Protein AF-A0A914Q8G0-F1 (afdb_monomer)

InterPro domains:
  IPR001818 Peptidase M10, metallopeptidase [PF00413] (68-230)
  IPR002477 Peptidoglycan binding-like [PF01471] (20-46)
  IPR003609 PAN/Apple domain [PF14295] (269-306)
  IPR003609 PAN/Apple domain [PF14295] (333-368)
  IPR003609 PAN/Apple domain [PS50948] (256-329)
  IPR006026 Peptidase, metallopeptidase [SM00235] (62-231)
  IPR021190 Peptidase M10A [PIRSF001191] (19-338)
  IPR021190 Peptidase M10A [PR00138] (46-59)
  IPR021190 Peptidase M10A [PR00138] (92-107)
  IPR021190 Peptidase M10A [PR00138] (117-145)
  IPR021190 Peptidase M10A [PR00138] (177-202)
  IPR021190 Peptidase M10A [PR00138] (217-230)
  IPR024079 Metallopeptidase, catalytic domain superfamily [G3DSA:3.40.390.10] (4-235)
  IPR033739 Peptidase M10A, catalytic domain [cd04278] (67-230)
  IPR036365 PGBD-like superfamily [SSF47090] (15-56)

Mean predicted aligned error: 17.05 Å

Solvent-accessible surface area (backbone atoms only — not comparable to full-atom values): 22847 Å² total; per-residue (Å²): 140,78,83,86,82,71,97,53,62,70,78,59,58,72,45,49,82,38,71,43,47,41,40,26,51,50,21,58,74,70,75,44,83,72,73,36,58,92,41,71,69,55,50,57,59,65,59,44,36,18,50,60,56,80,81,52,82,79,68,58,67,96,71,78,73,72,80,84,59,48,70,44,28,27,20,56,78,55,66,57,89,77,49,58,63,69,56,52,53,52,41,50,50,52,28,51,50,61,54,30,70,53,26,64,41,44,76,44,83,49,60,66,82,45,72,75,52,52,31,41,33,36,53,43,52,35,78,74,85,82,87,74,51,41,52,65,69,64,34,40,52,30,37,41,48,96,87,29,37,36,40,36,32,55,55,47,50,57,38,82,81,53,87,67,35,77,71,56,91,84,47,44,52,48,47,54,54,44,39,27,36,48,39,39,67,68,67,52,70,69,46,88,53,82,87,36,55,47,26,49,57,70,69,81,52,50,48,100,86,44,27,31,42,84,76,62,80,38,73,63,59,52,50,60,51,25,73,78,63,34,66,43,76,81,84,76,84,86,81,93,78,85,84,84,88,89,85,90,85,87,89,90,84,90,68,56,51,78,66,40,74,32,23,35,54,74,70,54,65,75,51,74,50,75,34,50,71,70,52,39,30,52,56,26,64,76,31,93,65,41,45,22,32,33,33,28,75,37,86,83,14,31,22,36,28,14,56,47,81,60,61,71,43,84,34,85,70,26,23,29,32,33,31,72,89,51,76,85,69,73,89,84,70,84,99,63,84,79,94,72,84,81,92,73,88,78,94,76,57,78,79,46,44,61,60,53,29,75,74,35,90,91,52,87,73,75,82,81,76,86,88,75,74,94,72,132

Nearest PDB structures (foldseek):
  8k5v-assembly1_A  TM=8.671E-01  e=1.104E-18  Homo sapiens
  8k5x-assembly1_A  TM=8.682E-01  e=4.832E-18  Homo sapiens
  2xs3-assembly2_B  TM=8.913E-01  e=3.491E-15  Tannerella forsythia
  8b2q-assembly1_A  TM=8.856E-01  e=1.123E-14  Tannerella forsythia
  4r3v-assembly2_B  TM=8.101E-01  e=8.260E-15  Tannerella forsythia 92A2

Foldseek 3Di:
DDDDDQPFDPVVVVQCVDQLSVLQVQCVLQVHDRPSDCDPVSVVSQQFAFALDDQDPRRPDPPDDADPDQEAEEEEPDDAPLDDPVVVVVLLQVLQVQVVQWFSHHYDYDYPLPLRHQAYEYEDAADDAPPRGDDAFGYHQWAADPQHYTYGHSNANEDDDDFFDADDVRHADSNLVSNQRVLVSRPDHADPDPLASVHGGDDQCADPVRTHDRRHHDPVSSVRSCVRGNTDDDDPDDDDDDDDDDDDDDDDDDWKDDWAAQKDAPDQFPDKDAEDPVVLQVVLVVDPQFFKWKWAPGPNIMIGGGSDLDDMDGHHRIIIMGGPPRDPDDDDDPPDDDPDDDPDDDDDDPVCQVVVLVPDPPRDDDDDDPPDDPDD

Sequence (376 aa):
MKPLEISSNPTVINNINNKENAIKLFQQNTGLEVTGKLNDETKMKMTKPRCGVIDIKNVRSTDYVPFKQNLIKYAFINFSEDLASFDIRKVIQKAFDIWSKVIPRNFVEVSSDDPSVNILIQFVKKAHGDGFPFDCTNEVLAHAIPGGYIHFDEDEIWVIYKPNEKVYSHKKDLLSVAIHEIGHSLGLDHTNVENSIIFPYYQDPIDENGNYVVPKLLTSDISDIQEIYGPRLKDNGGGVATAPPPTQKPPPKPGCSAMEPNKDILGNNILFTFGNPQHCCKMCESNSKCKAFVWKNIFNGMCFLKSATAPVISNLHTSLGYPSGSEKCSTKYPNMDIDGSNLGNRPGQQTDCCEICQSTFSCKAYIWIIMGELVG

Radius of gyration: 26.17 Å; Cα contacts (8 Å, |Δi|>4): 596; chains: 1; bounding box: 69×66×84 Å

Organism: NCBI:txid227884

Secondary structure (DSSP, 8-state):
---------HHHHHHHTSHHHHHHHHHHHHT----SS--HHHHHHHTS-EE-S---TTTS-TT-----SSEEEEEES---SSS-HHHHHHHHHHHHHHHHTTSS-EEEE--TT-TT--EEEEEE-S--SSS----STTSEEEEEETTTEEEEETTS-EE-PPTTPBP-TTSEEHHHHHHHHHHHHTTPPP---TT-TT-SB----B-TTSBB------HHHHHHHHHHH-PPPP--S----PPPPP-------SSBPPPEEEEEE-S-EEEEEES-HHHHHHHHHT-TT-SEEEEESSTT-EEEEES-S--EEEEEEEEEE-BTT---S----TT----S---------TTHHHHHHHHSTT--------------

pLDDT: mean 77.26, std 18.89, range [22.58, 98.56]

Structure (mmCIF, N/CA/C/O backbone):
data_AF-A0A914Q8G0-F1
#
_entry.id   AF-A0A914Q8G0-F1
#
loop_
_atom_site.group_PDB
_atom_site.id
_atom_site.type_symbol
_atom_site.label_atom_id
_atom_site.label_alt_id
_atom_site.label_comp_id
_atom_site.label_asym_id
_atom_site.label_entity_id
_atom_site.label_seq_id
_atom_site.pdbx_PDB_ins_code
_atom_site.Cartn_x
_atom_site.Cartn_y
_atom_site.Cartn_z
_atom_site.occupancy
_atom_site.B_iso_or_equiv
_atom_site.auth_seq_id
_atom_site.auth_comp_id
_atom_site.auth_asym_id
_atom_site.auth_atom_id
_atom_site.pdbx_PDB_model_num
ATOM 1 N N . MET A 1 1 ? -6.537 26.545 -19.802 1.00 30.30 1 MET A N 1
ATOM 2 C CA . MET A 1 1 ? -6.440 25.293 -19.022 1.00 30.30 1 MET A CA 1
ATOM 3 C C . MET A 1 1 ? -7.824 24.667 -18.997 1.00 30.30 1 MET A C 1
ATOM 5 O O . MET A 1 1 ? -8.760 25.362 -18.633 1.00 30.30 1 MET A O 1
ATOM 9 N N . LYS A 1 2 ? -7.974 23.431 -19.481 1.00 22.58 2 LYS A N 1
ATOM 10 C CA . LYS A 1 2 ? -9.216 22.647 -19.381 1.00 22.58 2 LYS A CA 1
ATOM 11 C C . LYS A 1 2 ? -8.943 21.472 -18.430 1.00 22.58 2 LYS A C 1
ATOM 13 O O . LYS A 1 2 ? -7.841 20.925 -18.536 1.00 22.58 2 LYS A O 1
ATOM 18 N N . PRO A 1 3 ? -9.870 21.108 -17.528 1.00 25.59 3 PRO A N 1
ATOM 19 C CA . PRO A 1 3 ? -9.728 19.924 -16.686 1.00 25.59 3 PRO A CA 1
ATOM 20 C C . PRO A 1 3 ? -9.641 18.655 -17.541 1.00 25.59 3 PRO A C 1
ATOM 22 O O . PRO A 1 3 ? -10.203 18.601 -18.635 1.00 25.59 3 PRO A O 1
ATOM 25 N N . LEU A 1 4 ? -8.911 17.659 -17.041 1.00 25.50 4 LEU A N 1
ATOM 26 C CA . LEU A 1 4 ? -8.850 16.309 -17.596 1.00 25.50 4 LEU A CA 1
ATOM 27 C C . LEU A 1 4 ? -10.252 15.684 -17.537 1.00 25.50 4 LEU A C 1
ATOM 29 O O . LEU A 1 4 ? -10.782 15.466 -16.451 1.00 25.50 4 LEU A O 1
ATOM 33 N N . GLU A 1 5 ? -10.855 15.403 -18.692 1.00 26.02 5 GLU A N 1
ATOM 34 C CA . GLU A 1 5 ? -12.058 14.571 -18.761 1.00 26.02 5 GLU A CA 1
ATOM 35 C C . GLU A 1 5 ? -11.639 13.107 -18.599 1.00 26.02 5 GLU A C 1
ATOM 37 O O . GLU A 1 5 ? -11.112 12.474 -19.514 1.00 26.02 5 GLU A O 1
ATOM 42 N N . ILE A 1 6 ? -11.823 12.592 -17.384 1.00 33.25 6 ILE A N 1
ATOM 43 C CA . ILE A 1 6 ? -11.757 11.166 -17.068 1.00 33.25 6 ILE A CA 1
ATOM 44 C C . ILE A 1 6 ? -12.902 10.497 -17.830 1.00 33.25 6 ILE A C 1
ATOM 46 O O . ILE A 1 6 ? -14.051 10.909 -17.680 1.00 33.25 6 ILE A O 1
ATOM 50 N N . SER A 1 7 ? -12.609 9.459 -18.616 1.00 31.48 7 SER A N 1
ATOM 51 C CA . SER A 1 7 ? -13.622 8.582 -19.215 1.00 31.48 7 SER A CA 1
ATOM 52 C C . SER A 1 7 ? -14.422 7.897 -18.104 1.00 31.48 7 SER A C 1
ATOM 54 O O . SER A 1 7 ? -14.099 6.792 -17.680 1.00 31.48 7 SER A O 1
ATOM 56 N N . SER A 1 8 ? -15.449 8.567 -17.595 1.00 41.31 8 SER A N 1
ATOM 57 C CA . SER A 1 8 ? -16.386 8.008 -16.631 1.00 41.31 8 SER A CA 1
ATOM 58 C C . SER A 1 8 ? -17.817 8.239 -17.094 1.00 41.31 8 SER A C 1
ATOM 60 O O . SER A 1 8 ? -18.131 9.177 -17.826 1.00 41.31 8 SER A O 1
ATOM 62 N N . ASN A 1 9 ? -18.669 7.295 -16.708 1.00 40.00 9 ASN A N 1
ATOM 63 C CA . ASN A 1 9 ? -20.081 7.226 -17.044 1.00 40.00 9 ASN A CA 1
ATOM 64 C C . ASN A 1 9 ? -20.747 8.621 -16.897 1.00 40.00 9 ASN A C 1
ATOM 66 O O . ASN A 1 9 ? -20.669 9.198 -15.804 1.00 40.00 9 ASN A O 1
ATOM 70 N N . PRO A 1 10 ? -21.388 9.184 -17.947 1.00 39.91 10 PRO A N 1
ATOM 71 C CA . PRO A 1 10 ? -21.86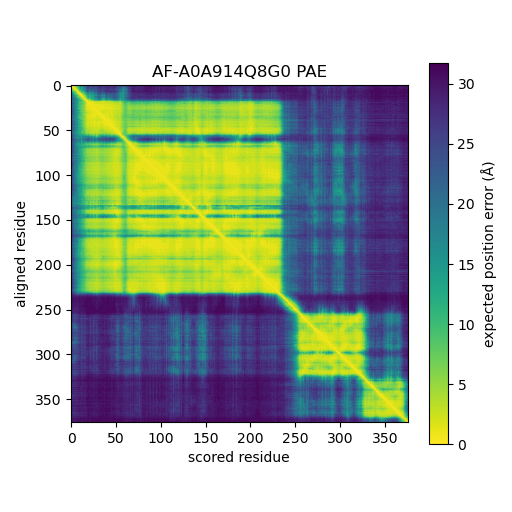6 10.576 -17.969 1.00 39.91 10 PRO A CA 1
ATOM 72 C C . PRO A 1 10 ? -22.761 10.958 -16.782 1.00 39.91 10 PRO A C 1
ATOM 74 O O . PRO A 1 10 ? -22.810 12.115 -16.369 1.00 39.91 10 PRO A O 1
ATOM 77 N N . THR A 1 11 ? -23.449 9.983 -16.191 1.00 46.34 11 THR A N 1
ATOM 78 C CA . THR A 1 11 ? -24.351 10.158 -15.047 1.00 46.34 11 THR A CA 1
ATOM 79 C C . THR A 1 11 ? -23.625 10.451 -13.726 1.00 46.34 11 THR A C 1
ATOM 81 O O . THR A 1 11 ? -24.199 11.090 -12.847 1.00 46.34 11 THR A O 1
ATOM 84 N N . VAL A 1 12 ? -22.369 10.012 -13.568 1.00 47.72 12 VAL A N 1
ATOM 85 C CA . VAL A 1 12 ? -21.571 10.229 -12.345 1.00 47.72 12 VAL A CA 1
ATOM 86 C C . VAL A 1 12 ? -20.855 11.582 -12.402 1.00 47.72 12 VAL A C 1
ATOM 88 O O . VAL A 1 12 ? -20.950 12.353 -11.451 1.00 47.72 12 VAL A O 1
ATOM 91 N N . ILE A 1 13 ? -20.232 11.934 -13.535 1.00 44.28 13 ILE A N 1
ATOM 92 C CA . ILE A 1 13 ? -19.548 13.232 -13.713 1.00 44.28 13 ILE A CA 1
ATOM 93 C C . ILE A 1 13 ? -20.533 14.403 -13.629 1.00 44.28 13 ILE A C 1
ATOM 95 O O . ILE A 1 13 ? -20.251 15.402 -12.964 1.00 44.28 13 ILE A O 1
ATOM 99 N N . ASN A 1 14 ? -21.721 14.273 -14.232 1.00 46.16 14 ASN A N 1
ATOM 100 C CA . ASN A 1 14 ? -22.737 15.329 -14.183 1.00 46.16 14 ASN A CA 1
ATOM 101 C C . ASN A 1 14 ? -23.218 15.632 -12.755 1.00 46.16 14 ASN A C 1
ATOM 103 O O . ASN A 1 14 ? -23.727 16.723 -12.505 1.00 46.16 14 ASN A O 1
ATOM 107 N N . ASN A 1 15 ? -23.002 14.713 -11.807 1.00 49.25 15 ASN A N 1
ATOM 108 C CA . ASN A 1 15 ? -23.321 14.926 -10.404 1.00 49.25 15 ASN A CA 1
ATOM 109 C C . ASN A 1 15 ? -22.180 15.558 -9.591 1.00 49.25 15 ASN A C 1
ATOM 111 O O . ASN A 1 15 ? -22.495 16.184 -8.595 1.00 49.25 15 ASN A O 1
ATOM 115 N N . ILE A 1 16 ? -20.898 15.498 -9.974 1.00 53.56 16 ILE A N 1
ATOM 116 C CA . ILE A 1 16 ? -19.781 15.975 -9.113 1.00 53.56 16 ILE A CA 1
ATOM 117 C C . ILE A 1 16 ? -19.401 17.447 -9.381 1.00 53.56 16 ILE A C 1
ATOM 119 O O . ILE A 1 16 ? -18.765 18.093 -8.552 1.00 53.56 16 ILE A O 1
ATOM 123 N N . ASN A 1 17 ? -19.871 18.040 -10.484 1.00 59.84 17 ASN A N 1
ATOM 124 C CA . ASN A 1 17 ? -19.635 19.460 -10.800 1.00 59.84 17 ASN A CA 1
ATOM 125 C C . ASN A 1 17 ? -20.306 20.441 -9.815 1.00 59.84 17 ASN A C 1
ATOM 127 O O . ASN A 1 17 ? -20.057 21.646 -9.866 1.00 59.84 17 ASN A O 1
ATOM 131 N N . ASN A 1 18 ? -21.148 19.936 -8.910 1.00 78.38 18 ASN A N 1
ATOM 132 C CA . ASN A 1 18 ? -21.726 20.685 -7.806 1.00 78.38 18 ASN A CA 1
ATOM 133 C C . ASN A 1 18 ? -21.087 20.232 -6.483 1.00 78.38 18 ASN A C 1
ATOM 135 O O . ASN A 1 18 ? -21.194 19.066 -6.101 1.00 78.38 18 ASN A O 1
ATOM 139 N N . LYS A 1 19 ? -20.487 21.179 -5.748 1.00 84.50 19 LYS A N 1
ATOM 140 C CA . LYS A 1 19 ? -19.897 20.961 -4.416 1.00 84.50 19 LYS A CA 1
ATOM 141 C C . LYS A 1 19 ? -20.852 20.235 -3.464 1.00 84.50 19 LYS A C 1
ATOM 143 O O . LYS A 1 19 ? -20.419 19.359 -2.725 1.00 84.50 19 LYS A O 1
ATOM 148 N N . GLU A 1 20 ? -22.136 20.582 -3.487 1.00 87.88 20 GLU A N 1
ATOM 149 C CA . GLU A 1 20 ? -23.148 19.950 -2.636 1.00 87.88 20 GLU A CA 1
ATOM 150 C C . GLU A 1 20 ? -23.275 18.451 -2.930 1.00 87.88 20 GLU A C 1
ATOM 152 O O . GLU A 1 20 ? -23.300 17.634 -2.016 1.00 87.88 20 GLU A O 1
ATOM 157 N N . ASN A 1 21 ? -23.297 18.072 -4.205 1.00 83.81 21 ASN A N 1
ATOM 158 C CA . ASN A 1 21 ? -23.407 16.676 -4.612 1.00 83.81 21 ASN A CA 1
ATOM 159 C C . ASN A 1 21 ? -22.120 15.889 -4.341 1.00 83.81 21 ASN A C 1
ATOM 161 O O . AS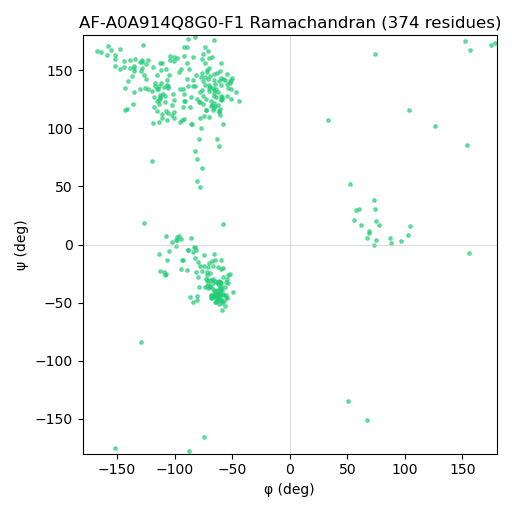N A 1 21 ? -22.201 14.728 -3.952 1.00 83.81 21 ASN A O 1
ATOM 165 N N . ALA A 1 22 ? -20.947 16.513 -4.490 1.00 82.88 22 ALA A N 1
ATOM 166 C CA . ALA A 1 22 ? -19.680 15.905 -4.086 1.00 82.88 22 ALA A CA 1
ATOM 167 C C . ALA A 1 22 ? -19.670 15.600 -2.577 1.00 82.88 22 ALA A C 1
ATOM 169 O O . ALA A 1 22 ? -19.268 14.515 -2.162 1.00 82.88 22 ALA A O 1
ATOM 170 N N . ILE A 1 23 ? -20.192 16.523 -1.761 1.00 87.56 23 ILE A N 1
ATOM 171 C CA . ILE A 1 23 ? -20.355 16.313 -0.319 1.00 87.56 23 ILE A CA 1
ATOM 172 C C . ILE A 1 23 ? -21.381 15.211 -0.036 1.00 87.56 23 ILE A C 1
ATOM 174 O O . ILE A 1 23 ? -21.106 14.351 0.795 1.00 87.56 23 ILE A O 1
ATOM 178 N N . LYS A 1 24 ? -22.528 15.186 -0.732 1.00 85.88 24 LYS A N 1
ATOM 179 C CA . LYS A 1 24 ? -23.516 14.100 -0.586 1.00 85.88 24 LYS A CA 1
ATOM 180 C C . LYS A 1 24 ? -22.901 12.744 -0.910 1.00 85.88 24 LYS A C 1
ATOM 182 O O . LYS A 1 24 ? -23.114 11.802 -0.159 1.00 85.88 24 LYS A O 1
ATOM 187 N N . LEU A 1 25 ? -22.118 12.656 -1.985 1.00 84.62 25 LEU A N 1
ATOM 188 C CA . LEU A 1 25 ? -21.446 11.425 -2.388 1.00 84.62 25 LEU A CA 1
ATOM 189 C C . LEU A 1 25 ? -20.416 10.978 -1.344 1.00 84.62 25 LEU A C 1
ATOM 191 O O . LEU A 1 25 ? -20.388 9.809 -0.975 1.00 84.62 25 LEU A O 1
ATOM 195 N N . PHE A 1 26 ? -19.616 11.909 -0.817 1.00 86.38 26 PHE A N 1
ATOM 196 C CA . PHE A 1 26 ? -18.706 11.620 0.291 1.00 86.38 26 PHE A CA 1
ATOM 197 C C . PHE A 1 26 ? -19.468 11.118 1.524 1.00 86.38 26 PHE A C 1
ATOM 199 O O . PHE A 1 26 ? -19.114 10.087 2.084 1.00 86.38 26 PHE A O 1
ATOM 206 N N . GLN A 1 27 ? -20.537 11.805 1.934 1.00 89.19 27 GLN A N 1
ATOM 207 C CA . GLN A 1 27 ? -21.344 11.419 3.095 1.00 89.19 27 GLN A CA 1
ATOM 208 C C . GLN A 1 27 ? -21.949 10.021 2.917 1.00 89.19 27 GLN A C 1
ATOM 210 O O . GLN A 1 27 ? -21.797 9.176 3.794 1.00 89.19 27 GLN A O 1
ATOM 215 N N . GLN A 1 28 ? -22.532 9.749 1.746 1.00 86.62 28 GLN A N 1
ATOM 216 C CA . GLN A 1 28 ? -23.059 8.433 1.375 1.00 86.62 28 GLN A CA 1
ATOM 217 C C . GLN A 1 28 ? -21.990 7.337 1.461 1.00 86.62 28 GLN A C 1
ATOM 219 O O . GLN A 1 28 ? -22.225 6.303 2.081 1.00 86.62 28 GLN A O 1
ATOM 224 N N . ASN A 1 29 ? -20.812 7.566 0.877 1.00 82.00 29 ASN A N 1
ATOM 225 C CA . ASN A 1 29 ? -19.739 6.569 0.832 1.00 82.00 29 ASN A CA 1
ATOM 226 C C . ASN A 1 29 ? -19.062 6.348 2.190 1.00 82.00 29 ASN A C 1
ATOM 228 O O . ASN A 1 29 ? -18.485 5.294 2.418 1.00 82.00 29 ASN A O 1
ATOM 232 N N . THR A 1 30 ? -19.129 7.325 3.094 1.00 84.62 30 THR A N 1
ATOM 233 C CA . THR A 1 30 ? -18.454 7.270 4.400 1.00 84.62 30 THR A CA 1
ATOM 234 C C . THR A 1 30 ? -19.387 6.936 5.565 1.00 84.62 30 THR A C 1
ATOM 236 O O . THR A 1 30 ? -18.925 6.883 6.710 1.00 84.62 30 THR A O 1
ATOM 239 N N . GLY A 1 31 ? -20.672 6.692 5.275 1.00 86.31 31 GLY A N 1
ATOM 240 C CA . GLY A 1 31 ? -21.703 6.334 6.254 1.00 86.31 31 GLY A CA 1
ATOM 241 C C . GLY A 1 31 ? -22.232 7.506 7.086 1.00 86.31 31 GLY A C 1
ATOM 242 O O . GLY A 1 31 ? -22.833 7.279 8.130 1.00 86.31 31 GLY A O 1
ATOM 243 N N . LEU A 1 32 ? -21.999 8.749 6.656 1.00 89.38 32 LEU A N 1
ATOM 244 C CA . LEU A 1 32 ? -22.509 9.948 7.324 1.00 89.38 32 LEU A CA 1
ATOM 245 C C . LEU A 1 32 ? -23.941 10.276 6.888 1.00 89.38 32 LEU A C 1
ATOM 247 O O . LEU A 1 32 ? -24.395 9.884 5.810 1.00 89.38 32 LEU A O 1
ATOM 251 N N . GLU A 1 33 ? -24.631 11.092 7.687 1.00 93.12 33 GLU A N 1
ATOM 252 C CA . GLU A 1 33 ? -25.910 11.669 7.277 1.00 93.12 33 GLU A CA 1
ATOM 253 C C . GLU A 1 33 ? -25.742 12.524 6.006 1.00 93.12 33 GLU A C 1
ATOM 255 O O . GLU A 1 33 ? -24.904 13.430 5.922 1.00 93.12 33 GLU A O 1
ATOM 260 N N . VAL A 1 34 ? -26.568 12.243 4.996 1.00 94.25 34 VAL A N 1
ATOM 261 C CA . VAL A 1 34 ? -26.478 12.857 3.665 1.00 94.25 34 VAL A CA 1
ATOM 262 C C . VAL A 1 34 ? -27.159 14.225 3.663 1.00 94.25 34 VAL A C 1
ATOM 264 O O . VAL A 1 34 ? -28.296 14.389 3.226 1.00 94.25 34 VAL A O 1
ATOM 267 N N . THR A 1 35 ? -26.445 15.234 4.148 1.00 94.06 35 THR A N 1
ATOM 268 C CA . THR A 1 35 ? -26.938 16.616 4.247 1.00 94.06 35 THR A CA 1
ATOM 269 C C . THR A 1 35 ? -26.562 17.486 3.044 1.00 94.06 35 THR A C 1
ATOM 271 O O . THR A 1 35 ? -27.163 18.538 2.832 1.00 94.06 35 THR A O 1
ATOM 274 N N . GLY A 1 36 ? -25.530 17.099 2.283 1.00 90.94 36 GLY A N 1
ATOM 275 C CA . GLY A 1 36 ? -24.900 17.925 1.243 1.00 90.94 36 GLY A CA 1
ATOM 276 C C . GLY A 1 36 ? -24.149 19.149 1.768 1.00 90.94 36 GLY A C 1
ATOM 277 O O . GLY A 1 36 ? -23.655 19.963 0.988 1.00 90.94 36 GLY A O 1
ATOM 278 N N . LYS A 1 37 ? -24.037 19.290 3.092 1.00 94.25 37 LYS A N 1
ATOM 279 C CA . LYS A 1 37 ? -23.355 20.402 3.754 1.00 94.25 37 LYS A CA 1
ATOM 280 C C . LYS A 1 37 ? -22.031 19.935 4.333 1.00 94.25 37 LYS A C 1
ATOM 282 O O . LYS A 1 37 ? -21.949 18.859 4.914 1.00 94.25 37 LYS A O 1
ATOM 287 N N . LEU A 1 38 ? -21.013 20.790 4.246 1.00 92.12 38 LEU A N 1
ATOM 288 C CA . LEU A 1 38 ? -19.730 20.589 4.921 1.00 92.12 38 LEU A CA 1
ATOM 289 C C . LEU A 1 38 ? -19.882 20.911 6.420 1.00 92.12 38 LEU A C 1
ATOM 291 O O . LEU A 1 38 ? -19.375 21.925 6.903 1.00 92.12 38 LEU A O 1
ATOM 295 N N . ASN A 1 39 ? -20.674 20.098 7.121 1.00 93.44 39 ASN A N 1
ATOM 296 C CA . ASN A 1 39 ? -20.882 20.183 8.565 1.00 93.44 39 ASN A CA 1
ATOM 297 C C . ASN A 1 39 ? -19.643 19.670 9.322 1.00 93.44 39 ASN A C 1
ATOM 299 O O . ASN A 1 39 ? -18.712 19.128 8.720 1.00 93.44 39 ASN A O 1
ATOM 303 N N . ASP A 1 40 ? -19.607 19.872 10.638 1.00 95.81 40 ASP A N 1
ATOM 304 C CA . ASP A 1 40 ? -18.409 19.563 11.426 1.00 95.81 40 ASP A CA 1
ATOM 305 C C . ASP A 1 40 ? -18.108 18.062 11.465 1.00 95.81 40 ASP A C 1
ATOM 307 O O . ASP A 1 40 ? -16.947 17.679 11.377 1.00 95.81 40 ASP A O 1
ATOM 311 N N . GLU A 1 41 ? -19.131 17.208 11.453 1.00 94.88 41 GLU A N 1
ATOM 312 C CA . GLU A 1 41 ? -18.957 15.758 11.338 1.00 94.88 41 GLU A CA 1
ATOM 313 C C . GLU A 1 41 ? -18.296 15.351 10.010 1.00 94.88 41 GLU A C 1
ATOM 315 O O . GLU A 1 41 ? -17.352 14.561 10.000 1.00 94.88 41 GLU A O 1
ATOM 320 N N . THR A 1 42 ? -18.718 15.955 8.894 1.00 92.56 42 THR A N 1
ATOM 321 C CA . THR A 1 42 ? -18.115 15.729 7.572 1.00 92.56 42 THR A CA 1
ATOM 322 C C . THR A 1 42 ? -16.656 16.167 7.559 1.00 92.56 42 THR A C 1
ATOM 324 O O . THR A 1 42 ? -15.803 15.419 7.088 1.00 92.56 42 THR A O 1
ATOM 327 N N . LYS A 1 43 ? -16.343 17.346 8.115 1.00 91.75 43 LYS A N 1
ATOM 328 C CA . LYS A 1 43 ? -14.956 17.828 8.216 1.00 91.75 43 LYS A CA 1
ATOM 329 C C . LYS A 1 43 ? -14.107 16.893 9.072 1.00 91.75 43 LYS A C 1
ATOM 331 O O . LYS A 1 43 ? -13.043 16.489 8.628 1.00 91.75 43 LYS A O 1
ATOM 336 N N . MET A 1 44 ? -14.596 16.497 10.249 1.00 91.50 44 MET A N 1
ATOM 337 C CA . MET A 1 44 ? -13.882 15.555 11.115 1.00 91.50 44 MET A CA 1
ATOM 338 C C . MET A 1 44 ? -13.647 14.211 10.429 1.00 91.50 44 MET A C 1
ATOM 340 O O . MET A 1 44 ? -12.623 13.581 10.656 1.00 91.50 44 MET A O 1
ATOM 344 N N . LYS A 1 45 ? -14.588 13.740 9.603 1.00 90.94 45 LYS A N 1
ATOM 345 C CA . LYS A 1 45 ? -14.420 12.507 8.828 1.00 90.94 45 LYS A CA 1
ATOM 346 C C . LYS A 1 45 ? -13.397 12.676 7.700 1.00 90.94 45 LYS A C 1
ATOM 348 O O . LYS A 1 45 ? -12.698 11.716 7.399 1.00 90.94 45 LYS A O 1
ATOM 353 N N . MET A 1 46 ? -13.293 13.860 7.092 1.00 88.62 46 MET A N 1
ATOM 354 C CA . MET A 1 46 ? -12.291 14.168 6.060 1.00 88.62 46 MET A CA 1
ATOM 355 C C . MET A 1 46 ? -10.863 14.226 6.614 1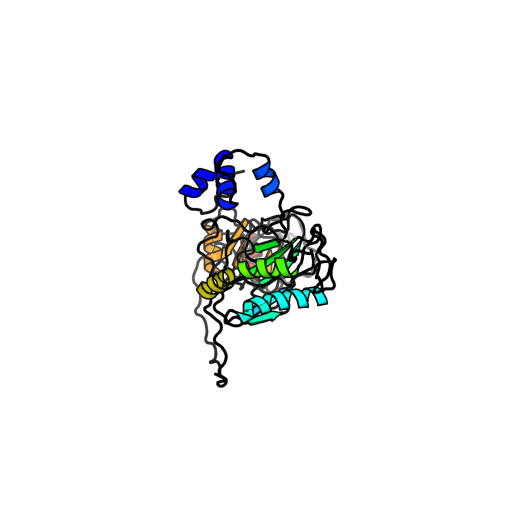.00 88.62 46 MET A C 1
ATOM 357 O O . MET A 1 46 ? -9.946 13.857 5.899 1.00 88.62 46 MET A O 1
ATOM 361 N N . THR A 1 47 ? -10.679 14.617 7.877 1.00 88.25 47 THR A N 1
ATOM 362 C CA . THR A 1 47 ? -9.355 14.693 8.528 1.00 88.25 47 THR A CA 1
ATOM 363 C C . THR A 1 47 ? -8.898 13.370 9.147 1.00 88.25 47 THR A C 1
ATOM 365 O O . THR A 1 47 ? -7.936 13.350 9.910 1.00 88.25 47 THR A O 1
ATOM 368 N N . LYS A 1 48 ? -9.641 12.272 8.958 1.00 90.94 48 LYS A N 1
ATOM 369 C CA . LYS A 1 48 ? -9.234 10.972 9.503 1.00 90.94 48 LYS A CA 1
ATOM 370 C C . LYS A 1 48 ? -8.224 10.314 8.564 1.00 90.94 48 LYS A C 1
ATOM 372 O O . LYS A 1 48 ? -8.503 10.270 7.365 1.00 90.94 48 LYS A O 1
ATOM 377 N N . PRO A 1 49 ? -7.144 9.723 9.108 1.00 93.25 49 PRO A N 1
ATOM 378 C CA . PRO A 1 49 ? -6.150 9.034 8.304 1.00 93.25 49 PRO A CA 1
ATOM 379 C C . PRO A 1 49 ? -6.793 7.887 7.522 1.00 93.25 49 PRO A C 1
ATOM 381 O O . PRO A 1 49 ? -7.634 7.156 8.062 1.00 93.25 49 PRO A O 1
ATOM 384 N N . ARG A 1 50 ? -6.431 7.735 6.251 1.00 93.75 50 ARG A N 1
ATOM 385 C CA . ARG A 1 50 ? -7.073 6.800 5.326 1.00 93.75 50 ARG A CA 1
ATOM 386 C C . ARG A 1 50 ? -6.178 6.419 4.148 1.00 93.75 50 ARG A C 1
ATOM 388 O O . ARG A 1 50 ? -5.129 7.014 3.927 1.00 93.75 50 ARG A O 1
ATOM 395 N N . CYS A 1 51 ? -6.624 5.439 3.374 1.00 94.00 51 CYS A N 1
ATOM 396 C CA . CYS A 1 51 ? -6.076 5.140 2.060 1.00 94.00 51 CYS A CA 1
ATOM 397 C C . CYS A 1 51 ? -6.464 6.229 1.040 1.00 94.00 51 CYS A C 1
ATOM 399 O O . CYS A 1 51 ? -7.593 6.748 1.053 1.00 94.00 51 CYS A O 1
ATOM 401 N N . GLY A 1 52 ? -5.525 6.544 0.143 1.00 90.38 52 GLY A N 1
ATOM 402 C CA . GLY A 1 52 ? -5.670 7.500 -0.961 1.00 90.38 52 GLY A CA 1
ATOM 403 C C . GLY A 1 52 ? -6.377 6.936 -2.194 1.00 90.38 52 GLY A C 1
ATOM 404 O O . GLY A 1 52 ? -6.657 7.668 -3.144 1.00 90.38 52 GLY A O 1
ATOM 405 N N . VAL A 1 53 ? -6.700 5.641 -2.196 1.00 87.25 53 VAL A N 1
ATOM 406 C CA . VAL A 1 53 ? -7.502 5.020 -3.250 1.00 87.25 53 VAL A CA 1
ATOM 407 C C . VAL A 1 53 ? -8.926 5.588 -3.252 1.00 87.25 53 VAL A C 1
ATOM 409 O O . VAL A 1 53 ? -9.563 5.779 -2.217 1.00 87.25 53 VAL A O 1
ATOM 412 N N . ILE A 1 54 ? -9.444 5.853 -4.453 1.00 82.19 54 ILE A N 1
ATOM 413 C CA . ILE A 1 54 ? -10.779 6.423 -4.674 1.00 82.19 54 ILE A CA 1
ATOM 414 C C . ILE A 1 54 ? -11.877 5.442 -4.215 1.00 82.19 54 ILE A C 1
ATOM 416 O O . ILE A 1 54 ? -11.944 4.318 -4.701 1.00 82.19 54 ILE A O 1
ATOM 420 N N . ASP A 1 55 ? -12.806 5.908 -3.370 1.00 79.19 55 ASP A N 1
ATOM 421 C CA . ASP A 1 55 ? -13.921 5.107 -2.811 1.00 79.19 55 ASP A CA 1
ATOM 422 C C . ASP A 1 55 ? -15.012 4.709 -3.823 1.00 79.19 55 ASP A C 1
ATOM 424 O O . ASP A 1 55 ? -15.874 3.871 -3.551 1.00 79.19 55 ASP A O 1
ATOM 428 N N . ILE A 1 56 ? -15.052 5.357 -4.986 1.00 67.00 56 ILE A N 1
ATOM 429 C CA . ILE A 1 56 ? -16.157 5.220 -5.936 1.00 67.00 56 ILE A CA 1
ATOM 430 C C . ILE A 1 56 ? -15.919 4.003 -6.840 1.00 67.00 56 ILE A C 1
ATOM 432 O O . ILE A 1 56 ? -15.183 4.084 -7.825 1.00 67.00 56 ILE A O 1
ATOM 436 N N . LYS A 1 57 ? -16.639 2.909 -6.559 1.00 57.78 57 LYS A N 1
ATOM 437 C CA . LYS A 1 57 ? -16.575 1.614 -7.274 1.00 57.78 57 LYS A CA 1
ATOM 438 C C . LYS A 1 57 ? -16.723 1.691 -8.804 1.00 57.78 57 LYS A C 1
ATOM 440 O O . LYS A 1 57 ? -16.229 0.831 -9.512 1.00 57.78 57 LYS A O 1
ATOM 445 N N . ASN A 1 58 ? -17.378 2.732 -9.327 1.00 47.62 58 ASN A N 1
ATOM 446 C CA . ASN A 1 58 ? -17.616 2.923 -10.769 1.00 47.62 58 ASN A CA 1
ATOM 447 C C . ASN A 1 58 ? -16.632 3.896 -11.454 1.00 47.62 58 ASN A C 1
ATOM 449 O O . ASN A 1 58 ? -16.840 4.249 -12.615 1.00 47.62 58 ASN A O 1
ATOM 453 N N . VAL A 1 59 ? -15.625 4.402 -10.731 1.00 43.72 59 VAL A N 1
ATOM 454 C CA . VAL A 1 59 ? -14.602 5.331 -11.259 1.00 43.72 59 VAL A CA 1
ATOM 455 C C . VAL A 1 59 ? -13.246 4.643 -11.419 1.00 43.72 59 VAL A C 1
ATOM 457 O O . VAL A 1 59 ? -12.474 5.033 -12.296 1.00 43.72 59 VAL A O 1
ATOM 460 N N . ARG A 1 60 ? -12.966 3.578 -10.654 1.00 45.09 60 ARG A N 1
ATOM 461 C CA . ARG A 1 60 ? -11.911 2.638 -11.042 1.00 45.09 60 ARG A CA 1
ATOM 462 C C . ARG A 1 60 ? -12.354 1.954 -12.327 1.00 45.09 60 ARG A C 1
ATOM 464 O O . ARG A 1 60 ? -13.447 1.397 -12.397 1.00 45.09 60 ARG A O 1
ATOM 471 N N . SER A 1 61 ? -11.526 2.088 -13.362 1.00 39.47 61 SER A N 1
ATOM 472 C CA . SER A 1 61 ? -11.809 1.497 -14.662 1.00 39.47 61 SER A CA 1
ATOM 473 C C . SER A 1 61 ? -12.128 0.019 -14.476 1.00 39.47 61 SER A C 1
ATOM 475 O O . SER A 1 61 ? -11.426 -0.683 -13.748 1.00 39.47 61 SER A O 1
ATOM 477 N N . THR A 1 62 ? -13.129 -0.462 -15.196 1.00 41.06 62 THR A N 1
ATOM 478 C CA . THR A 1 62 ? -13.477 -1.876 -15.406 1.00 41.06 62 THR A CA 1
ATOM 479 C C . THR A 1 62 ? -12.336 -2.715 -16.021 1.00 41.06 62 THR A C 1
ATOM 481 O O . THR A 1 62 ? -12.573 -3.800 -16.541 1.00 41.06 62 THR A O 1
ATOM 484 N N . ASP A 1 63 ? -11.099 -2.220 -15.966 1.00 45.66 63 ASP A N 1
ATOM 485 C CA . ASP A 1 63 ? -9.891 -2.735 -16.599 1.00 45.66 63 ASP A CA 1
ATOM 486 C C . ASP A 1 63 ? -8.923 -3.378 -15.591 1.00 45.66 63 ASP A C 1
ATOM 488 O O . ASP A 1 63 ? -7.798 -3.719 -15.966 1.00 45.66 63 ASP A O 1
ATOM 492 N N . TYR A 1 64 ? -9.309 -3.553 -14.316 1.00 60.69 64 TYR A N 1
ATOM 493 C CA . TYR A 1 64 ? -8.514 -4.392 -13.418 1.00 60.69 64 TYR A CA 1
ATOM 494 C C . TYR A 1 64 ? -8.485 -5.820 -13.970 1.00 60.69 64 TYR A C 1
ATOM 496 O O . TYR A 1 64 ? -9.506 -6.504 -14.040 1.00 60.69 64 TYR A O 1
ATOM 504 N N . VAL A 1 65 ? -7.297 -6.271 -14.372 1.00 67.25 65 VAL A N 1
ATOM 505 C CA . VAL A 1 65 ? -7.062 -7.645 -14.811 1.00 67.25 65 VAL A CA 1
ATOM 506 C C . VAL A 1 65 ? -6.377 -8.387 -13.666 1.00 67.25 65 VAL A C 1
ATOM 508 O O . VAL A 1 65 ? -5.208 -8.101 -13.392 1.00 67.25 65 VAL A O 1
ATOM 511 N N . PRO A 1 66 ? -7.055 -9.358 -13.026 1.00 79.12 66 PRO A N 1
ATOM 512 C CA . PRO A 1 66 ? -6.456 -10.166 -11.974 1.00 79.12 66 PRO A CA 1
ATOM 513 C C . PRO A 1 66 ? -5.163 -10.838 -12.430 1.00 79.12 66 PRO A C 1
ATOM 515 O O . PRO A 1 66 ? -5.032 -11.263 -13.587 1.00 79.12 66 PRO A O 1
ATOM 518 N N . PHE A 1 67 ? -4.218 -11.004 -11.504 1.00 84.62 67 PHE A N 1
ATOM 519 C CA . PHE A 1 67 ? -2.982 -11.726 -11.791 1.00 84.62 67 PHE A CA 1
ATOM 520 C C . PHE A 1 67 ? -3.287 -13.173 -12.194 1.00 84.62 67 PHE A C 1
ATOM 522 O O . PHE A 1 67 ? -3.803 -13.979 -11.409 1.00 84.62 67 PHE A O 1
ATOM 529 N N . LYS A 1 68 ? -2.947 -13.520 -13.438 1.00 82.38 68 LYS A N 1
ATOM 530 C CA . LYS A 1 68 ? -3.164 -14.867 -13.986 1.00 82.38 68 LYS A CA 1
ATOM 531 C C . LYS A 1 68 ? -2.098 -15.854 -13.521 1.00 82.38 68 LYS A C 1
ATOM 533 O O . LYS A 1 68 ? -2.361 -17.049 -13.445 1.00 82.38 68 LYS A O 1
ATOM 538 N N . GLN A 1 69 ? -0.899 -15.361 -13.229 1.00 83.75 69 GLN A N 1
ATOM 539 C CA . GLN A 1 69 ? 0.215 -16.167 -12.759 1.00 83.75 69 GLN A CA 1
ATOM 540 C C . GLN A 1 69 ? 0.069 -16.539 -11.281 1.00 83.75 69 GLN A C 1
ATOM 542 O O . GLN A 1 69 ? -0.372 -15.733 -10.467 1.00 83.75 69 GLN A O 1
ATOM 547 N N . ASN A 1 70 ? 0.503 -17.751 -10.929 1.00 89.38 70 ASN A N 1
ATOM 548 C CA . ASN A 1 70 ? 0.511 -18.209 -9.538 1.00 89.38 70 ASN A CA 1
ATOM 549 C C . ASN A 1 70 ? 1.608 -17.540 -8.703 1.00 89.38 70 ASN A C 1
ATOM 551 O O . ASN A 1 70 ? 1.435 -17.397 -7.499 1.00 89.38 70 ASN A O 1
ATOM 555 N N . LEU A 1 71 ? 2.731 -17.158 -9.318 1.00 92.44 71 LEU A N 1
ATOM 556 C CA . LEU A 1 71 ? 3.837 -16.474 -8.650 1.00 92.44 71 LEU A CA 1
ATOM 557 C C . LEU A 1 71 ? 3.836 -14.998 -9.044 1.00 92.44 71 LEU A C 1
ATOM 559 O O . LEU A 1 71 ? 4.092 -14.673 -10.201 1.00 92.44 71 LEU A O 1
ATOM 563 N N . ILE A 1 72 ? 3.560 -14.129 -8.081 1.00 93.06 72 ILE A N 1
ATOM 564 C CA . ILE A 1 72 ? 3.562 -12.678 -8.231 1.00 93.06 72 ILE A CA 1
ATOM 565 C C . ILE A 1 72 ? 4.876 -12.155 -7.651 1.00 93.06 72 ILE A C 1
ATOM 567 O O . ILE A 1 72 ? 5.222 -12.429 -6.504 1.00 93.06 72 ILE A O 1
ATOM 571 N N . LYS A 1 73 ? 5.642 -11.421 -8.451 1.00 90.62 73 LYS A N 1
ATOM 572 C CA . LYS A 1 73 ? 6.934 -10.868 -8.038 1.00 90.62 73 LYS A CA 1
ATOM 573 C C . LYS A 1 73 ? 6.766 -9.439 -7.550 1.00 90.62 73 LYS A C 1
ATOM 575 O O . LYS A 1 73 ? 6.126 -8.647 -8.238 1.00 90.62 73 LYS A O 1
ATOM 580 N N . TYR A 1 74 ? 7.368 -9.088 -6.424 1.00 95.12 74 TYR A N 1
ATOM 581 C CA . TYR A 1 74 ? 7.402 -7.707 -5.950 1.00 95.12 74 TYR A CA 1
ATOM 582 C C . TYR A 1 74 ? 8.837 -7.226 -5.746 1.00 95.12 74 TYR A C 1
ATOM 584 O O . TYR A 1 74 ? 9.745 -8.040 -5.602 1.00 95.12 74 TYR A O 1
ATOM 592 N N . ALA A 1 75 ? 9.057 -5.916 -5.748 1.00 88.62 75 ALA A N 1
ATOM 593 C CA . ALA A 1 75 ? 10.370 -5.332 -5.509 1.00 88.62 75 ALA A CA 1
ATOM 594 C C . ALA A 1 75 ? 10.272 -3.981 -4.798 1.00 88.62 75 ALA A C 1
ATOM 596 O O . ALA A 1 75 ? 9.309 -3.238 -4.979 1.00 88.62 75 ALA A O 1
ATOM 597 N N . PHE A 1 76 ? 11.304 -3.650 -4.024 1.00 90.44 76 PHE A N 1
ATOM 598 C CA . PHE A 1 76 ? 11.449 -2.344 -3.386 1.00 90.44 76 PHE A CA 1
ATOM 599 C C . PHE A 1 76 ? 12.244 -1.394 -4.277 1.00 90.44 76 PHE A C 1
ATOM 601 O O . PHE A 1 76 ? 13.349 -1.720 -4.714 1.00 90.44 76 PHE A O 1
ATOM 608 N N . ILE A 1 77 ? 11.704 -0.200 -4.509 1.00 89.94 77 ILE A N 1
ATOM 609 C CA . ILE A 1 77 ? 12.436 0.904 -5.139 1.00 89.94 77 ILE A CA 1
ATOM 610 C C . ILE A 1 77 ? 13.321 1.596 -4.096 1.00 89.94 77 ILE A C 1
ATOM 612 O O . ILE A 1 77 ? 14.489 1.878 -4.354 1.00 89.94 77 ILE A O 1
ATOM 616 N N . ASN A 1 78 ? 12.771 1.849 -2.912 1.00 85.25 78 ASN A N 1
ATOM 617 C CA . ASN A 1 78 ? 13.451 2.435 -1.762 1.00 85.25 78 ASN A CA 1
ATOM 618 C C . ASN A 1 78 ? 12.785 1.958 -0.455 1.00 85.25 78 ASN A C 1
ATOM 620 O O . ASN A 1 78 ? 11.904 1.097 -0.470 1.00 85.25 78 ASN A O 1
ATOM 624 N N . PHE A 1 79 ? 13.245 2.495 0.673 1.00 93.81 79 PHE A N 1
ATOM 625 C CA . PHE A 1 79 ? 12.789 2.158 2.020 1.00 93.81 79 PHE A CA 1
ATOM 626 C C . PHE A 1 79 ? 12.578 3.440 2.822 1.00 93.81 79 PHE A C 1
ATOM 628 O O . PHE A 1 79 ? 13.279 4.420 2.564 1.00 93.81 79 PHE A O 1
ATOM 635 N N . SER A 1 80 ? 11.666 3.395 3.793 1.00 95.88 80 SER A N 1
ATOM 636 C CA . SER A 1 80 ? 11.531 4.451 4.795 1.00 95.88 80 SER A CA 1
ATOM 637 C C . SER A 1 80 ? 12.790 4.578 5.653 1.00 95.88 80 SER A C 1
ATOM 639 O O . SER A 1 80 ? 13.455 3.575 5.933 1.00 95.88 80 SER A O 1
ATOM 641 N N . GLU A 1 81 ? 13.099 5.798 6.088 1.00 93.31 81 GLU A N 1
ATOM 642 C CA . GLU A 1 81 ? 14.198 6.070 7.023 1.00 93.31 81 GLU A CA 1
ATOM 643 C C . GLU A 1 81 ? 13.829 5.767 8.489 1.00 93.31 81 GLU A C 1
ATOM 645 O O . GLU A 1 81 ? 14.723 5.616 9.324 1.00 93.31 81 GLU A O 1
ATOM 650 N N . ASP A 1 82 ? 12.540 5.601 8.804 1.00 93.38 82 ASP A N 1
ATOM 651 C CA . ASP A 1 82 ? 12.053 5.326 10.165 1.00 93.38 82 ASP A CA 1
ATOM 652 C C . ASP A 1 82 ? 12.426 3.927 10.677 1.00 93.38 82 ASP A C 1
ATOM 654 O O . ASP A 1 82 ? 12.479 3.674 11.886 1.00 93.38 82 ASP A O 1
ATOM 658 N N . LEU A 1 83 ? 12.652 2.984 9.757 1.00 95.12 83 LEU A N 1
ATOM 659 C CA . LEU A 1 83 ? 12.797 1.560 10.041 1.00 95.12 83 LEU A CA 1
ATOM 660 C C . LEU A 1 83 ? 13.974 0.964 9.267 1.00 95.12 83 LEU A C 1
ATOM 662 O O . LEU A 1 83 ? 14.281 1.347 8.140 1.00 95.12 83 LEU A O 1
ATOM 666 N N . ALA A 1 84 ? 14.615 -0.058 9.833 1.00 95.50 84 ALA A N 1
ATOM 667 C CA . ALA A 1 84 ? 15.646 -0.783 9.105 1.00 95.50 84 ALA A CA 1
ATOM 668 C C . ALA A 1 84 ? 15.040 -1.489 7.878 1.00 95.50 84 ALA A C 1
ATOM 670 O O . ALA A 1 84 ? 14.042 -2.203 7.986 1.00 95.50 84 ALA A O 1
ATOM 671 N N . SER A 1 85 ? 15.693 -1.379 6.715 1.00 94.62 85 SER A N 1
ATOM 672 C CA . SER A 1 85 ? 15.223 -2.012 5.467 1.00 94.62 85 SER A CA 1
ATOM 673 C C . SER A 1 85 ? 14.990 -3.524 5.590 1.00 94.62 85 SER A C 1
ATOM 675 O O . SER A 1 85 ? 14.126 -4.086 4.922 1.00 94.62 85 SER A O 1
ATOM 677 N N . PHE A 1 86 ? 15.735 -4.199 6.466 1.00 95.81 86 PHE A N 1
ATOM 678 C CA . PHE A 1 86 ? 15.527 -5.607 6.797 1.00 95.81 86 PHE A CA 1
ATOM 679 C C . PHE A 1 86 ? 14.177 -5.871 7.479 1.00 95.81 86 PHE A C 1
ATOM 681 O O . PHE A 1 86 ? 13.501 -6.846 7.145 1.00 95.81 86 PHE A O 1
ATOM 688 N N . ASP A 1 87 ? 13.768 -5.004 8.403 1.00 97.38 87 ASP A N 1
ATOM 689 C CA . ASP A 1 87 ? 12.491 -5.126 9.105 1.00 97.38 87 ASP A CA 1
ATOM 690 C C . ASP A 1 87 ? 11.322 -4.754 8.186 1.00 97.38 87 ASP A C 1
ATOM 692 O O . ASP A 1 87 ? 10.304 -5.448 8.192 1.00 97.38 87 ASP A O 1
ATOM 696 N N . ILE A 1 88 ? 11.508 -3.760 7.306 1.00 98.25 88 ILE A N 1
ATOM 697 C CA . ILE A 1 88 ? 10.543 -3.428 6.246 1.00 98.25 88 ILE A CA 1
ATOM 698 C C . ILE A 1 88 ? 10.320 -4.638 5.324 1.00 98.25 88 ILE A C 1
ATOM 700 O O . ILE A 1 88 ? 9.185 -5.065 5.121 1.00 98.25 88 ILE A O 1
ATOM 704 N N . ARG A 1 89 ? 11.390 -5.262 4.812 1.00 98.06 89 ARG A N 1
ATOM 705 C CA . ARG A 1 89 ? 11.268 -6.475 3.980 1.00 98.06 89 ARG A CA 1
ATOM 706 C C . ARG A 1 89 ? 10.480 -7.576 4.682 1.00 98.06 89 ARG A C 1
ATOM 708 O O . ARG A 1 89 ? 9.579 -8.165 4.091 1.00 98.06 89 ARG A O 1
ATOM 715 N N . LYS A 1 90 ? 10.781 -7.828 5.960 1.00 98.00 90 LYS A N 1
ATOM 716 C CA . LYS A 1 90 ? 10.085 -8.842 6.763 1.00 98.00 90 LYS A CA 1
ATOM 717 C C . LYS A 1 90 ? 8.602 -8.543 6.945 1.00 98.00 90 LYS A C 1
ATOM 719 O O . LYS A 1 90 ? 7.790 -9.459 6.820 1.00 98.00 90 LYS A O 1
ATOM 724 N N . VAL A 1 91 ? 8.241 -7.304 7.278 1.00 98.38 91 VAL A N 1
ATOM 725 C CA . VAL A 1 91 ? 6.840 -6.957 7.545 1.00 98.38 91 VAL A CA 1
ATOM 726 C C . VAL A 1 91 ? 6.006 -6.962 6.265 1.00 98.38 91 VAL A C 1
ATOM 728 O O . VAL A 1 91 ? 4.888 -7.469 6.273 1.00 98.38 91 VAL A O 1
ATOM 731 N N . ILE A 1 92 ? 6.577 -6.516 5.145 1.00 98.56 92 ILE A N 1
ATOM 732 C CA . ILE A 1 92 ? 5.928 -6.575 3.833 1.00 98.56 92 ILE A CA 1
ATOM 733 C C . ILE A 1 92 ? 5.779 -8.023 3.350 1.00 98.56 92 ILE A C 1
ATOM 735 O O . ILE A 1 92 ? 4.698 -8.402 2.903 1.00 98.56 92 ILE A O 1
ATOM 739 N N . GLN A 1 93 ? 6.804 -8.873 3.501 1.00 98.31 93 GLN A N 1
ATOM 740 C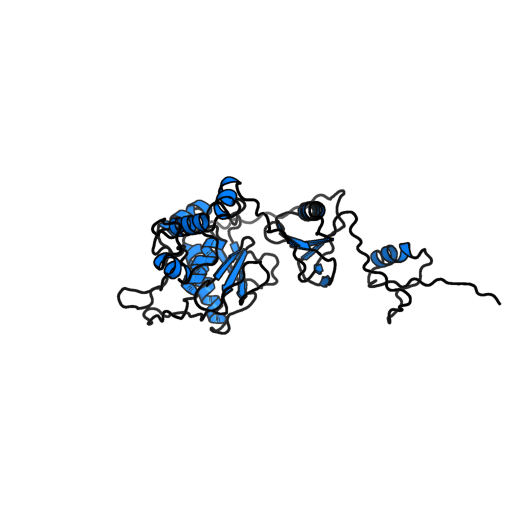 CA . GLN A 1 93 ? 6.671 -10.307 3.206 1.00 98.31 93 GLN A CA 1
ATOM 741 C C . GLN A 1 93 ? 5.561 -10.936 4.059 1.00 98.31 93 GLN A C 1
ATOM 743 O O . GLN A 1 93 ? 4.731 -11.678 3.543 1.00 98.31 93 GLN A O 1
ATOM 748 N N . LYS A 1 94 ? 5.484 -10.589 5.351 1.00 98.25 94 LYS A N 1
ATOM 749 C CA . LYS A 1 94 ? 4.403 -11.045 6.235 1.00 98.25 94 LYS A CA 1
ATOM 750 C C . LYS A 1 94 ? 3.024 -10.589 5.739 1.00 98.25 94 LYS A C 1
ATOM 752 O O . LYS A 1 94 ? 2.076 -11.368 5.830 1.00 98.25 94 LYS A O 1
ATOM 757 N N . ALA A 1 95 ? 2.901 -9.369 5.216 1.00 98.50 95 ALA A N 1
ATOM 758 C CA . ALA A 1 95 ? 1.661 -8.872 4.623 1.00 98.50 95 ALA A CA 1
ATOM 759 C C . ALA A 1 95 ? 1.261 -9.684 3.375 1.00 98.50 95 ALA A C 1
ATOM 761 O O . ALA A 1 95 ? 0.118 -10.134 3.272 1.00 98.50 95 ALA A O 1
ATOM 762 N N . PHE A 1 96 ? 2.208 -9.976 2.478 1.00 98.25 96 PHE A N 1
ATOM 763 C CA . PHE A 1 96 ? 1.975 -10.879 1.345 1.00 98.25 96 PHE A CA 1
ATOM 764 C C . PHE A 1 96 ? 1.610 -12.302 1.784 1.00 98.25 96 PHE A C 1
ATOM 766 O O . PHE A 1 96 ? 0.731 -12.923 1.188 1.00 98.25 96 PHE A O 1
ATOM 773 N N . ASP A 1 97 ? 2.234 -12.820 2.844 1.00 97.50 97 ASP A N 1
ATOM 774 C CA . ASP A 1 97 ? 1.950 -14.155 3.376 1.00 97.50 97 ASP A CA 1
ATOM 775 C C . ASP A 1 97 ? 0.532 -14.281 3.943 1.00 97.50 97 ASP A C 1
ATOM 777 O O . ASP A 1 97 ? -0.060 -15.360 3.913 1.00 97.50 97 ASP A O 1
ATOM 781 N N . ILE A 1 98 ? -0.027 -13.195 4.481 1.00 97.94 98 ILE A N 1
ATOM 782 C CA . ILE A 1 98 ? -1.412 -13.169 4.965 1.00 97.94 98 ILE A CA 1
ATOM 783 C C . ILE A 1 98 ? -2.381 -13.412 3.803 1.00 97.94 98 ILE A C 1
ATOM 785 O O . ILE A 1 98 ? -3.252 -14.276 3.918 1.00 97.94 98 ILE A O 1
ATOM 789 N N . TRP A 1 99 ? -2.181 -12.736 2.670 1.00 97.50 99 TRP A N 1
ATOM 790 C CA . TRP A 1 99 ? -2.965 -12.976 1.459 1.00 97.50 99 TRP A CA 1
ATOM 791 C C . TRP A 1 99 ? -2.678 -14.350 0.859 1.00 97.50 99 TRP A C 1
ATOM 793 O O . TRP A 1 99 ? -3.605 -15.100 0.556 1.00 97.50 99 TRP A O 1
ATOM 803 N N . SER A 1 100 ? -1.402 -14.729 0.740 1.00 96.94 100 SER A N 1
ATOM 804 C CA . SER A 1 100 ? -1.010 -15.998 0.124 1.00 96.94 100 SER A CA 1
ATOM 805 C C . SER A 1 100 ? -1.681 -17.183 0.813 1.00 96.94 100 SER A C 1
ATOM 807 O O . SER A 1 100 ? -2.142 -18.087 0.133 1.00 96.94 100 SER A O 1
ATOM 809 N N . LYS A 1 101 ? -1.865 -17.163 2.136 1.00 96.88 101 LYS A N 1
ATOM 810 C CA . LYS A 1 101 ? -2.548 -18.240 2.874 1.00 96.88 101 LYS A CA 1
ATOM 811 C C . LYS A 1 101 ? -3.980 -18.521 2.417 1.00 96.88 101 LYS A C 1
ATOM 813 O O . LYS A 1 101 ? -4.427 -19.656 2.576 1.00 96.88 101 LYS A O 1
ATOM 818 N N . VAL A 1 102 ? -4.697 -17.534 1.879 1.00 96.88 102 VAL A N 1
ATOM 819 C CA . VAL A 1 102 ? -6.133 -17.660 1.570 1.00 96.88 102 VAL A CA 1
ATOM 820 C C . VAL A 1 102 ? -6.445 -17.776 0.077 1.00 96.88 102 VAL A C 1
ATOM 822 O O . VAL A 1 102 ? -7.540 -18.221 -0.266 1.00 96.88 102 VAL A O 1
ATOM 825 N N . ILE A 1 103 ? -5.481 -17.481 -0.803 1.00 95.69 103 ILE A N 1
ATOM 826 C CA . ILE A 1 103 ? -5.618 -17.591 -2.266 1.00 95.69 103 ILE A CA 1
ATOM 827 C C . ILE A 1 103 ? -4.481 -18.402 -2.905 1.00 95.69 103 ILE A C 1
ATOM 829 O O . ILE A 1 103 ? -3.384 -18.495 -2.347 1.00 95.69 103 ILE A O 1
ATOM 833 N N . PRO A 1 104 ? -4.674 -18.991 -4.100 1.00 96.00 104 PRO A N 1
ATOM 834 C CA . PRO A 1 104 ? -3.638 -19.739 -4.814 1.00 96.00 104 PRO A CA 1
ATOM 835 C C . PRO A 1 104 ? -2.629 -18.805 -5.513 1.00 96.00 104 PRO A C 1
ATOM 837 O O . PRO A 1 104 ? -2.340 -18.946 -6.703 1.00 96.00 104 PRO A O 1
ATOM 840 N N . ARG A 1 105 ? -2.104 -17.815 -4.785 1.00 94.50 105 ARG A N 1
ATOM 841 C CA . ARG A 1 105 ? -1.047 -16.901 -5.230 1.00 94.50 105 ARG A CA 1
ATOM 842 C C . ARG A 1 105 ? 0.100 -16.914 -4.233 1.00 94.50 105 ARG A C 1
ATOM 844 O O . ARG A 1 105 ? -0.121 -16.874 -3.027 1.00 94.50 105 ARG A O 1
ATOM 851 N N . ASN A 1 106 ? 1.315 -17.001 -4.751 1.00 95.56 106 ASN A N 1
ATOM 852 C CA . ASN A 1 106 ? 2.561 -16.932 -4.005 1.00 95.56 106 ASN A CA 1
ATOM 853 C C . ASN A 1 106 ? 3.280 -15.640 -4.375 1.00 95.56 106 ASN A C 1
ATOM 855 O O . ASN A 1 106 ? 3.155 -15.170 -5.505 1.00 95.56 106 ASN A O 1
ATOM 859 N N . PHE A 1 107 ? 4.055 -15.107 -3.439 1.00 96.75 107 PHE A N 1
ATOM 860 C CA . PHE A 1 107 ? 4.754 -13.841 -3.607 1.00 96.75 107 PHE A CA 1
ATOM 861 C C . PHE A 1 107 ? 6.239 -14.026 -3.355 1.00 96.75 107 PHE A C 1
ATOM 863 O O . PHE A 1 107 ? 6.622 -14.803 -2.481 1.00 96.75 107 PHE A O 1
ATOM 870 N N . VAL A 1 108 ? 7.066 -13.330 -4.128 1.00 96.81 108 VAL A N 1
ATOM 871 C CA . VAL A 1 108 ? 8.518 -13.361 -3.954 1.00 96.81 108 VAL A CA 1
ATOM 872 C C . VAL A 1 108 ? 9.118 -11.987 -4.215 1.00 96.81 108 VAL A C 1
ATOM 874 O O . VAL A 1 108 ? 8.774 -11.337 -5.206 1.00 96.81 108 VAL A O 1
ATOM 877 N N . GLU A 1 109 ? 10.017 -11.565 -3.329 1.00 96.12 109 GLU A N 1
ATOM 878 C CA . GLU A 1 109 ? 10.848 -10.387 -3.556 1.00 96.12 109 GLU A CA 1
ATOM 879 C C . GLU A 1 109 ? 11.862 -10.685 -4.664 1.00 96.12 109 GLU A C 1
ATOM 881 O O . GLU A 1 109 ? 12.551 -11.708 -4.648 1.00 96.12 109 GLU A O 1
ATOM 886 N N . VAL A 1 110 ? 11.973 -9.777 -5.623 1.00 88.31 110 VAL A N 1
ATOM 887 C CA . VAL A 1 110 ? 13.026 -9.763 -6.638 1.00 88.31 110 VAL A CA 1
ATOM 888 C C . VAL A 1 110 ? 13.694 -8.389 -6.654 1.00 88.31 110 VAL A C 1
ATOM 890 O O . VAL A 1 110 ? 13.247 -7.450 -5.995 1.00 88.31 110 VAL A O 1
ATOM 893 N N . SER A 1 111 ? 14.789 -8.266 -7.400 1.00 79.62 111 SER A N 1
ATOM 894 C CA . SER A 1 111 ? 15.434 -6.969 -7.604 1.00 79.62 111 SER A CA 1
ATOM 895 C C . SER A 1 111 ? 14.520 -6.027 -8.395 1.00 79.62 111 SER A C 1
ATOM 897 O O . SER A 1 111 ? 13.771 -6.468 -9.267 1.00 79.62 111 SER A O 1
ATOM 899 N N . SER A 1 112 ? 14.578 -4.726 -8.112 1.00 75.25 112 SER A N 1
ATOM 900 C CA . SER A 1 112 ? 13.728 -3.722 -8.770 1.00 75.25 112 SER A CA 1
ATOM 901 C C . SER A 1 112 ? 14.040 -3.520 -10.254 1.00 75.25 112 SER A C 1
ATOM 903 O O . SER A 1 112 ? 13.217 -2.963 -10.978 1.00 75.25 112 SER A O 1
ATOM 905 N N . ASP A 1 113 ? 15.187 -4.010 -10.724 1.00 67.94 113 ASP A N 1
ATOM 906 C CA . ASP A 1 113 ? 15.551 -4.072 -12.137 1.00 67.94 113 ASP A CA 1
ATOM 907 C C . ASP A 1 113 ? 15.083 -5.363 -12.842 1.00 67.94 113 ASP A C 1
ATOM 909 O O . ASP A 1 113 ? 15.214 -5.451 -14.065 1.00 67.94 113 ASP A O 1
ATOM 913 N N . ASP A 1 114 ? 14.491 -6.340 -12.132 1.00 70.12 114 ASP A N 1
ATOM 914 C CA . ASP A 1 114 ? 13.906 -7.538 -12.752 1.00 70.12 114 ASP A CA 1
ATOM 915 C C . ASP A 1 114 ? 12.703 -7.122 -13.634 1.00 70.12 114 ASP A C 1
ATOM 917 O O . ASP A 1 114 ? 11.703 -6.595 -13.135 1.00 70.12 114 ASP A O 1
ATOM 921 N N . PRO A 1 115 ? 12.741 -7.384 -14.957 1.00 68.44 115 PRO A N 1
ATOM 922 C CA . PRO A 1 115 ? 11.679 -6.982 -15.884 1.00 68.44 115 PRO A CA 1
ATOM 923 C C . PRO A 1 115 ? 10.335 -7.675 -15.629 1.00 68.44 115 PRO A C 1
ATOM 925 O O . PRO A 1 115 ? 9.321 -7.285 -16.203 1.00 68.44 115 PRO A O 1
ATOM 928 N N . SER A 1 116 ? 10.323 -8.736 -14.823 1.00 75.44 116 SER A N 1
ATOM 929 C CA . SER A 1 116 ? 9.133 -9.517 -14.496 1.00 75.44 116 SER A CA 1
ATOM 930 C C . SER A 1 116 ? 8.482 -9.133 -13.165 1.00 75.44 116 SER A C 1
ATOM 932 O O . SER A 1 116 ? 7.527 -9.800 -12.756 1.00 75.44 116 SER A O 1
ATOM 934 N N . VAL A 1 117 ? 8.953 -8.063 -12.508 1.00 80.56 117 VAL A N 1
ATOM 935 C CA . VAL A 1 117 ? 8.280 -7.473 -11.341 1.00 80.56 117 VAL A CA 1
ATOM 936 C C . VAL A 1 117 ? 6.821 -7.158 -11.671 1.00 80.56 117 VAL A C 1
ATOM 938 O O . VAL A 1 117 ? 6.488 -6.611 -12.721 1.00 80.56 117 VAL A O 1
ATOM 941 N N . ASN A 1 118 ? 5.935 -7.524 -10.749 1.00 82.75 118 ASN A N 1
ATOM 942 C CA . ASN A 1 118 ? 4.503 -7.261 -10.808 1.00 82.75 118 ASN A CA 1
ATOM 943 C C . ASN A 1 118 ? 4.052 -6.216 -9.789 1.00 82.75 118 ASN A C 1
ATOM 945 O O . ASN A 1 118 ? 2.997 -5.631 -9.975 1.00 82.75 118 ASN A O 1
ATOM 949 N N . ILE A 1 119 ? 4.779 -6.012 -8.693 1.00 90.44 119 ILE A N 1
ATOM 950 C CA . ILE A 1 119 ? 4.425 -5.001 -7.694 1.00 90.44 119 ILE A CA 1
ATOM 951 C C . ILE A 1 119 ? 5.690 -4.247 -7.285 1.00 90.44 119 ILE A C 1
ATOM 953 O O . ILE A 1 119 ? 6.643 -4.847 -6.802 1.00 90.44 119 ILE A O 1
ATOM 957 N N . LEU A 1 120 ? 5.716 -2.937 -7.482 1.00 88.75 120 LEU A N 1
ATOM 958 C CA . LEU A 1 120 ? 6.778 -2.048 -7.037 1.00 88.75 120 LEU A CA 1
ATOM 959 C C . LEU A 1 120 ? 6.330 -1.329 -5.771 1.00 88.75 120 LEU A C 1
ATOM 961 O O . LEU A 1 120 ? 5.248 -0.753 -5.728 1.00 88.75 120 LEU A O 1
ATOM 965 N N . ILE A 1 121 ? 7.175 -1.373 -4.750 1.00 95.31 121 ILE A N 1
ATOM 966 C CA . ILE A 1 121 ? 6.930 -0.743 -3.457 1.00 95.31 121 ILE A CA 1
ATOM 967 C C . ILE A 1 121 ? 7.853 0.459 -3.320 1.00 95.31 121 ILE A C 1
ATOM 969 O O . ILE A 1 121 ? 9.069 0.331 -3.505 1.00 95.31 121 ILE A O 1
ATOM 973 N N . GLN A 1 122 ? 7.280 1.615 -2.997 1.00 94.75 122 GLN A N 1
ATOM 974 C CA . GLN A 1 122 ? 8.024 2.860 -2.858 1.00 94.75 122 GLN A CA 1
ATOM 975 C C . GLN A 1 122 ? 7.523 3.689 -1.676 1.00 94.75 122 GLN A C 1
ATOM 977 O O . GLN A 1 122 ? 6.327 3.804 -1.448 1.00 94.75 122 GLN A O 1
ATOM 982 N N . PHE A 1 123 ? 8.451 4.305 -0.960 1.00 95.44 123 PHE A N 1
ATOM 983 C CA . PHE A 1 123 ? 8.195 5.307 0.065 1.00 95.44 123 PHE A CA 1
ATOM 984 C C . PHE A 1 123 ? 8.485 6.683 -0.532 1.00 95.44 123 PHE A C 1
ATOM 986 O O . PHE A 1 123 ? 9.587 6.930 -1.034 1.00 95.44 123 PHE A O 1
ATOM 993 N N . VAL A 1 124 ? 7.494 7.565 -0.574 1.00 91.00 124 VAL A N 1
ATOM 994 C CA . VAL A 1 124 ? 7.572 8.850 -1.288 1.00 91.00 124 VAL A CA 1
ATOM 995 C C . VAL A 1 124 ? 6.827 9.927 -0.521 1.00 91.00 124 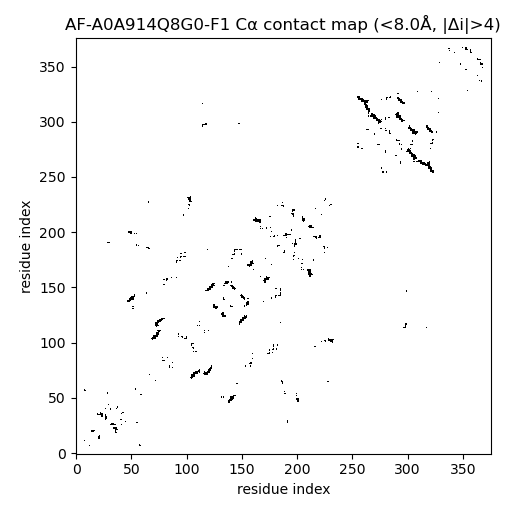VAL A C 1
ATOM 997 O O . VAL A 1 124 ? 5.952 9.619 0.267 1.00 91.00 124 VAL A O 1
ATOM 1000 N N . LYS A 1 125 ? 7.160 11.196 -0.762 1.00 88.06 125 LYS A N 1
ATOM 1001 C CA . LYS A 1 125 ? 6.513 12.344 -0.111 1.00 88.06 125 LYS A CA 1
ATOM 1002 C C . LYS A 1 125 ? 5.772 13.177 -1.139 1.00 88.06 125 LYS A C 1
ATOM 1004 O O . LYS A 1 125 ? 6.286 13.382 -2.245 1.00 88.06 125 LYS A O 1
ATOM 1009 N N . LYS A 1 126 ? 4.645 13.768 -0.740 1.00 86.00 126 LYS A N 1
ATOM 1010 C CA . LYS A 1 126 ? 3.969 14.850 -1.478 1.00 86.00 126 LYS A CA 1
ATOM 1011 C C . LYS A 1 126 ? 3.753 14.497 -2.951 1.00 86.00 126 LYS A C 1
ATOM 1013 O O . LYS A 1 126 ? 3.326 13.395 -3.271 1.00 86.00 126 LYS A O 1
ATOM 1018 N N . ALA A 1 127 ? 4.044 15.408 -3.880 1.00 78.38 127 ALA A N 1
ATOM 1019 C CA . ALA A 1 127 ? 3.977 15.128 -5.309 1.00 78.38 127 ALA A CA 1
ATOM 1020 C C . ALA A 1 127 ? 5.128 14.214 -5.761 1.00 78.38 127 ALA A C 1
ATOM 1022 O O . ALA A 1 127 ? 6.286 14.626 -5.768 1.00 78.38 127 ALA A O 1
ATOM 1023 N N . HIS A 1 128 ? 4.782 13.008 -6.217 1.00 80.06 128 HIS A N 1
ATOM 1024 C CA . HIS A 1 128 ? 5.742 11.954 -6.565 1.00 80.06 128 HIS A CA 1
ATOM 1025 C C . HIS A 1 128 ? 5.571 11.376 -7.984 1.00 80.06 128 HIS A C 1
ATOM 1027 O O . HIS A 1 128 ? 6.142 10.343 -8.320 1.00 80.06 128 HIS A O 1
ATOM 1033 N N . GLY A 1 129 ? 4.872 12.099 -8.869 1.00 70.44 129 GLY A N 1
ATOM 1034 C CA . GLY A 1 129 ? 4.948 11.891 -10.324 1.00 70.44 129 GLY A CA 1
ATOM 1035 C C . GLY A 1 129 ? 3.861 11.018 -10.960 1.00 70.44 129 GLY A C 1
ATOM 1036 O O . GLY A 1 129 ? 3.902 10.820 -12.175 1.00 70.44 129 GLY A O 1
ATOM 1037 N N . ASP A 1 130 ? 2.879 10.554 -10.188 1.00 70.19 130 ASP A N 1
ATOM 1038 C CA . ASP A 1 130 ? 1.741 9.736 -10.644 1.00 70.19 130 ASP A CA 1
ATOM 1039 C C . ASP A 1 130 ? 0.401 10.497 -10.728 1.00 70.19 130 ASP A C 1
ATOM 1041 O O . ASP A 1 130 ? -0.582 9.967 -11.243 1.00 70.19 130 ASP A O 1
ATOM 1045 N N . GLY A 1 131 ? 0.368 11.759 -10.286 1.00 70.06 131 GLY A N 1
ATOM 1046 C CA . GLY A 1 131 ? -0.835 12.597 -10.284 1.00 70.06 131 GLY A CA 1
ATOM 1047 C C . GLY A 1 131 ? -1.703 12.464 -9.029 1.00 70.06 131 GLY A C 1
ATOM 1048 O O . GLY A 1 131 ? -2.707 13.169 -8.935 1.00 70.06 131 GLY A O 1
ATOM 1049 N N . PHE A 1 132 ? -1.290 11.641 -8.065 1.00 72.62 132 PHE A N 1
ATOM 1050 C CA . PHE A 1 132 ? -1.946 11.434 -6.776 1.00 72.62 132 PHE A CA 1
ATOM 1051 C C . PHE A 1 132 ? -0.969 11.823 -5.655 1.00 72.62 132 PHE A C 1
ATOM 1053 O O . PHE A 1 132 ? -0.388 10.966 -4.999 1.00 72.62 132 PHE A O 1
ATOM 1060 N N . PRO A 1 133 ? -0.694 13.128 -5.472 1.00 74.12 133 PRO A N 1
ATOM 1061 C CA . PRO A 1 133 ? 0.247 13.563 -4.451 1.00 74.12 133 PRO A CA 1
ATOM 1062 C C . PRO A 1 133 ? -0.240 13.143 -3.061 1.00 74.12 133 PRO A C 1
ATOM 1064 O O . PRO A 1 133 ? -1.428 13.274 -2.770 1.00 74.12 133 PRO A O 1
ATOM 1067 N N . PHE A 1 134 ? 0.688 12.715 -2.208 1.00 85.06 134 PHE A N 1
ATOM 1068 C CA . PHE A 1 134 ? 0.408 12.598 -0.783 1.00 85.06 134 PHE A CA 1
ATOM 1069 C C . PHE A 1 134 ? 0.257 13.976 -0.145 1.00 85.06 134 PHE A C 1
ATOM 1071 O O . PHE A 1 134 ? 0.672 15.006 -0.697 1.00 85.06 134 PHE A O 1
ATOM 1078 N N . ASP A 1 135 ? -0.386 13.978 1.006 1.00 71.38 135 ASP A N 1
ATOM 1079 C CA . ASP A 1 135 ? -0.469 15.107 1.908 1.00 71.38 135 ASP A CA 1
ATOM 1080 C C . ASP A 1 135 ? 0.736 15.090 2.861 1.00 71.38 135 ASP A C 1
ATOM 1082 O O . ASP A 1 135 ? 1.703 14.362 2.670 1.00 71.38 135 ASP A O 1
ATOM 1086 N N . CYS A 1 136 ? 0.781 16.043 3.785 1.00 76.94 136 CYS A N 1
ATOM 1087 C CA . CYS A 1 136 ? 1.723 15.951 4.896 1.00 76.94 136 CYS A CA 1
ATOM 1088 C C . CYS A 1 136 ? 1.202 14.889 5.894 1.00 76.94 136 CYS A C 1
ATOM 1090 O O . CYS A 1 136 ? 0.254 14.171 5.618 1.00 76.94 136 CYS A O 1
ATOM 1092 N N . THR A 1 137 ? 1.740 14.857 7.111 1.00 80.62 137 THR A N 1
ATOM 1093 C CA . THR A 1 137 ? 1.315 13.906 8.152 1.00 80.62 137 THR A CA 1
ATOM 1094 C C . THR A 1 137 ? -0.199 13.853 8.434 1.00 80.62 137 THR A C 1
ATOM 1096 O O . THR A 1 137 ? -0.847 14.880 8.645 1.00 80.62 137 THR A O 1
ATOM 1099 N N . ASN A 1 138 ? -0.689 12.632 8.667 1.00 73.69 138 ASN A N 1
ATOM 1100 C CA . ASN A 1 138 ? -1.978 12.228 9.238 1.00 73.69 138 ASN A CA 1
ATOM 1101 C C . ASN A 1 138 ? -3.239 12.362 8.367 1.00 73.69 138 ASN A C 1
ATOM 1103 O O . ASN A 1 138 ? -4.337 12.485 8.920 1.00 73.69 138 ASN A O 1
ATOM 1107 N N . GLU A 1 139 ? -3.134 12.230 7.048 1.00 82.94 139 GLU A N 1
ATOM 1108 C CA . GLU A 1 139 ? -4.303 12.183 6.159 1.00 82.94 139 GLU A CA 1
ATOM 1109 C C . GLU A 1 139 ? -4.248 10.964 5.212 1.00 82.94 139 GLU A C 1
ATOM 1111 O O . GLU A 1 139 ? -4.822 9.920 5.536 1.00 82.94 139 GLU A O 1
ATOM 1116 N N . VAL A 1 140 ? -3.563 11.024 4.076 1.00 90.00 140 VAL A N 1
ATOM 1117 C CA . VAL A 1 140 ? -3.409 9.910 3.135 1.00 90.00 140 VAL A CA 1
ATOM 1118 C C . VAL A 1 140 ? -2.142 9.120 3.451 1.00 90.00 140 VAL A C 1
ATOM 1120 O O . VAL A 1 140 ? -1.030 9.522 3.145 1.00 90.00 140 VAL A O 1
ATOM 1123 N N . LEU A 1 141 ? -2.323 7.914 3.990 1.00 94.12 141 LEU A N 1
ATOM 1124 C CA . LEU A 1 141 ? -1.200 7.101 4.470 1.00 94.12 141 LEU A CA 1
ATOM 1125 C C . LEU A 1 141 ? -0.438 6.384 3.350 1.00 94.12 141 LEU A C 1
ATOM 1127 O O . LEU A 1 141 ? 0.762 6.133 3.443 1.00 94.12 141 LEU A O 1
ATOM 1131 N N . ALA A 1 142 ? -1.177 5.934 2.343 1.00 95.50 142 ALA A N 1
ATOM 1132 C CA . ALA A 1 142 ? -0.677 5.118 1.251 1.00 95.50 142 ALA A CA 1
ATOM 1133 C C . ALA A 1 142 ? -1.722 5.047 0.133 1.00 95.50 142 ALA A C 1
ATOM 1135 O O . ALA A 1 142 ? -2.890 5.410 0.314 1.00 95.50 142 ALA A O 1
ATOM 1136 N N . HIS A 1 143 ? -1.294 4.567 -1.031 1.00 90.88 143 HIS A N 1
ATOM 1137 C CA . HIS A 1 143 ? -2.196 4.168 -2.108 1.00 90.88 143 HIS A CA 1
ATOM 1138 C C . HIS A 1 143 ? -1.588 3.076 -2.991 1.00 90.88 143 HIS A C 1
ATOM 1140 O O . HIS A 1 143 ? -0.371 2.970 -3.172 1.00 90.88 143 HIS A O 1
ATOM 1146 N N . ALA A 1 144 ? -2.464 2.288 -3.603 1.00 88.69 144 ALA A N 1
ATOM 1147 C CA . ALA A 1 144 ? -2.115 1.343 -4.647 1.00 88.69 144 ALA A CA 1
ATOM 1148 C C . ALA A 1 144 ? -2.669 1.808 -5.995 1.00 88.69 144 ALA A C 1
ATOM 1150 O O . ALA A 1 144 ? -3.864 2.100 -6.149 1.00 88.69 144 ALA A O 1
ATOM 1151 N N . ILE A 1 145 ? -1.793 1.832 -6.995 1.00 71.12 145 ILE A N 1
ATOM 1152 C CA . ILE A 1 145 ? -2.088 2.365 -8.323 1.00 71.12 145 ILE A CA 1
ATOM 1153 C C . ILE A 1 145 ? -2.245 1.213 -9.320 1.00 71.12 145 ILE A C 1
ATOM 1155 O O . ILE A 1 145 ? -1.428 0.280 -9.334 1.00 71.12 145 ILE A O 1
ATOM 1159 N N . PRO A 1 146 ? -3.257 1.275 -10.210 1.00 56.47 146 PRO A N 1
ATOM 1160 C CA . PRO A 1 146 ? -3.339 0.390 -11.366 1.00 56.47 146 PRO A CA 1
ATOM 1161 C C . PRO A 1 146 ? -2.025 0.396 -12.162 1.00 56.47 146 PRO A C 1
ATOM 1163 O O . PRO A 1 146 ? -1.545 1.447 -12.578 1.00 56.47 146 PRO A O 1
ATOM 1166 N N . GLY A 1 147 ? -1.439 -0.781 -12.383 1.00 53.09 147 GLY A N 1
ATOM 1167 C CA . GLY A 1 147 ? -0.068 -0.902 -12.898 1.00 53.09 147 GLY A CA 1
ATOM 1168 C C . GLY A 1 147 ? 0.957 -1.302 -11.838 1.00 53.09 147 GLY A C 1
ATOM 1169 O O . GLY A 1 147 ? 2.149 -1.161 -12.080 1.00 53.09 147 GLY A O 1
ATOM 1170 N N . GLY A 1 148 ? 0.500 -1.806 -10.687 1.00 71.06 148 GLY A N 1
ATOM 1171 C CA . GLY A 1 148 ? 1.321 -2.553 -9.738 1.00 71.06 148 GLY A CA 1
ATOM 1172 C C . GLY A 1 148 ? 2.293 -1.689 -8.952 1.00 71.06 148 GLY A C 1
ATOM 1173 O O . GLY A 1 148 ? 3.412 -2.120 -8.716 1.00 71.06 148 GLY A O 1
ATOM 1174 N N . TYR A 1 149 ? 1.892 -0.485 -8.559 1.00 80.31 149 TYR A N 1
ATOM 1175 C CA . TYR A 1 149 ? 2.648 0.316 -7.601 1.00 80.31 149 TYR A CA 1
ATOM 1176 C C . TYR A 1 149 ? 1.898 0.371 -6.276 1.00 80.31 149 TYR A C 1
ATOM 1178 O O . TYR A 1 149 ? 0.687 0.585 -6.264 1.00 80.31 149 TYR A O 1
ATOM 1186 N N . ILE A 1 150 ? 2.629 0.200 -5.181 1.00 94.88 150 ILE A N 1
ATOM 1187 C CA . ILE A 1 150 ? 2.186 0.525 -3.829 1.00 94.88 150 ILE A CA 1
ATOM 1188 C C . ILE A 1 150 ? 3.102 1.639 -3.345 1.00 94.88 150 ILE A C 1
ATOM 1190 O O . ILE A 1 150 ? 4.310 1.422 -3.200 1.00 94.88 150 ILE A O 1
ATOM 1194 N N . HIS A 1 151 ? 2.536 2.820 -3.113 1.00 95.25 151 HIS A N 1
ATOM 1195 C CA . HIS A 1 151 ? 3.271 3.909 -2.490 1.00 95.25 151 HIS A CA 1
ATOM 1196 C C . HIS A 1 151 ? 2.822 4.083 -1.044 1.00 95.25 151 HIS A C 1
ATOM 1198 O O . HIS A 1 151 ? 1.626 4.083 -0.756 1.00 95.25 151 HIS A O 1
ATOM 1204 N N . PHE A 1 152 ? 3.795 4.244 -0.159 1.00 97.69 152 PHE A N 1
ATOM 1205 C CA . PHE A 1 152 ? 3.615 4.625 1.235 1.00 97.69 152 PHE A CA 1
ATOM 1206 C C . PHE A 1 152 ? 4.039 6.084 1.387 1.00 97.69 152 PHE A C 1
ATOM 1208 O O . PHE A 1 152 ? 5.072 6.474 0.827 1.00 97.69 152 PHE A O 1
ATOM 1215 N N . ASP A 1 153 ? 3.257 6.879 2.114 1.00 96.56 153 ASP A N 1
ATOM 1216 C CA . ASP A 1 153 ? 3.631 8.260 2.390 1.00 96.56 153 ASP A CA 1
ATOM 1217 C C . ASP A 1 153 ? 4.777 8.310 3.405 1.00 96.56 153 ASP A C 1
ATOM 1219 O O . ASP A 1 153 ? 4.655 7.885 4.550 1.00 96.56 153 ASP A O 1
ATOM 1223 N N . GLU A 1 154 ? 5.923 8.817 2.974 1.00 95.00 154 GLU A N 1
ATOM 1224 C CA . GLU A 1 154 ? 7.124 8.957 3.795 1.00 95.00 154 GLU A CA 1
ATOM 1225 C C . GLU A 1 154 ? 7.079 10.222 4.668 1.00 95.00 154 GLU A C 1
ATOM 1227 O O . GLU A 1 154 ? 8.023 10.496 5.409 1.00 95.00 154 GLU A O 1
ATOM 1232 N N . ASP A 1 155 ? 6.033 11.052 4.572 1.00 92.25 155 ASP A N 1
ATOM 1233 C CA . ASP A 1 155 ? 5.765 12.069 5.593 1.00 92.25 155 ASP A CA 1
ATOM 1234 C C . ASP A 1 155 ? 5.114 11.463 6.854 1.00 92.25 155 ASP A C 1
ATOM 1236 O O . ASP A 1 155 ? 5.241 12.064 7.922 1.00 92.25 155 ASP A O 1
ATOM 1240 N N . GLU A 1 156 ? 4.532 10.260 6.787 1.00 94.38 156 GLU A N 1
ATOM 1241 C CA . GLU A 1 156 ? 4.058 9.509 7.958 1.00 94.38 156 GLU A CA 1
ATOM 1242 C C . GLU A 1 156 ? 5.196 8.906 8.792 1.00 94.38 156 GLU A C 1
ATOM 1244 O O . GLU A 1 156 ? 6.281 8.637 8.290 1.00 94.38 156 GLU A O 1
ATOM 1249 N N . ILE A 1 157 ? 4.920 8.645 10.077 1.00 93.62 157 ILE A N 1
ATOM 1250 C CA . ILE A 1 157 ? 5.859 7.953 10.974 1.00 93.62 157 ILE A CA 1
ATOM 1251 C C . ILE A 1 157 ? 5.525 6.460 11.006 1.00 93.62 157 ILE A C 1
ATOM 1253 O O . ILE A 1 157 ? 4.564 6.042 11.671 1.00 93.62 157 ILE A O 1
ATOM 1257 N N . TRP A 1 158 ? 6.340 5.649 10.336 1.00 96.62 158 TRP A N 1
ATOM 1258 C CA . TRP A 1 158 ? 6.127 4.210 10.201 1.00 96.62 158 TRP A CA 1
ATOM 1259 C C . TRP A 1 158 ? 6.657 3.423 11.396 1.00 96.62 158 TRP A C 1
ATOM 1261 O O . TRP A 1 158 ? 7.771 3.621 11.880 1.00 96.62 158 TRP A O 1
ATOM 1271 N N . VAL A 1 159 ? 5.863 2.460 11.866 1.00 96.25 159 VAL A N 1
ATOM 1272 C CA . VAL A 1 159 ? 6.255 1.548 12.946 1.00 96.25 159 VAL A CA 1
ATOM 1273 C C . VAL A 1 159 ? 5.892 0.104 12.658 1.00 96.25 159 VAL A C 1
ATOM 1275 O O . VAL A 1 159 ? 4.946 -0.200 11.936 1.00 96.25 159 VAL A O 1
ATOM 1278 N N . ILE A 1 160 ? 6.658 -0.797 13.273 1.00 95.88 160 ILE A N 1
ATOM 1279 C CA . ILE A 1 160 ? 6.370 -2.227 13.339 1.00 95.88 160 ILE A CA 1
ATOM 1280 C C . ILE A 1 160 ? 6.218 -2.578 14.816 1.00 95.88 160 ILE A C 1
ATOM 1282 O O . ILE A 1 160 ? 7.209 -2.654 15.546 1.00 95.88 160 ILE A O 1
ATOM 1286 N N . TYR A 1 161 ? 4.981 -2.780 15.256 1.00 93.75 161 TYR A N 1
ATOM 1287 C CA . TYR A 1 161 ? 4.700 -3.123 16.646 1.00 93.75 161 TYR A CA 1
ATOM 1288 C C . TYR A 1 161 ? 5.021 -4.582 16.962 1.00 93.75 161 TYR A C 1
ATOM 1290 O O . TYR A 1 161 ? 4.846 -5.495 16.144 1.00 93.75 161 TYR A O 1
ATOM 1298 N N . LYS A 1 162 ? 5.445 -4.823 18.203 1.00 89.38 162 LYS A N 1
ATOM 1299 C CA . LYS A 1 162 ? 5.504 -6.174 18.763 1.00 89.38 162 LYS A CA 1
ATOM 1300 C C . LYS A 1 162 ? 4.156 -6.544 19.391 1.00 89.38 162 LYS A C 1
ATOM 1302 O O . LYS A 1 162 ? 3.444 -5.670 19.883 1.00 89.38 162 LYS A O 1
ATOM 1307 N N . PRO A 1 163 ? 3.789 -7.840 19.420 1.00 86.69 163 PRO A N 1
ATOM 1308 C CA . PRO A 1 163 ? 2.597 -8.286 20.135 1.00 86.69 163 PRO A CA 1
ATOM 1309 C C . PRO A 1 163 ? 2.575 -7.760 21.574 1.00 86.69 163 PRO A C 1
ATOM 1311 O O . PRO A 1 163 ? 3.578 -7.868 22.282 1.00 86.69 163 PRO A O 1
ATOM 1314 N N . ASN A 1 164 ? 1.425 -7.230 21.996 1.00 81.69 164 ASN A N 1
ATOM 1315 C CA . ASN A 1 164 ? 1.187 -6.635 23.316 1.00 81.69 164 ASN A CA 1
ATOM 1316 C C . ASN A 1 164 ? 1.921 -5.309 23.607 1.00 81.69 164 ASN A C 1
ATOM 1318 O O . ASN A 1 164 ? 1.903 -4.840 24.745 1.00 81.69 164 ASN A O 1
ATOM 1322 N N . GLU A 1 165 ? 2.557 -4.687 22.613 1.00 90.81 165 GLU A N 1
ATOM 1323 C CA . GLU A 1 165 ? 3.105 -3.336 22.750 1.00 90.81 165 GLU A CA 1
ATOM 1324 C C . GLU A 1 165 ? 1.979 -2.290 22.797 1.00 90.81 165 GLU A C 1
ATOM 1326 O O . GLU A 1 165 ? 0.911 -2.487 22.213 1.00 90.81 165 GLU A O 1
ATOM 1331 N N . LYS A 1 166 ? 2.193 -1.168 23.495 1.00 87.75 166 LYS A N 1
ATOM 1332 C CA . LYS A 1 166 ? 1.237 -0.055 23.480 1.00 87.75 166 LYS A CA 1
ATOM 1333 C C . LYS A 1 166 ? 1.331 0.703 22.160 1.00 87.75 166 LYS A C 1
ATOM 1335 O O . LYS A 1 166 ? 2.412 1.133 21.761 1.00 87.75 166 LYS A O 1
ATOM 1340 N N . VAL A 1 167 ? 0.185 0.887 21.513 1.00 85.12 167 VAL A N 1
ATOM 1341 C CA . VAL A 1 167 ? 0.079 1.640 20.260 1.00 85.12 167 VAL A CA 1
ATOM 1342 C C . VAL A 1 167 ? -0.042 3.132 20.558 1.00 85.12 167 VAL A C 1
ATOM 1344 O O . VAL A 1 167 ? -0.694 3.542 21.519 1.00 85.12 167 VAL A O 1
ATOM 1347 N N . TYR A 1 168 ? 0.602 3.949 19.727 1.00 77.50 168 TYR A N 1
ATOM 1348 C CA . TYR A 1 168 ? 0.590 5.406 19.825 1.00 77.50 168 TYR A CA 1
ATOM 1349 C C . TYR A 1 168 ? -0.052 5.973 18.559 1.00 77.50 168 TYR A C 1
ATOM 1351 O O . TYR A 1 168 ? 0.497 5.808 17.476 1.00 77.50 168 TYR A O 1
ATOM 1359 N N . SER A 1 169 ? -1.171 6.683 18.699 1.00 74.62 169 SER A N 1
ATOM 1360 C CA . SER A 1 169 ? -2.065 7.066 17.587 1.00 74.62 169 SER A CA 1
ATOM 1361 C C . SER A 1 169 ? -1.445 7.923 16.468 1.00 74.62 169 SER A C 1
ATOM 1363 O O . SER A 1 169 ? -1.964 7.967 15.351 1.00 74.62 169 SER A O 1
ATOM 1365 N N . HIS A 1 170 ? -0.334 8.616 16.736 1.00 82.19 170 HIS A N 1
ATOM 1366 C CA . HIS A 1 170 ? 0.368 9.440 15.742 1.00 82.19 170 HIS A CA 1
ATOM 1367 C C . HIS A 1 170 ? 1.335 8.641 14.854 1.00 82.19 170 HIS A C 1
ATOM 1369 O O . HIS A 1 170 ? 1.903 9.212 13.930 1.00 82.19 170 HIS A O 1
ATOM 1375 N N . LYS A 1 171 ? 1.550 7.353 15.142 1.00 91.25 171 LYS A N 1
ATOM 1376 C CA . LYS A 1 171 ? 2.389 6.451 14.346 1.00 91.25 171 LYS A CA 1
ATOM 1377 C C . LYS A 1 171 ? 1.509 5.465 13.590 1.00 91.25 171 LYS A C 1
ATOM 1379 O O . LYS A 1 171 ? 0.424 5.128 14.063 1.00 91.25 171 LYS A O 1
ATOM 1384 N N . LYS A 1 172 ? 1.966 5.000 12.430 1.00 95.00 172 LYS A N 1
ATOM 1385 C CA . LYS A 1 172 ? 1.187 4.116 11.553 1.00 95.00 172 LYS A CA 1
ATOM 1386 C C . LYS A 1 172 ? 1.817 2.734 11.486 1.00 95.00 172 LYS A C 1
ATOM 1388 O O . LYS A 1 172 ? 3.005 2.593 11.195 1.00 95.00 172 LYS A O 1
ATOM 1393 N N . ASP A 1 173 ? 1.019 1.710 11.782 1.00 96.75 173 ASP A N 1
ATOM 1394 C CA . ASP A 1 173 ? 1.460 0.319 11.698 1.00 96.75 173 ASP A CA 1
ATOM 1395 C C . ASP A 1 173 ? 1.653 -0.075 10.231 1.00 96.75 173 ASP A C 1
ATOM 1397 O O . ASP A 1 173 ? 0.685 -0.239 9.482 1.00 96.75 173 ASP A O 1
ATOM 1401 N N . LEU A 1 174 ? 2.912 -0.257 9.828 1.00 98.00 174 LEU A N 1
ATOM 1402 C CA . LEU A 1 174 ? 3.268 -0.584 8.449 1.00 98.00 174 LEU A CA 1
ATOM 1403 C C . LEU A 1 174 ? 2.656 -1.921 8.009 1.00 98.00 174 LEU A C 1
ATOM 1405 O O . LEU A 1 174 ? 2.309 -2.079 6.843 1.00 98.00 174 LEU A O 1
ATOM 1409 N N . LEU A 1 175 ? 2.478 -2.879 8.930 1.00 98.00 175 LEU A N 1
ATOM 1410 C CA . LEU A 1 175 ? 1.835 -4.156 8.611 1.00 98.00 175 LEU A CA 1
ATOM 1411 C C . LEU A 1 175 ? 0.370 -3.959 8.205 1.00 98.00 175 LEU A C 1
ATOM 1413 O O . LEU A 1 175 ? -0.039 -4.485 7.172 1.00 98.00 175 LEU A O 1
ATOM 1417 N N . SER A 1 176 ? -0.401 -3.215 9.001 1.00 97.25 176 SER A N 1
ATOM 1418 C CA . SER A 1 176 ? -1.812 -2.925 8.730 1.00 97.25 176 SER A CA 1
ATOM 1419 C C . SER A 1 176 ? -2.000 -2.267 7.360 1.00 97.25 176 SER A C 1
ATOM 1421 O O . SER A 1 176 ? -2.723 -2.795 6.512 1.00 97.25 176 SER A O 1
ATOM 1423 N N . VAL A 1 177 ? -1.263 -1.180 7.100 1.00 98.00 177 VAL A N 1
ATOM 1424 C CA . VAL A 1 177 ? -1.361 -0.442 5.831 1.00 98.00 177 VAL A CA 1
ATOM 1425 C C . VAL A 1 177 ? -0.878 -1.292 4.653 1.00 98.00 177 VAL A C 1
ATOM 1427 O O . VAL A 1 177 ? -1.523 -1.330 3.612 1.00 98.00 177 VAL A O 1
ATOM 1430 N N . ALA A 1 178 ? 0.200 -2.065 4.808 1.00 98.44 178 ALA A N 1
ATOM 1431 C CA . ALA A 1 178 ? 0.673 -2.933 3.733 1.00 98.44 178 ALA A CA 1
ATOM 1432 C C . ALA A 1 178 ? -0.340 -4.024 3.354 1.00 98.44 178 ALA A C 1
ATOM 1434 O O . ALA A 1 178 ? -0.516 -4.301 2.168 1.00 98.44 178 ALA A O 1
ATOM 1435 N N . ILE A 1 179 ? -1.024 -4.644 4.326 1.00 98.19 179 ILE A N 1
ATOM 1436 C CA . ILE A 1 179 ? -2.063 -5.642 4.022 1.00 98.19 179 ILE A CA 1
ATOM 1437 C C . ILE A 1 179 ? -3.186 -4.993 3.205 1.00 98.19 179 ILE A C 1
ATOM 1439 O O . ILE A 1 179 ? -3.624 -5.596 2.222 1.00 98.19 179 ILE A O 1
ATOM 1443 N N . HIS A 1 180 ? -3.595 -3.775 3.574 1.00 97.62 180 HIS A N 1
ATOM 1444 C CA . HIS A 1 180 ? -4.612 -2.995 2.871 1.00 97.62 180 HIS A CA 1
ATOM 1445 C C . HIS A 1 180 ? -4.226 -2.730 1.406 1.00 97.62 180 HIS A C 1
ATOM 1447 O O . HIS A 1 180 ? -4.930 -3.152 0.485 1.00 97.62 180 HIS A O 1
ATOM 1453 N N . GLU A 1 181 ? -3.063 -2.117 1.167 1.00 97.12 181 GLU A N 1
ATOM 1454 C CA . GLU A 1 181 ? -2.630 -1.741 -0.187 1.00 97.12 181 GLU A CA 1
ATOM 1455 C C . GLU A 1 181 ? -2.322 -2.949 -1.085 1.00 97.12 181 GLU A C 1
ATOM 1457 O O . GLU A 1 181 ? -2.528 -2.920 -2.306 1.00 97.12 181 GLU A O 1
ATOM 1462 N N . ILE A 1 182 ? -1.865 -4.060 -0.497 1.00 96.56 182 ILE A N 1
ATOM 1463 C CA . ILE A 1 182 ? -1.729 -5.321 -1.232 1.00 96.56 182 ILE A CA 1
ATOM 1464 C C . ILE A 1 182 ? -3.110 -5.830 -1.659 1.00 96.56 182 ILE A C 1
ATOM 1466 O O . ILE A 1 182 ? -3.244 -6.298 -2.788 1.00 96.56 182 ILE A O 1
ATOM 1470 N N . GLY A 1 183 ? -4.143 -5.696 -0.823 1.00 94.25 183 GLY A N 1
ATOM 1471 C CA . GLY A 1 183 ? -5.519 -6.027 -1.198 1.00 94.25 183 GLY A CA 1
ATOM 1472 C C . GLY A 1 183 ? -5.970 -5.276 -2.452 1.00 94.25 183 GLY A C 1
ATOM 1473 O O . GLY A 1 183 ? -6.473 -5.890 -3.393 1.00 94.25 183 GLY A O 1
ATOM 1474 N N . HIS A 1 184 ? -5.682 -3.976 -2.529 1.00 90.50 184 HIS A N 1
ATOM 1475 C CA . HIS A 1 184 ? -5.920 -3.187 -3.739 1.00 90.50 184 HIS A CA 1
ATOM 1476 C C . HIS A 1 184 ? -5.103 -3.650 -4.944 1.00 90.50 184 HIS A C 1
ATOM 1478 O O . HIS A 1 184 ? -5.644 -3.765 -6.042 1.00 90.50 184 HIS A O 1
ATOM 1484 N N . SER A 1 185 ? -3.820 -3.963 -4.757 1.00 90.88 185 SER A N 1
ATOM 1485 C CA . SER A 1 185 ? -2.983 -4.513 -5.833 1.00 90.88 185 SER A CA 1
ATOM 1486 C C . SER A 1 185 ? -3.532 -5.845 -6.361 1.00 90.88 185 SER A C 1
ATOM 1488 O O . SER A 1 185 ? -3.420 -6.157 -7.550 1.00 90.88 185 SER A O 1
ATOM 1490 N N . LEU A 1 186 ? -4.169 -6.623 -5.486 1.00 90.44 186 LEU A N 1
ATOM 1491 C CA . LEU A 1 186 ? -4.850 -7.869 -5.815 1.00 90.44 186 LEU A CA 1
ATOM 1492 C C . LEU A 1 186 ? -6.283 -7.679 -6.343 1.00 90.44 186 LEU A C 1
ATOM 1494 O O . LEU A 1 186 ? -6.886 -8.662 -6.769 1.00 90.44 186 LEU A O 1
ATOM 1498 N N . GLY A 1 187 ? -6.788 -6.447 -6.411 1.00 86.31 187 GLY A N 1
ATOM 1499 C CA . GLY A 1 187 ? -8.053 -6.119 -7.073 1.00 86.31 187 GLY A CA 1
ATOM 1500 C C . GLY A 1 187 ? -9.237 -5.880 -6.153 1.00 86.31 187 GLY A C 1
ATOM 1501 O O . GLY A 1 187 ? -10.354 -5.767 -6.648 1.00 86.31 187 GLY A O 1
ATOM 1502 N N . LEU A 1 188 ? -9.024 -5.816 -4.839 1.00 87.62 188 LEU A N 1
ATOM 1503 C CA . LEU A 1 188 ? -10.085 -5.436 -3.913 1.00 87.62 188 LEU A CA 1
ATOM 1504 C C . LEU A 1 188 ? -10.331 -3.930 -3.981 1.00 87.62 188 LEU A C 1
ATOM 1506 O O . LEU A 1 188 ? -9.393 -3.132 -4.052 1.00 87.62 188 LEU A O 1
ATOM 1510 N N . ASP A 1 189 ? -11.596 -3.545 -3.906 1.00 86.00 189 ASP A N 1
ATOM 1511 C CA . ASP A 1 189 ? -12.015 -2.167 -3.677 1.00 86.00 189 ASP A CA 1
ATOM 1512 C C . ASP A 1 189 ? -12.403 -1.974 -2.215 1.00 86.00 189 ASP A C 1
ATOM 1514 O O . ASP A 1 189 ? -12.704 -2.938 -1.509 1.00 86.00 189 ASP A O 1
ATOM 1518 N N . HIS A 1 190 ? -12.428 -0.715 -1.772 1.00 88.88 190 HIS A N 1
ATOM 1519 C CA . HIS A 1 190 ? -12.864 -0.373 -0.426 1.00 88.88 190 HIS A CA 1
ATOM 1520 C C . HIS A 1 190 ? -14.227 -0.983 -0.082 1.00 88.88 190 HIS A C 1
ATOM 1522 O O . HIS A 1 190 ? -15.169 -1.014 -0.888 1.00 88.88 190 HIS A O 1
ATOM 1528 N N . THR A 1 191 ? -14.329 -1.418 1.169 1.00 86.44 191 THR A N 1
ATOM 1529 C CA . THR A 1 191 ? -15.566 -1.914 1.765 1.00 86.44 191 THR A CA 1
ATOM 1530 C C . THR A 1 191 ? -16.080 -0.955 2.831 1.00 86.44 191 THR A C 1
ATOM 1532 O O . THR A 1 191 ? -15.319 -0.205 3.436 1.00 86.44 191 THR A O 1
ATOM 1535 N N . ASN A 1 192 ? -17.386 -1.014 3.086 1.00 84.31 192 ASN A N 1
ATOM 1536 C CA . ASN A 1 192 ? -18.036 -0.275 4.170 1.00 84.31 192 ASN A CA 1
ATOM 1537 C C . ASN A 1 192 ? -18.174 -1.123 5.447 1.00 84.31 192 ASN A C 1
ATOM 1539 O O . ASN A 1 192 ? -18.815 -0.693 6.401 1.00 84.31 192 ASN A O 1
ATOM 1543 N N . VAL A 1 193 ? -17.617 -2.340 5.462 1.00 86.19 193 VAL A N 1
ATOM 1544 C CA . VAL A 1 193 ? -17.584 -3.200 6.650 1.00 86.19 193 VAL A CA 1
ATOM 1545 C C . VAL A 1 193 ? -16.544 -2.651 7.624 1.00 86.19 193 VAL A C 1
ATOM 1547 O O . VAL A 1 193 ? -15.344 -2.710 7.362 1.00 86.19 193 VAL A O 1
ATOM 1550 N N . GLU A 1 194 ? -17.002 -2.120 8.756 1.00 83.25 194 GLU A N 1
ATOM 1551 C CA . GLU A 1 194 ? -16.116 -1.671 9.832 1.00 83.25 194 GLU A CA 1
ATOM 1552 C C . GLU A 1 194 ? -15.230 -2.827 10.326 1.00 83.25 194 GLU A C 1
ATOM 1554 O O . GLU A 1 194 ? -15.687 -3.967 10.435 1.00 83.25 194 GLU A O 1
ATOM 1559 N N . ASN A 1 195 ? -13.968 -2.534 10.656 1.00 88.12 195 ASN A N 1
ATOM 1560 C CA . ASN A 1 195 ? -12.952 -3.510 11.091 1.00 88.12 195 ASN A CA 1
ATOM 1561 C C . ASN A 1 195 ? -12.402 -4.421 9.985 1.00 88.12 195 ASN A C 1
ATOM 1563 O O . ASN A 1 195 ? -11.543 -5.259 10.269 1.00 88.12 195 ASN A O 1
ATOM 1567 N N . SER A 1 196 ? -12.870 -4.277 8.741 1.00 94.06 196 SER A N 1
ATOM 1568 C CA . SER A 1 196 ? -12.204 -4.879 7.584 1.00 94.06 196 SER A CA 1
ATOM 1569 C C . SER A 1 196 ? -10.836 -4.244 7.383 1.00 94.06 196 SER A C 1
ATOM 1571 O O . SER A 1 196 ? -10.691 -3.027 7.484 1.00 94.06 196 SER A O 1
ATOM 1573 N N . ILE A 1 197 ? -9.844 -5.050 6.998 1.00 95.62 197 ILE A N 1
ATOM 1574 C CA . ILE A 1 197 ? -8.534 -4.502 6.637 1.00 95.62 197 ILE A CA 1
ATOM 1575 C C . ILE A 1 197 ? -8.590 -3.659 5.356 1.00 95.62 197 ILE A C 1
ATOM 1577 O O . ILE A 1 197 ? -7.687 -2.870 5.132 1.00 95.62 197 ILE A O 1
ATOM 1581 N N . ILE A 1 198 ? -9.638 -3.809 4.535 1.00 94.56 198 ILE A N 1
ATOM 1582 C CA . ILE A 1 198 ? -9.901 -3.053 3.296 1.00 94.56 198 ILE A CA 1
ATOM 1583 C C . ILE A 1 198 ? -10.856 -1.869 3.554 1.00 94.56 198 ILE A C 1
ATOM 1585 O O . ILE A 1 198 ? -11.310 -1.190 2.631 1.00 94.56 198 ILE A O 1
ATOM 1589 N N . PHE A 1 199 ? -11.181 -1.583 4.816 1.00 93.56 199 PHE A N 1
ATOM 1590 C CA . PHE A 1 199 ? -11.899 -0.365 5.172 1.00 93.56 199 PHE A CA 1
ATOM 1591 C C . PHE A 1 199 ? -11.019 0.865 4.869 1.00 93.56 199 PHE A C 1
ATOM 1593 O O . PHE A 1 199 ? -9.845 0.864 5.238 1.00 93.56 199 PHE A O 1
ATOM 1600 N N . PRO A 1 200 ? -11.541 1.920 4.213 1.00 92.75 200 PRO A N 1
ATOM 1601 C CA . PRO A 1 200 ? -10.723 3.035 3.732 1.00 92.75 200 PRO A CA 1
ATOM 1602 C C . PRO A 1 200 ? -10.009 3.809 4.835 1.00 92.75 200 PRO A C 1
ATOM 1604 O O . PRO A 1 200 ? -8.923 4.331 4.612 1.00 92.75 200 PRO A O 1
ATOM 1607 N N . TYR A 1 201 ? -10.621 3.937 6.012 1.00 93.19 201 TYR A N 1
ATOM 1608 C CA . TYR A 1 201 ? -10.038 4.695 7.114 1.00 93.19 201 TYR A CA 1
ATOM 1609 C C . TYR A 1 201 ? -9.138 3.811 7.957 1.00 93.19 201 TYR A C 1
ATOM 1611 O O . TYR A 1 201 ? -9.526 2.709 8.337 1.00 93.19 201 TYR A O 1
ATOM 1619 N N . TYR A 1 202 ? -7.971 4.336 8.315 1.00 94.44 202 TYR A N 1
ATOM 1620 C CA . TYR A 1 202 ? -7.039 3.638 9.179 1.00 94.44 202 TYR A CA 1
ATOM 1621 C C . TYR A 1 202 ? -7.658 3.399 10.555 1.00 94.44 202 TYR A C 1
ATOM 1623 O O . TYR A 1 202 ? -8.211 4.305 11.187 1.00 94.44 202 TYR A O 1
ATOM 1631 N N . GLN A 1 203 ? -7.546 2.158 11.012 1.00 91.44 203 GLN A N 1
ATOM 1632 C CA . GLN A 1 203 ? -7.988 1.724 12.325 1.00 91.44 203 GLN A CA 1
ATOM 1633 C C . GLN A 1 203 ? -6.768 1.236 13.093 1.00 91.44 203 GLN A C 1
ATOM 1635 O O . GLN A 1 203 ? -6.025 0.382 12.603 1.00 91.44 203 GLN A O 1
ATOM 1640 N N . ASP A 1 204 ? -6.568 1.781 14.293 1.00 91.88 204 ASP A N 1
ATOM 1641 C CA . ASP A 1 204 ? -5.495 1.324 15.165 1.00 91.88 204 ASP A CA 1
ATOM 1642 C C . ASP A 1 204 ? -5.689 -0.172 15.467 1.00 91.88 204 ASP A C 1
ATOM 1644 O O . ASP A 1 204 ? -6.761 -0.572 15.934 1.00 91.88 204 ASP A O 1
ATOM 1648 N N . PRO A 1 205 ? -4.679 -1.019 15.209 1.00 92.62 205 PRO A N 1
ATOM 1649 C CA . PRO A 1 205 ? -4.794 -2.457 15.406 1.00 92.62 205 PRO A CA 1
ATOM 1650 C C . PRO A 1 205 ? -4.598 -2.800 16.891 1.00 92.62 205 PRO A C 1
ATOM 1652 O O . PRO A 1 205 ? -3.545 -3.291 17.296 1.00 92.62 205 PRO A O 1
ATOM 1655 N N . ILE A 1 206 ? -5.601 -2.491 17.718 1.00 93.56 206 ILE A N 1
ATOM 1656 C CA . ILE A 1 206 ? -5.557 -2.624 19.183 1.00 93.56 206 ILE A CA 1
ATOM 1657 C C . ILE A 1 206 ? -6.689 -3.479 19.762 1.00 93.56 206 ILE A C 1
ATOM 1659 O O . ILE A 1 206 ? -7.761 -3.602 19.175 1.00 93.56 206 ILE A O 1
ATOM 1663 N N . ASP A 1 207 ? -6.446 -4.059 20.940 1.00 91.12 207 ASP A N 1
ATOM 1664 C CA . ASP A 1 207 ? -7.481 -4.647 21.796 1.00 91.12 207 ASP A CA 1
ATOM 1665 C C . ASP A 1 207 ? -8.191 -3.579 22.657 1.00 91.12 207 ASP A C 1
ATOM 1667 O O . ASP A 1 207 ? -7.835 -2.399 22.652 1.00 91.12 207 ASP A O 1
ATOM 1671 N N . GLU A 1 208 ? -9.179 -4.003 23.451 1.00 90.81 208 GLU A N 1
ATOM 1672 C CA . GLU A 1 208 ? -9.930 -3.140 24.383 1.00 90.81 208 GLU A CA 1
ATOM 1673 C C . GLU A 1 208 ? -9.037 -2.424 25.415 1.00 90.81 208 GLU A C 1
ATOM 1675 O O . GLU A 1 208 ? -9.427 -1.409 25.989 1.00 90.81 208 GLU A O 1
ATOM 1680 N N . ASN A 1 209 ? -7.823 -2.932 25.643 1.00 90.81 209 ASN A N 1
ATOM 1681 C CA . ASN A 1 209 ? -6.851 -2.383 26.582 1.00 90.81 209 ASN A CA 1
ATOM 1682 C C . ASN A 1 209 ? -5.798 -1.493 25.888 1.00 90.81 209 ASN A C 1
ATOM 1684 O O . ASN A 1 209 ? -4.853 -1.036 26.544 1.00 90.81 209 ASN A O 1
ATOM 1688 N N . GLY A 1 210 ? -5.909 -1.259 24.576 1.00 90.81 210 GLY A N 1
ATOM 1689 C CA . GLY A 1 210 ? -4.952 -0.478 23.789 1.00 90.81 210 GLY A CA 1
ATOM 1690 C C . GLY A 1 210 ? -3.633 -1.202 23.495 1.00 90.81 210 GLY A C 1
ATOM 1691 O O . GLY A 1 210 ? -2.614 -0.548 23.261 1.00 90.81 210 GLY A O 1
ATOM 1692 N N . ASN A 1 211 ? -3.607 -2.532 23.580 1.00 92.44 211 ASN A N 1
ATOM 1693 C CA . ASN A 1 211 ? -2.443 -3.336 23.214 1.00 92.44 211 ASN A CA 1
ATOM 1694 C C . ASN A 1 211 ? -2.502 -3.715 21.737 1.00 92.44 211 ASN A C 1
ATOM 1696 O O . ASN A 1 211 ? -3.567 -4.065 21.238 1.00 92.44 211 ASN A O 1
ATOM 1700 N N . TYR A 1 212 ? -1.351 -3.722 21.069 1.00 94.69 212 TYR A N 1
ATOM 1701 C CA . TYR A 1 212 ? -1.247 -4.117 19.672 1.00 94.69 212 TYR A CA 1
ATOM 1702 C C . TYR A 1 212 ? -1.741 -5.549 19.435 1.00 94.69 212 TYR A C 1
ATOM 1704 O O . TYR A 1 212 ? -1.246 -6.511 20.039 1.00 94.69 212 TYR A O 1
ATOM 1712 N N . VAL A 1 213 ? -2.659 -5.678 18.483 1.00 93.25 213 VAL A N 1
ATOM 1713 C CA . VAL A 1 213 ? -3.175 -6.931 17.940 1.00 93.25 213 VAL A CA 1
ATOM 1714 C C . VAL A 1 213 ? -2.707 -7.039 16.500 1.00 93.25 213 VAL A C 1
ATOM 1716 O O . VAL A 1 213 ? -2.904 -6.133 15.704 1.00 93.25 213 VAL A O 1
ATOM 1719 N N . VAL A 1 214 ? -2.109 -8.172 16.134 1.00 93.31 214 VAL A N 1
ATOM 1720 C CA . VAL A 1 214 ? -1.666 -8.385 14.750 1.00 93.31 214 VAL A CA 1
ATOM 1721 C C . VAL A 1 214 ? -2.878 -8.297 13.804 1.00 93.31 214 VAL A C 1
ATOM 1723 O O . VAL A 1 214 ? -3.829 -9.064 14.002 1.00 93.31 214 VAL A O 1
ATOM 1726 N N . PRO A 1 215 ? -2.845 -7.432 12.770 1.00 94.06 215 PRO A N 1
ATOM 1727 C CA . PRO A 1 215 ? -3.920 -7.326 11.794 1.00 94.06 215 PRO A CA 1
ATOM 1728 C C . PRO A 1 215 ? -4.208 -8.670 11.122 1.00 94.06 215 PRO A C 1
ATOM 1730 O O . PRO A 1 215 ? -3.299 -9.455 10.828 1.00 94.06 215 PRO A O 1
ATOM 1733 N N . LYS A 1 216 ? -5.488 -8.938 10.878 1.00 93.12 216 LYS A N 1
ATOM 1734 C CA . LYS A 1 216 ? -5.977 -10.186 10.286 1.00 93.12 216 LYS A CA 1
ATOM 1735 C C . LYS A 1 216 ? -7.074 -9.886 9.276 1.00 93.12 216 LYS A C 1
ATOM 1737 O O . LYS A 1 216 ? -7.804 -8.916 9.436 1.00 93.12 216 LYS A O 1
ATOM 1742 N N . LEU A 1 217 ? -7.205 -10.760 8.285 1.00 96.31 217 LEU A N 1
ATOM 1743 C CA . LEU A 1 217 ? -8.313 -10.704 7.337 1.00 96.31 217 LEU A CA 1
ATOM 1744 C C . LEU A 1 217 ? -9.618 -11.080 8.046 1.00 96.31 217 LEU A C 1
ATOM 1746 O O . LEU A 1 217 ? -9.661 -12.071 8.788 1.00 96.31 217 LEU A O 1
ATOM 1750 N N . LEU A 1 218 ? -10.680 -10.322 7.792 1.00 94.81 218 LEU A N 1
ATOM 1751 C CA . LEU A 1 218 ? -12.036 -10.742 8.117 1.00 94.81 218 LEU A CA 1
ATOM 1752 C C . LEU A 1 218 ? -12.538 -11.790 7.122 1.00 94.81 218 LEU A C 1
ATOM 1754 O O . LEU A 1 218 ? -12.015 -11.956 6.021 1.00 94.81 218 LEU A O 1
ATOM 1758 N N . THR A 1 219 ? -13.609 -12.489 7.497 1.00 94.31 219 THR A N 1
ATOM 1759 C CA . THR A 1 219 ? -14.280 -13.444 6.606 1.00 94.31 219 THR A CA 1
ATOM 1760 C C . THR A 1 219 ? -14.793 -12.775 5.328 1.00 94.31 219 THR A C 1
ATOM 1762 O O . THR A 1 219 ? -14.765 -13.416 4.280 1.00 94.31 219 THR A O 1
ATOM 1765 N N . SER A 1 220 ? -15.211 -11.504 5.391 1.00 91.38 220 SER A N 1
ATOM 1766 C CA . SER A 1 220 ? -15.558 -10.706 4.208 1.00 91.38 220 SER A CA 1
ATOM 1767 C C . SER A 1 220 ? -14.354 -10.538 3.285 1.00 91.38 220 SER A C 1
ATOM 1769 O O . SER A 1 220 ? -14.429 -10.929 2.132 1.00 91.38 220 SER A O 1
ATOM 1771 N N . ASP A 1 221 ? -13.211 -10.097 3.820 1.00 95.25 221 ASP A N 1
ATOM 1772 C CA . ASP A 1 221 ? -11.986 -9.858 3.041 1.00 95.25 221 ASP A CA 1
ATOM 1773 C C . ASP A 1 221 ? -11.510 -11.138 2.338 1.00 95.25 221 ASP A C 1
ATOM 1775 O O . ASP A 1 221 ? -11.057 -11.109 1.196 1.00 95.25 221 ASP A O 1
ATOM 1779 N N . ILE A 1 222 ? -11.640 -12.281 3.025 1.00 96.62 222 ILE A N 1
ATOM 1780 C CA . ILE A 1 222 ? -11.331 -13.609 2.481 1.00 96.62 222 ILE A CA 1
ATOM 1781 C C . ILE A 1 222 ? -12.323 -14.003 1.383 1.00 96.62 222 ILE A C 1
ATOM 1783 O O . ILE A 1 222 ? -11.907 -14.551 0.368 1.00 96.62 222 ILE A O 1
ATOM 1787 N N . SER A 1 223 ? -13.617 -13.756 1.582 1.00 90.81 223 SER A N 1
ATOM 1788 C CA . SER A 1 223 ? -14.642 -14.101 0.592 1.00 90.81 223 SER A CA 1
ATOM 1789 C C . SER A 1 223 ? -14.438 -13.278 -0.679 1.00 90.81 223 SER A C 1
ATOM 1791 O O . SER A 1 223 ? -14.300 -13.855 -1.754 1.00 90.81 223 SER A O 1
ATOM 1793 N N . ASP A 1 224 ? -14.278 -11.961 -0.536 1.00 91.75 224 ASP A N 1
ATOM 1794 C CA . ASP A 1 224 ? -14.106 -11.022 -1.646 1.00 91.75 224 ASP A CA 1
ATOM 1795 C C . ASP A 1 224 ? -12.854 -11.35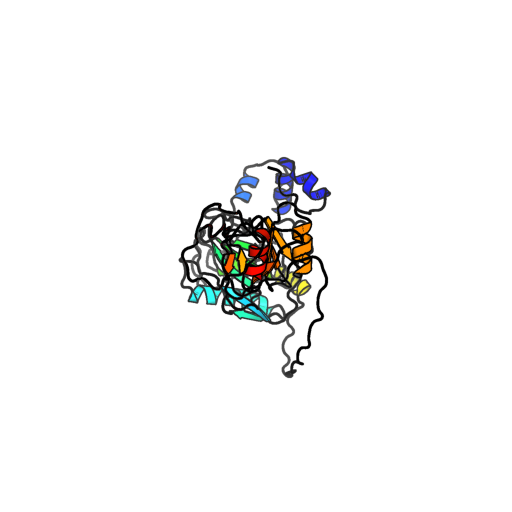8 -2.476 1.00 91.75 224 ASP A C 1
ATOM 1797 O O . ASP A 1 224 ? -12.897 -11.406 -3.706 1.00 91.75 224 ASP A O 1
ATOM 1801 N N . ILE A 1 225 ? -11.724 -11.679 -1.830 1.00 93.38 225 ILE A N 1
ATOM 1802 C CA . ILE A 1 225 ? -10.502 -12.036 -2.570 1.00 93.38 225 ILE A CA 1
ATOM 1803 C C . ILE A 1 225 ? -10.600 -13.413 -3.241 1.00 93.38 225 ILE A C 1
ATOM 1805 O O . ILE A 1 225 ? -9.996 -13.653 -4.293 1.00 93.38 225 ILE A O 1
ATOM 1809 N N . GLN A 1 226 ? -11.361 -14.336 -2.651 1.00 94.31 226 GLN A N 1
ATOM 1810 C CA . GLN A 1 226 ? -11.592 -15.662 -3.218 1.00 94.31 226 GLN A CA 1
ATOM 1811 C C . GLN A 1 226 ? -12.583 -15.632 -4.383 1.00 94.31 226 GLN A C 1
ATOM 1813 O O . GLN A 1 226 ? -12.493 -16.504 -5.243 1.00 94.31 226 GLN A O 1
ATOM 1818 N N . GLU A 1 227 ? -13.451 -14.626 -4.491 1.00 88.38 227 GLU A N 1
ATOM 1819 C CA . GLU A 1 227 ? -14.230 -14.398 -5.716 1.00 88.38 227 GLU A CA 1
ATOM 1820 C C . GLU A 1 227 ? -13.322 -14.072 -6.913 1.00 88.38 227 GLU A C 1
ATOM 1822 O O . GLU A 1 227 ? -13.606 -14.486 -8.037 1.00 88.38 227 GLU A O 1
ATOM 1827 N N . ILE A 1 228 ? -12.187 -13.404 -6.673 1.00 87.31 228 ILE A N 1
ATOM 1828 C CA . ILE A 1 228 ? -11.218 -13.045 -7.718 1.00 87.31 228 ILE A CA 1
ATOM 1829 C C . ILE A 1 228 ? -10.304 -14.228 -8.076 1.00 87.31 228 ILE A C 1
ATOM 1831 O O . ILE A 1 228 ? -10.081 -14.515 -9.254 1.00 87.31 228 ILE A O 1
ATOM 1835 N N . TYR A 1 229 ? -9.738 -14.908 -7.073 1.00 90.19 229 TYR A N 1
ATOM 1836 C CA . TYR A 1 229 ? -8.658 -15.889 -7.283 1.00 90.19 229 TYR A CA 1
ATOM 1837 C C . TYR A 1 229 ? -9.024 -17.342 -6.976 1.00 90.19 229 TYR A C 1
ATOM 1839 O O . TYR A 1 229 ? -8.230 -18.241 -7.266 1.00 90.19 229 TYR A O 1
ATOM 1847 N N . GLY A 1 230 ? -10.195 -17.584 -6.393 1.00 93.44 230 GLY A N 1
ATOM 1848 C CA . GLY A 1 230 ? -10.560 -18.860 -5.788 1.00 93.44 230 GLY A CA 1
ATOM 1849 C C . GLY A 1 230 ? -9.854 -19.112 -4.446 1.00 93.44 230 GLY A C 1
ATOM 1850 O O . GLY A 1 230 ? -8.856 -18.463 -4.117 1.00 93.44 230 GLY A O 1
ATOM 1851 N N . PRO A 1 231 ? -10.346 -20.074 -3.647 1.00 94.69 231 PRO A N 1
ATOM 1852 C CA . PRO A 1 231 ? -9.696 -20.477 -2.408 1.00 94.69 231 PRO A CA 1
ATOM 1853 C C . PRO A 1 231 ? -8.410 -21.260 -2.680 1.00 94.69 231 PRO A C 1
ATOM 1855 O O . PRO A 1 231 ? -8.310 -22.035 -3.635 1.00 94.69 231 PRO A O 1
ATOM 1858 N N . ARG A 1 232 ? -7.427 -21.123 -1.785 1.00 90.06 232 ARG A N 1
ATOM 1859 C CA . ARG A 1 232 ? -6.272 -22.026 -1.775 1.00 90.06 232 ARG A CA 1
ATOM 1860 C C . ARG A 1 232 ? -6.737 -23.441 -1.412 1.00 90.06 232 ARG A C 1
ATOM 1862 O O . ARG A 1 232 ? -7.227 -23.678 -0.308 1.00 90.06 232 ARG A O 1
ATOM 1869 N N . LEU A 1 233 ? -6.569 -24.389 -2.332 1.00 85.38 233 LEU A N 1
ATOM 1870 C CA . LEU A 1 233 ? -6.804 -25.804 -2.046 1.00 85.38 233 LEU A CA 1
ATOM 1871 C C . LEU A 1 233 ? -5.760 -26.285 -1.031 1.00 85.38 233 LEU A C 1
ATOM 1873 O O . LEU A 1 233 ? -4.578 -25.966 -1.151 1.00 85.38 233 LEU A O 1
ATOM 1877 N N . LYS A 1 234 ? -6.193 -27.031 -0.011 1.00 65.44 234 LYS A N 1
ATOM 1878 C CA . LYS A 1 234 ? -5.267 -27.683 0.921 1.00 65.44 234 LYS A CA 1
ATOM 1879 C C . LYS A 1 234 ? -4.516 -28.764 0.145 1.00 65.44 234 LYS A C 1
ATOM 1881 O O . LYS A 1 234 ? -5.159 -29.661 -0.397 1.00 65.44 234 LYS A O 1
ATOM 1886 N N . ASP A 1 235 ? -3.191 -28.664 0.085 1.00 54.72 235 ASP A N 1
ATOM 1887 C CA . ASP A 1 235 ? -2.337 -29.675 -0.539 1.00 54.72 235 ASP A CA 1
ATOM 1888 C C . ASP A 1 235 ? -2.565 -31.037 0.135 1.00 54.72 235 ASP A C 1
ATOM 1890 O O . ASP A 1 235 ? -2.072 -31.300 1.231 1.00 54.72 235 ASP A O 1
ATOM 1894 N N . ASN A 1 236 ? -3.294 -31.926 -0.537 1.00 39.41 236 ASN A N 1
ATOM 1895 C CA . ASN A 1 236 ? -3.134 -33.360 -0.341 1.00 39.41 236 ASN A CA 1
ATOM 1896 C C . ASN A 1 236 ? -1.977 -33.770 -1.253 1.00 39.41 236 ASN A C 1
ATOM 1898 O O . ASN A 1 236 ? -2.120 -33.771 -2.473 1.00 39.41 236 ASN A O 1
ATOM 1902 N N . GLY A 1 237 ? -0.809 -34.003 -0.654 1.00 40.25 237 GLY A N 1
ATOM 1903 C CA . GLY A 1 237 ? 0.469 -34.094 -1.353 1.00 40.25 237 GLY A CA 1
ATOM 1904 C C . GLY A 1 237 ? 0.513 -35.019 -2.576 1.00 40.25 237 GLY A C 1
ATOM 1905 O O . GLY A 1 237 ? -0.030 -36.121 -2.567 1.00 40.25 237 GLY A O 1
ATOM 1906 N N . GLY A 1 238 ? 1.277 -34.578 -3.583 1.00 33.25 238 GLY A N 1
ATOM 1907 C CA . GLY A 1 238 ? 1.853 -35.433 -4.623 1.00 33.25 238 GLY A CA 1
ATOM 1908 C C . GLY A 1 238 ? 1.543 -35.000 -6.056 1.00 33.25 238 GLY A C 1
ATOM 1909 O O . GLY A 1 238 ? 0.483 -35.318 -6.579 1.00 33.25 238 GLY A O 1
ATOM 1910 N N . GLY A 1 239 ? 2.513 -34.367 -6.727 1.00 29.08 239 GLY A N 1
ATOM 1911 C CA . GLY A 1 239 ? 2.510 -34.256 -8.190 1.00 29.08 239 GLY A CA 1
ATOM 1912 C C . GLY A 1 239 ? 3.261 -33.049 -8.744 1.00 29.08 239 GLY A C 1
ATOM 1913 O O . GLY A 1 239 ? 2.658 -32.025 -9.041 1.00 29.08 239 GLY A O 1
ATOM 1914 N N . VAL A 1 240 ? 4.578 -33.178 -8.925 1.00 36.56 240 VAL A N 1
ATOM 1915 C CA . VAL A 1 240 ? 5.380 -32.250 -9.740 1.00 36.56 240 VAL A CA 1
ATOM 1916 C C . VAL A 1 240 ? 4.972 -32.428 -11.205 1.00 36.56 240 VAL A C 1
ATOM 1918 O O . VAL A 1 240 ? 5.135 -33.517 -11.751 1.00 36.56 240 VAL A O 1
ATOM 1921 N N . ALA A 1 241 ? 4.465 -31.372 -11.845 1.00 30.23 241 ALA A N 1
ATOM 1922 C CA . ALA A 1 241 ? 4.206 -31.347 -13.283 1.00 30.23 241 ALA A CA 1
ATOM 1923 C C . ALA A 1 241 ? 5.136 -30.338 -13.970 1.00 30.23 241 ALA A C 1
ATOM 1925 O O . ALA A 1 241 ? 5.220 -29.169 -13.593 1.00 30.23 241 ALA A O 1
ATOM 1926 N N . THR A 1 242 ? 5.869 -30.839 -14.958 1.00 29.44 242 THR A N 1
ATOM 1927 C CA . THR A 1 242 ? 6.877 -30.159 -15.772 1.00 29.44 242 THR A CA 1
ATOM 1928 C C . THR A 1 242 ? 6.253 -29.198 -16.792 1.00 29.44 242 THR A C 1
ATOM 1930 O O . THR A 1 242 ? 5.191 -29.457 -17.355 1.00 29.44 242 THR A O 1
ATOM 1933 N N . ALA A 1 243 ? 6.932 -28.075 -17.039 1.00 26.50 243 ALA A N 1
ATOM 1934 C CA . ALA A 1 243 ? 6.534 -27.047 -18.003 1.00 26.50 243 ALA A CA 1
ATOM 1935 C C . ALA A 1 243 ? 6.927 -27.414 -19.454 1.00 26.50 243 ALA A C 1
ATOM 1937 O O . ALA A 1 243 ? 8.004 -27.984 -19.650 1.00 26.50 243 ALA A O 1
ATOM 1938 N N . PRO A 1 244 ? 6.130 -27.046 -20.480 1.00 30.62 244 PRO A N 1
ATOM 1939 C CA . PRO A 1 244 ? 6.551 -27.105 -21.879 1.00 30.62 244 PRO A CA 1
ATOM 1940 C C . PRO A 1 244 ? 7.189 -25.777 -22.372 1.00 30.62 244 PRO A C 1
ATOM 1942 O O . PRO A 1 244 ? 7.004 -24.736 -21.736 1.00 30.62 244 PRO A O 1
ATOM 1945 N N . PRO A 1 245 ? 7.949 -25.788 -23.493 1.00 30.84 245 PRO A N 1
ATOM 1946 C CA . PRO A 1 245 ? 8.815 -24.686 -23.940 1.00 30.84 245 PRO A CA 1
ATOM 1947 C C . PRO A 1 245 ? 8.113 -23.645 -24.850 1.00 30.84 245 PRO A C 1
ATOM 1949 O O . PRO A 1 245 ? 7.001 -23.895 -25.316 1.00 30.84 245 PRO A O 1
ATOM 1952 N N . PRO A 1 246 ? 8.753 -22.486 -25.144 1.00 34.53 246 PRO A N 1
ATOM 1953 C CA . PRO A 1 246 ? 8.125 -21.346 -25.820 1.00 34.53 246 PRO A CA 1
ATOM 1954 C C . PRO A 1 246 ? 8.337 -21.328 -27.346 1.00 34.53 246 PRO A C 1
ATOM 1956 O O . PRO A 1 246 ? 9.395 -21.724 -27.836 1.00 34.53 246 PRO A O 1
ATOM 1959 N N . THR A 1 247 ? 7.392 -20.751 -28.101 1.00 28.33 247 THR A N 1
ATOM 1960 C CA . THR A 1 247 ? 7.558 -20.439 -29.540 1.00 28.33 247 THR A CA 1
ATOM 1961 C C . THR A 1 247 ? 6.983 -19.075 -29.952 1.00 28.33 247 THR A C 1
ATOM 1963 O O . THR A 1 247 ? 6.170 -18.480 -29.253 1.00 28.33 247 THR A O 1
ATOM 1966 N N . GLN A 1 248 ? 7.493 -18.588 -31.089 1.00 29.97 248 GLN A N 1
ATOM 1967 C CA . GLN A 1 248 ? 7.753 -17.199 -31.493 1.00 29.97 248 GLN A CA 1
ATOM 1968 C C . GLN A 1 248 ? 6.604 -16.422 -32.193 1.00 29.97 248 GLN A C 1
ATOM 1970 O O . GLN A 1 248 ? 5.530 -16.939 -32.475 1.00 29.97 248 GLN A O 1
ATOM 1975 N N . LYS A 1 249 ? 6.904 -15.141 -32.467 1.00 28.28 249 LYS A N 1
ATOM 1976 C CA . LYS A 1 249 ? 6.102 -13.975 -32.914 1.00 28.28 249 LYS A CA 1
ATOM 1977 C C . LYS A 1 249 ? 5.992 -13.815 -34.458 1.00 28.28 249 LYS A C 1
ATOM 1979 O O . LYS A 1 249 ? 6.950 -14.175 -35.136 1.00 28.28 249 LYS A O 1
ATOM 1984 N N . PRO A 1 250 ? 4.950 -13.143 -35.016 1.00 30.70 250 PRO A N 1
ATOM 1985 C CA . PRO A 1 250 ? 4.962 -12.572 -36.385 1.00 30.70 250 PRO A CA 1
ATOM 1986 C C . PRO A 1 250 ? 5.135 -11.017 -36.463 1.00 30.70 250 PRO A C 1
ATOM 1988 O O . PRO A 1 250 ? 4.922 -10.330 -35.460 1.00 30.70 250 PRO A O 1
ATOM 1991 N N . PRO A 1 251 ? 5.523 -10.443 -37.636 1.00 34.94 251 PRO A N 1
ATOM 1992 C CA . PRO A 1 251 ? 6.045 -9.066 -37.822 1.00 34.94 251 PRO A CA 1
ATOM 1993 C C . PRO A 1 251 ? 4.993 -7.965 -38.155 1.00 34.94 251 PRO A C 1
ATOM 1995 O O . PRO A 1 251 ? 3.852 -8.300 -38.469 1.00 34.94 251 PRO A O 1
ATOM 1998 N N . PRO A 1 252 ? 5.354 -6.650 -38.133 1.00 36.62 252 PRO A N 1
ATOM 1999 C CA . PRO A 1 252 ? 4.422 -5.522 -38.314 1.00 36.62 252 PRO A CA 1
ATOM 2000 C C . PRO A 1 252 ? 4.470 -4.820 -39.698 1.00 36.62 252 PRO A C 1
ATOM 2002 O O . PRO A 1 252 ? 5.493 -4.829 -40.382 1.00 36.62 252 PRO A O 1
ATOM 2005 N N . LYS A 1 253 ? 3.378 -4.116 -40.054 1.00 32.84 253 LYS A N 1
ATOM 2006 C CA . LYS A 1 253 ? 3.262 -3.070 -41.105 1.00 32.84 253 LYS A CA 1
ATOM 2007 C C . LYS A 1 253 ? 2.139 -2.068 -40.719 1.00 32.84 253 LYS A C 1
ATOM 2009 O O . LYS A 1 253 ? 1.263 -2.463 -39.952 1.00 32.84 253 LYS A O 1
ATOM 2014 N N . PRO A 1 254 ? 2.066 -0.863 -41.321 1.00 51.16 254 PRO A N 1
ATOM 2015 C CA . PRO A 1 254 ? 2.787 0.379 -41.007 1.00 51.16 254 PRO A CA 1
ATOM 2016 C C . PRO A 1 254 ? 1.963 1.373 -40.149 1.00 51.16 254 PRO A C 1
ATOM 2018 O O . PRO A 1 254 ? 0.737 1.311 -40.125 1.00 51.16 254 PRO A O 1
ATOM 2021 N N . GLY A 1 255 ? 2.644 2.314 -39.485 1.00 58.41 255 GLY A N 1
ATOM 2022 C CA . GLY A 1 255 ? 2.013 3.433 -38.759 1.00 58.41 255 GLY A CA 1
ATOM 2023 C C . GLY A 1 255 ? 2.858 4.038 -37.632 1.00 58.41 255 GLY A C 1
ATOM 2024 O O . GLY A 1 255 ? 2.494 5.058 -37.073 1.00 58.41 255 GLY A O 1
ATOM 2025 N N . CYS A 1 256 ? 3.998 3.441 -37.285 1.00 70.00 256 CYS A N 1
ATOM 2026 C CA . CYS A 1 256 ? 4.826 3.880 -36.158 1.00 70.00 256 CYS A CA 1
ATOM 2027 C C . CYS A 1 256 ? 6.297 3.690 -36.502 1.00 70.00 256 CYS A C 1
ATOM 2029 O O . CYS A 1 256 ? 6.630 2.775 -37.265 1.00 70.00 256 CYS A O 1
ATOM 2031 N N . SER A 1 257 ? 7.183 4.497 -35.912 1.00 75.75 257 SER A N 1
ATOM 2032 C CA . SER A 1 257 ? 8.617 4.233 -36.021 1.00 75.75 257 SER A CA 1
ATOM 2033 C C . SER A 1 257 ? 8.960 2.861 -35.439 1.00 75.75 257 SER A C 1
ATOM 2035 O O . SER A 1 257 ? 8.278 2.356 -34.543 1.00 75.75 257 SER A O 1
ATOM 2037 N N . ALA A 1 258 ? 10.076 2.280 -35.885 1.00 79.06 258 ALA A N 1
ATOM 2038 C CA . ALA A 1 258 ? 10.692 1.197 -35.132 1.00 79.06 258 ALA A CA 1
ATOM 2039 C C . ALA A 1 258 ? 10.950 1.668 -33.690 1.00 79.06 258 ALA A C 1
ATOM 2041 O O . ALA A 1 258 ? 11.347 2.817 -33.468 1.00 79.06 258 ALA A O 1
ATOM 2042 N N . MET A 1 259 ? 10.670 0.790 -32.729 1.00 83.50 259 MET A N 1
ATOM 2043 C CA . MET A 1 259 ? 10.889 1.062 -31.313 1.00 83.50 259 MET A CA 1
ATOM 2044 C C . MET A 1 259 ? 12.390 1.091 -31.024 1.00 83.50 259 MET A C 1
ATOM 2046 O O . MET A 1 259 ? 13.119 0.196 -31.451 1.00 83.50 259 MET A O 1
ATOM 2050 N N . GLU A 1 260 ? 12.843 2.088 -30.276 1.00 84.44 260 GLU A N 1
ATOM 2051 C CA . GLU A 1 260 ? 14.222 2.218 -29.821 1.00 84.44 260 GLU A CA 1
ATOM 2052 C C . GLU A 1 260 ? 14.351 1.583 -28.430 1.00 84.44 260 GLU A C 1
ATOM 2054 O O . GLU A 1 260 ? 13.833 2.138 -27.458 1.00 84.44 260 GLU A O 1
ATOM 2059 N N . PRO A 1 261 ? 14.991 0.408 -28.307 1.00 79.38 261 PRO A N 1
ATOM 2060 C CA . PRO A 1 261 ? 15.067 -0.305 -27.041 1.00 79.38 261 PRO A CA 1
ATOM 2061 C C . PRO A 1 261 ? 15.979 0.413 -26.046 1.00 79.38 261 PRO A C 1
ATOM 2063 O O . PRO A 1 261 ? 16.953 1.065 -26.420 1.00 79.38 261 PRO A O 1
ATOM 2066 N N . ASN A 1 262 ? 15.684 0.217 -24.766 1.00 75.75 262 ASN A N 1
ATOM 2067 C CA . ASN A 1 262 ? 16.407 0.746 -23.615 1.00 75.75 262 ASN A CA 1
ATOM 2068 C C . ASN A 1 262 ? 16.519 2.277 -23.588 1.00 75.75 262 ASN A C 1
ATOM 2070 O O . ASN A 1 262 ? 17.499 2.819 -23.073 1.00 75.75 262 ASN A O 1
ATOM 2074 N N . LYS A 1 263 ? 15.530 2.974 -24.156 1.00 76.00 263 LYS A N 1
ATOM 2075 C CA . LYS A 1 263 ? 15.459 4.435 -24.175 1.00 76.00 263 LYS A CA 1
ATOM 2076 C C . LYS A 1 263 ? 14.166 4.942 -23.548 1.00 76.00 263 LYS A C 1
ATOM 2078 O O . LYS A 1 263 ? 13.075 4.484 -23.889 1.00 76.00 263 LYS A O 1
ATOM 2083 N N . ASP A 1 264 ? 14.312 5.949 -22.694 1.00 75.50 264 ASP A N 1
ATOM 2084 C CA . ASP A 1 264 ? 13.222 6.636 -21.998 1.00 75.50 264 ASP A CA 1
ATOM 2085 C C . ASP A 1 264 ? 13.365 8.151 -22.159 1.00 75.50 264 ASP A C 1
ATOM 2087 O O . ASP A 1 264 ? 14.454 8.669 -22.404 1.00 75.50 264 ASP A O 1
ATOM 2091 N N . ILE A 1 265 ? 12.256 8.862 -22.000 1.00 73.50 265 ILE A N 1
ATOM 2092 C CA . ILE A 1 265 ? 12.219 10.318 -21.904 1.00 73.50 265 ILE A CA 1
ATOM 2093 C C . ILE A 1 265 ? 11.832 10.636 -20.469 1.00 73.50 265 ILE A C 1
ATOM 2095 O O . ILE A 1 265 ? 10.690 10.404 -20.072 1.00 73.50 265 ILE A O 1
ATOM 2099 N N . LEU A 1 266 ? 12.767 11.154 -19.677 1.00 61.53 266 LEU A N 1
ATOM 2100 C CA . LEU A 1 266 ? 12.490 11.456 -18.275 1.00 61.53 266 LEU A CA 1
ATOM 2101 C C . LEU A 1 266 ? 11.448 12.585 -18.176 1.00 61.53 266 LEU A C 1
ATOM 2103 O O . LEU A 1 266 ? 11.568 13.619 -18.837 1.00 61.53 266 LEU A O 1
ATOM 2107 N N . GLY A 1 267 ? 10.409 12.380 -17.364 1.00 63.41 267 GLY A N 1
ATOM 2108 C CA . GLY A 1 267 ? 9.298 13.327 -17.237 1.00 63.41 267 GLY A CA 1
ATOM 2109 C C . GLY A 1 267 ? 8.448 13.445 -18.510 1.00 63.41 267 GLY A C 1
ATOM 2110 O O . GLY A 1 267 ? 8.309 12.487 -19.272 1.00 63.41 267 GLY A O 1
ATOM 2111 N N . ASN A 1 268 ? 7.842 14.620 -18.719 1.00 65.44 268 ASN A N 1
ATOM 2112 C CA . ASN A 1 268 ? 7.025 14.965 -19.895 1.00 65.44 268 ASN A CA 1
ATOM 2113 C C . ASN A 1 268 ? 5.841 14.020 -20.176 1.00 65.44 268 ASN A C 1
ATOM 2115 O O . ASN A 1 268 ? 5.342 13.981 -21.299 1.00 65.44 268 ASN A O 1
ATOM 2119 N N . ASN A 1 269 ? 5.382 13.262 -19.176 1.00 73.19 269 ASN A N 1
ATOM 2120 C CA . ASN A 1 269 ? 4.228 12.376 -19.300 1.00 73.19 269 ASN A CA 1
ATOM 2121 C C . ASN A 1 269 ? 2.948 13.203 -19.469 1.00 73.19 269 ASN A C 1
ATOM 2123 O O . ASN A 1 269 ? 2.632 14.044 -18.632 1.00 73.19 269 ASN A O 1
ATOM 2127 N N . ILE A 1 270 ? 2.211 12.952 -20.546 1.00 71.06 270 ILE A N 1
ATOM 2128 C CA . ILE A 1 270 ? 0.872 13.503 -20.772 1.00 71.06 270 ILE A CA 1
ATOM 2129 C C . ILE A 1 270 ? -0.154 12.624 -20.064 1.00 71.06 270 ILE A C 1
ATOM 2131 O O . ILE A 1 270 ? -1.030 13.127 -19.371 1.00 71.06 270 ILE A O 1
ATOM 2135 N N . LEU A 1 271 ? -0.053 11.315 -20.297 1.00 63.97 271 LEU A N 1
ATOM 2136 C CA . LEU A 1 271 ? -0.911 10.273 -19.746 1.00 63.97 271 LEU A CA 1
ATOM 2137 C C . LEU A 1 271 ? -0.236 8.913 -19.937 1.00 63.97 271 LEU A C 1
ATOM 2139 O O . LEU A 1 271 ? 0.692 8.784 -20.745 1.00 63.97 271 LEU A O 1
ATOM 2143 N N . PHE A 1 272 ? -0.733 7.902 -19.233 1.00 67.31 272 PHE A N 1
ATOM 2144 C CA . PHE A 1 272 ? -0.357 6.515 -19.466 1.00 67.31 272 PHE A CA 1
ATOM 2145 C C . PHE A 1 272 ? -1.568 5.675 -19.881 1.00 67.31 272 PHE A C 1
ATOM 2147 O O . PHE A 1 272 ? -2.709 6.015 -19.581 1.00 67.31 272 PHE A O 1
ATOM 2154 N N . THR A 1 273 ? -1.316 4.606 -20.627 1.00 65.81 273 THR A N 1
ATOM 2155 C CA . THR A 1 273 ? -2.321 3.616 -21.039 1.00 65.81 273 THR A CA 1
ATOM 2156 C C . THR A 1 273 ? -1.672 2.237 -21.126 1.00 65.81 273 THR A C 1
ATOM 2158 O O . THR A 1 273 ? -0.445 2.131 -21.105 1.00 65.81 273 THR A O 1
ATOM 2161 N N . PHE A 1 274 ? -2.468 1.181 -21.245 1.00 71.25 274 PHE A N 1
ATOM 2162 C CA . PHE A 1 274 ? -1.986 -0.185 -21.420 1.00 71.25 274 PHE A CA 1
ATOM 2163 C C . PHE A 1 274 ? -2.163 -0.644 -22.867 1.00 71.25 274 PHE A C 1
ATOM 2165 O O . PHE A 1 274 ? -3.115 -0.274 -23.548 1.00 71.25 274 PHE A O 1
ATOM 2172 N N . GLY A 1 275 ? -1.240 -1.463 -23.354 1.00 70.06 275 GLY A N 1
ATOM 2173 C CA . GLY A 1 275 ? -1.287 -2.057 -24.677 1.00 70.06 275 GLY A CA 1
ATOM 2174 C C . GLY A 1 275 ? 0.088 -2.376 -25.253 1.00 70.06 275 GLY A C 1
ATOM 2175 O O . GLY A 1 275 ? 1.146 -2.062 -24.705 1.00 70.06 275 GLY A O 1
ATOM 2176 N N . ASN A 1 276 ? 0.066 -3.013 -26.420 1.00 79.19 276 ASN A N 1
ATOM 2177 C CA . ASN A 1 276 ? 1.271 -3.267 -27.200 1.00 79.19 276 ASN A CA 1
ATOM 2178 C C . ASN A 1 276 ? 1.823 -1.960 -27.821 1.00 79.19 276 ASN A C 1
ATOM 2180 O O . ASN A 1 276 ? 1.112 -0.953 -27.877 1.00 79.19 276 ASN A O 1
ATOM 2184 N N . PRO A 1 277 ? 3.066 -1.952 -28.336 1.00 79.75 277 PRO A N 1
ATOM 2185 C CA . PRO A 1 277 ? 3.668 -0.751 -28.922 1.00 79.75 277 PRO A CA 1
ATOM 2186 C C . PRO A 1 277 ? 2.827 -0.083 -30.022 1.00 79.75 277 PRO A C 1
ATOM 2188 O O . PRO A 1 277 ? 2.816 1.140 -30.146 1.00 79.75 277 PRO A O 1
ATOM 2191 N N . GLN A 1 278 ? 2.084 -0.869 -30.805 1.00 80.94 278 GLN A N 1
ATOM 2192 C CA . GLN A 1 278 ? 1.189 -0.364 -31.848 1.00 80.94 278 GLN A CA 1
ATOM 2193 C C . GLN A 1 278 ? -0.024 0.360 -31.254 1.00 80.94 278 GLN A C 1
ATOM 2195 O O . GLN A 1 278 ? -0.463 1.372 -31.795 1.00 80.94 278 GLN A O 1
ATOM 2200 N N . HIS A 1 279 ? -0.554 -0.127 -30.133 1.00 81.62 279 HIS A N 1
ATOM 2201 C CA . HIS A 1 279 ? -1.602 0.556 -29.388 1.00 81.62 279 HIS A CA 1
ATOM 2202 C C . HIS A 1 279 ? -1.088 1.874 -28.796 1.00 81.62 279 HIS A C 1
ATOM 2204 O O . HIS A 1 279 ? -1.736 2.903 -28.975 1.00 81.62 279 HIS A O 1
ATOM 2210 N N . CYS A 1 280 ? 0.108 1.884 -28.194 1.00 82.94 280 CYS A N 1
ATOM 2211 C CA . CYS A 1 280 ? 0.721 3.113 -27.675 1.00 82.94 280 CYS A CA 1
ATOM 2212 C C . CYS A 1 280 ? 0.845 4.195 -28.747 1.00 82.94 280 CYS A C 1
ATOM 2214 O O . CYS A 1 280 ? 0.541 5.364 -28.516 1.00 82.94 280 CYS A O 1
ATOM 2216 N N . CYS A 1 281 ? 1.277 3.781 -29.932 1.00 86.25 281 CYS A N 1
ATOM 2217 C CA . CYS A 1 281 ? 1.430 4.654 -31.075 1.00 86.25 281 CYS A CA 1
ATOM 2218 C C . CYS A 1 281 ? 0.095 5.248 -31.535 1.00 86.25 281 CYS A C 1
ATOM 2220 O O . CYS A 1 281 ? -0.004 6.466 -31.623 1.00 86.25 281 CYS A O 1
ATOM 2222 N N . LYS A 1 282 ? -0.960 4.437 -31.703 1.00 83.88 282 LYS A N 1
ATOM 2223 C CA . LYS A 1 282 ? -2.304 4.937 -32.057 1.00 83.88 282 LYS A CA 1
ATOM 2224 C C . LYS A 1 282 ? -2.853 5.930 -31.034 1.00 83.88 282 LYS A C 1
ATOM 2226 O O . LYS A 1 282 ? -3.481 6.925 -31.396 1.00 83.88 282 LYS A O 1
ATOM 2231 N N . MET A 1 283 ? -2.614 5.664 -29.751 1.00 80.69 283 MET A N 1
ATOM 2232 C CA . MET A 1 283 ? -3.036 6.554 -28.669 1.00 80.69 283 MET A CA 1
ATOM 2233 C C . MET A 1 283 ? -2.247 7.867 -28.674 1.00 80.69 283 MET A C 1
ATOM 2235 O O . MET A 1 283 ? -2.816 8.921 -28.401 1.00 80.69 283 MET A O 1
ATOM 2239 N N . CYS A 1 284 ? -0.960 7.820 -29.029 1.00 82.00 284 CYS A N 1
ATOM 2240 C CA . CYS A 1 284 ? -0.143 9.012 -29.226 1.00 82.00 284 CYS A CA 1
ATOM 2241 C C . CYS A 1 284 ? -0.597 9.810 -30.460 1.00 82.00 284 CYS A C 1
ATOM 2243 O O . CYS A 1 284 ? -0.792 11.013 -30.354 1.00 82.00 284 CYS A O 1
ATOM 2245 N N . GLU A 1 285 ? -0.874 9.158 -31.592 1.00 83.06 285 GLU A N 1
ATOM 2246 C CA . GLU A 1 285 ? -1.400 9.805 -32.809 1.00 83.06 285 GLU A CA 1
ATOM 2247 C C . GLU A 1 285 ? -2.753 10.491 -32.578 1.00 83.06 285 GLU A C 1
ATOM 2249 O O . GLU A 1 285 ? -3.011 11.570 -33.106 1.00 83.06 285 GLU A O 1
ATOM 2254 N N . SER A 1 286 ? -3.603 9.894 -31.741 1.00 77.12 286 SER A N 1
ATOM 2255 C CA . SER A 1 286 ? -4.911 10.455 -31.379 1.00 77.12 286 SER A CA 1
ATOM 2256 C C . SER A 1 286 ? -4.812 11.636 -30.404 1.00 77.12 286 SER A C 1
ATOM 2258 O O . SER A 1 286 ? -5.809 12.306 -30.134 1.00 77.12 286 SER A O 1
ATOM 2260 N N . ASN A 1 287 ? -3.622 11.908 -29.858 1.00 71.88 287 ASN A N 1
ATOM 2261 C CA . ASN A 1 287 ? -3.382 12.974 -28.898 1.00 71.88 287 ASN A CA 1
ATOM 2262 C C . ASN A 1 287 ? -2.479 14.047 -29.516 1.00 71.88 287 ASN A C 1
ATOM 2264 O O . ASN A 1 287 ? -1.264 13.894 -29.583 1.00 71.88 287 ASN A O 1
ATOM 2268 N N . SER A 1 288 ? -3.062 15.189 -29.882 1.00 76.12 288 SER A N 1
ATOM 2269 C CA . SER A 1 288 ? -2.355 16.300 -30.541 1.00 76.12 288 SER A CA 1
ATOM 2270 C C . SER A 1 288 ? -1.191 16.905 -29.741 1.00 76.12 288 SER A C 1
ATOM 2272 O O . SER A 1 288 ? -0.396 17.661 -30.295 1.00 76.12 288 SER A O 1
ATOM 2274 N N . LYS A 1 289 ? -1.072 16.597 -28.442 1.00 74.06 289 LYS A N 1
ATOM 2275 C CA . LYS A 1 289 ? 0.055 17.017 -27.595 1.00 74.06 289 LYS A CA 1
ATOM 2276 C C . LYS A 1 289 ? 1.171 15.974 -27.527 1.00 74.06 289 LYS A C 1
ATOM 2278 O O . LYS A 1 289 ? 2.244 16.299 -27.022 1.00 74.06 289 LYS A O 1
ATOM 2283 N N . CYS A 1 290 ? 0.925 14.746 -27.977 1.00 78.38 290 CYS A N 1
ATOM 2284 C CA . CYS A 1 290 ? 1.879 13.650 -27.919 1.00 78.38 290 CYS A CA 1
ATOM 2285 C C . CYS A 1 290 ? 2.883 13.739 -29.067 1.00 78.38 290 CYS A C 1
ATOM 2287 O O . CYS A 1 290 ? 2.512 13.813 -30.234 1.00 78.38 290 CYS A O 1
ATOM 2289 N N . LYS A 1 291 ? 4.172 13.738 -28.721 1.00 81.25 291 LYS A N 1
ATOM 2290 C CA . LYS A 1 291 ? 5.287 13.800 -29.679 1.00 81.25 291 LYS A CA 1
ATOM 2291 C C . LYS A 1 291 ? 6.110 12.514 -29.720 1.00 81.25 291 LYS A C 1
ATOM 2293 O O . LYS A 1 291 ? 6.786 12.256 -30.707 1.00 81.25 291 LYS A O 1
ATOM 2298 N N . ALA A 1 292 ? 6.065 11.726 -28.650 1.00 86.06 292 ALA A N 1
ATOM 2299 C CA . ALA A 1 292 ? 6.711 10.425 -28.531 1.00 86.06 292 ALA A CA 1
ATOM 2300 C C . ALA A 1 292 ? 5.969 9.586 -27.486 1.00 86.06 292 ALA A C 1
ATOM 2302 O O . ALA A 1 292 ? 5.174 10.113 -26.710 1.00 86.06 292 ALA A O 1
ATOM 2303 N N . PHE A 1 293 ? 6.240 8.290 -27.419 1.00 88.06 293 PHE A N 1
ATOM 2304 C CA . PHE A 1 293 ? 5.747 7.439 -26.343 1.00 88.06 293 PHE A CA 1
ATOM 2305 C C . PHE A 1 293 ? 6.845 6.495 -25.865 1.00 88.06 293 PHE A C 1
ATOM 2307 O O . PHE A 1 293 ? 7.654 6.014 -26.651 1.00 88.06 293 PHE A O 1
ATOM 2314 N N . VAL A 1 294 ? 6.865 6.207 -24.570 1.00 88.25 294 VAL A N 1
ATOM 2315 C CA . VAL A 1 294 ? 7.754 5.203 -23.989 1.00 88.25 294 VAL A CA 1
ATOM 2316 C C . VAL A 1 294 ? 6.913 4.002 -23.619 1.00 88.25 294 VAL A C 1
ATOM 2318 O O . VAL A 1 294 ? 6.035 4.083 -22.766 1.00 88.25 294 VAL A O 1
ATOM 2321 N N . TRP A 1 295 ? 7.165 2.886 -24.278 1.00 88.25 295 TRP A N 1
ATOM 2322 C CA . TRP A 1 295 ? 6.557 1.612 -23.954 1.00 88.25 295 TRP A CA 1
ATOM 2323 C C . TRP A 1 295 ? 7.451 0.837 -22.994 1.00 88.25 295 TRP A C 1
ATOM 2325 O O . TRP A 1 295 ? 8.655 0.723 -23.210 1.00 88.25 295 TRP A O 1
ATOM 2335 N N . LYS A 1 296 ? 6.866 0.282 -21.943 1.00 81.19 296 LYS A N 1
ATOM 2336 C CA . LYS A 1 296 ? 7.530 -0.627 -21.016 1.00 81.19 296 LYS A CA 1
ATOM 2337 C C . LYS A 1 296 ? 6.860 -1.985 -21.122 1.00 81.19 296 LYS A C 1
ATOM 2339 O O . LYS A 1 296 ? 5.631 -2.074 -21.100 1.00 81.19 296 LYS A O 1
ATOM 2344 N N . ASN A 1 297 ? 7.660 -3.043 -21.213 1.00 68.88 297 ASN A N 1
ATOM 2345 C CA . ASN A 1 297 ? 7.153 -4.413 -21.278 1.00 68.88 297 ASN A CA 1
ATOM 2346 C C . ASN A 1 297 ? 6.777 -4.945 -19.884 1.00 68.88 297 ASN A C 1
ATOM 2348 O O . ASN A 1 297 ? 7.285 -5.970 -19.444 1.00 68.88 297 ASN A O 1
ATOM 2352 N N . ILE A 1 298 ? 5.915 -4.208 -19.188 1.00 55.44 298 ILE A N 1
ATOM 2353 C CA . ILE A 1 298 ? 5.385 -4.526 -17.861 1.00 55.44 298 ILE A CA 1
ATOM 2354 C C . ILE A 1 298 ? 3.855 -4.468 -17.935 1.00 55.44 298 ILE A C 1
ATOM 2356 O O . ILE A 1 298 ? 3.310 -3.699 -18.726 1.00 55.44 298 ILE A O 1
ATOM 2360 N N . PHE A 1 299 ? 3.159 -5.322 -17.178 1.00 48.28 299 PHE A N 1
ATOM 2361 C CA . PHE A 1 299 ? 1.684 -5.378 -17.119 1.00 48.28 299 PHE A CA 1
ATOM 2362 C C . PHE A 1 299 ? 0.970 -5.498 -18.482 1.00 48.28 299 PHE A C 1
ATOM 2364 O O . PHE A 1 299 ? 0.078 -4.718 -18.792 1.00 48.28 299 PHE A O 1
ATOM 2371 N N . ASN A 1 300 ? 1.354 -6.470 -19.321 1.00 52.12 300 ASN A N 1
ATOM 2372 C CA . ASN A 1 300 ? 0.846 -6.644 -20.701 1.00 52.12 300 ASN A CA 1
ATOM 2373 C C . ASN A 1 300 ? 1.141 -5.467 -21.660 1.00 52.12 300 ASN A C 1
ATOM 2375 O O . ASN A 1 300 ? 0.577 -5.397 -22.755 1.00 52.12 300 ASN A O 1
ATOM 2379 N N . GLY A 1 301 ? 2.084 -4.601 -21.281 1.00 63.94 301 GLY A N 1
ATOM 2380 C CA . GLY A 1 301 ? 2.548 -3.457 -22.051 1.00 63.94 301 GLY A CA 1
ATOM 2381 C C . GLY A 1 301 ? 1.969 -2.163 -21.496 1.00 63.94 301 GLY A C 1
ATOM 2382 O O . GLY A 1 301 ? 0.764 -1.953 -21.542 1.00 63.94 301 GLY A O 1
ATOM 2383 N N . MET A 1 302 ? 2.825 -1.283 -20.986 1.00 74.56 302 MET A N 1
ATOM 2384 C CA . MET A 1 302 ? 2.436 0.031 -20.476 1.00 74.56 302 MET A CA 1
ATOM 2385 C C . MET A 1 302 ? 3.040 1.124 -21.354 1.00 74.56 302 MET A C 1
ATOM 2387 O O . MET A 1 302 ? 4.219 1.082 -21.693 1.00 74.56 302 MET A O 1
ATOM 2391 N N . CYS A 1 303 ? 2.233 2.106 -21.725 1.00 82.81 303 CYS A N 1
ATOM 2392 C CA . CYS A 1 303 ? 2.567 3.191 -22.631 1.00 82.81 303 CYS A CA 1
ATOM 2393 C C . CYS A 1 303 ? 2.561 4.516 -21.869 1.00 82.81 303 CYS A C 1
ATOM 2395 O O . CYS A 1 303 ? 1.517 4.928 -21.380 1.00 82.81 303 CYS A O 1
ATOM 2397 N N . PHE A 1 304 ? 3.680 5.229 -21.839 1.00 83.38 304 PHE A N 1
ATOM 2398 C CA . PHE A 1 304 ? 3.765 6.605 -21.352 1.00 83.38 304 PHE A CA 1
ATOM 2399 C C . PHE A 1 304 ? 3.790 7.553 -22.549 1.00 83.38 304 PHE A C 1
ATOM 2401 O O . PHE A 1 304 ? 4.784 7.595 -23.272 1.00 83.38 304 PHE A O 1
ATOM 2408 N N . LEU A 1 305 ? 2.718 8.308 -22.781 1.00 84.38 305 LEU A N 1
ATOM 2409 C CA . LEU A 1 305 ? 2.665 9.300 -23.858 1.00 84.38 305 LEU A CA 1
ATOM 2410 C C . LEU A 1 305 ? 3.428 10.550 -23.419 1.00 84.38 305 LEU A C 1
ATOM 2412 O O . LEU A 1 305 ? 3.199 11.057 -22.323 1.00 84.38 305 LEU A O 1
ATOM 2416 N N . LYS A 1 306 ? 4.325 11.057 -24.266 1.00 80.38 306 LYS A N 1
ATOM 2417 C CA . LYS A 1 306 ? 5.261 12.138 -23.941 1.00 80.38 306 LYS A CA 1
ATOM 2418 C C . LYS A 1 306 ? 4.957 13.403 -24.741 1.00 80.38 306 LYS A C 1
ATOM 2420 O O . LYS A 1 306 ? 4.739 13.346 -25.951 1.00 80.38 306 LYS A O 1
ATOM 2425 N N . SER A 1 307 ? 4.993 14.560 -24.082 1.00 75.62 307 SER A N 1
ATOM 2426 C CA . SER A 1 307 ? 4.808 15.887 -24.702 1.00 75.62 307 SER A CA 1
ATOM 2427 C C . SER A 1 307 ? 6.067 16.450 -25.364 1.00 75.62 307 SER A C 1
ATOM 2429 O O . SER A 1 307 ? 5.996 17.428 -26.112 1.00 75.62 307 SER A O 1
ATOM 2431 N N . ALA A 1 308 ? 7.216 15.826 -25.113 1.00 71.75 308 ALA A N 1
ATOM 2432 C CA . ALA A 1 308 ? 8.518 16.180 -25.657 1.00 71.75 308 ALA A CA 1
ATOM 2433 C C . ALA A 1 308 ? 9.249 14.921 -26.140 1.00 71.75 308 ALA A C 1
ATOM 2435 O O . ALA A 1 308 ? 8.921 13.814 -25.721 1.00 71.75 308 ALA A O 1
ATOM 2436 N N . THR A 1 309 ? 10.240 15.102 -27.014 1.00 72.19 309 THR A N 1
ATOM 2437 C CA . THR A 1 309 ? 11.086 14.029 -27.570 1.00 72.19 309 THR A CA 1
ATOM 2438 C C . THR A 1 309 ? 12.442 13.904 -26.860 1.00 72.19 309 THR A C 1
ATOM 2440 O O . THR A 1 309 ? 13.228 13.027 -27.203 1.00 72.19 309 THR A O 1
ATOM 2443 N N . ALA A 1 310 ? 12.715 14.768 -25.877 1.00 65.50 310 ALA A N 1
ATOM 2444 C CA . ALA A 1 310 ? 13.969 14.875 -25.134 1.00 65.50 310 ALA A CA 1
ATOM 2445 C C . ALA A 1 310 ? 13.711 15.431 -23.710 1.00 65.50 310 ALA A C 1
ATOM 2447 O O . ALA A 1 310 ? 12.677 16.076 -23.506 1.00 65.50 310 ALA A O 1
ATOM 2448 N N . PRO A 1 311 ? 14.625 15.229 -22.737 1.00 59.50 311 PRO A N 1
ATOM 2449 C CA . PRO A 1 311 ? 15.900 14.511 -22.847 1.00 59.50 311 PRO A CA 1
ATOM 2450 C C . PRO A 1 311 ? 15.705 12.992 -22.936 1.00 59.50 311 PRO A C 1
ATOM 2452 O O . PRO A 1 311 ? 14.895 12.426 -22.204 1.00 59.50 311 PRO A O 1
ATOM 2455 N N . VAL A 1 312 ? 16.455 12.338 -23.831 1.00 69.88 312 VAL A N 1
ATOM 2456 C CA . VAL A 1 312 ? 16.461 10.873 -23.963 1.00 69.88 312 VAL A CA 1
ATOM 2457 C C . VAL A 1 312 ? 17.564 10.298 -23.087 1.00 69.88 312 VAL A C 1
ATOM 2459 O O . VAL A 1 312 ? 18.732 10.652 -23.242 1.00 69.88 312 VAL A O 1
ATOM 2462 N N . ILE A 1 313 ? 17.195 9.395 -22.187 1.00 64.75 313 ILE A N 1
ATOM 2463 C CA . ILE A 1 313 ? 18.117 8.675 -21.311 1.00 6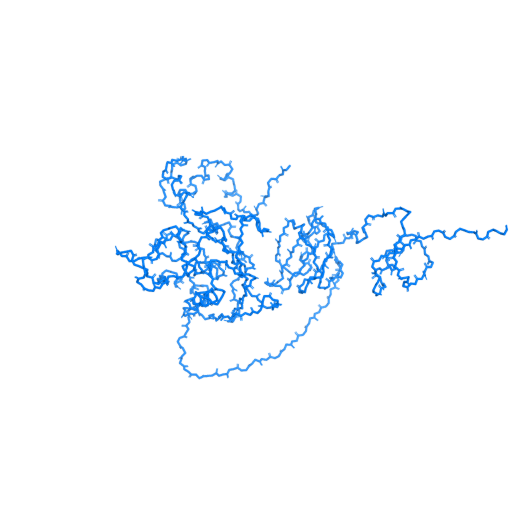4.75 313 ILE A CA 1
ATOM 2464 C C . ILE A 1 313 ? 18.138 7.191 -21.667 1.00 64.75 313 ILE A C 1
ATOM 2466 O O . ILE A 1 313 ? 17.185 6.655 -22.235 1.00 64.75 313 ILE A O 1
ATOM 2470 N N . SER A 1 314 ? 19.233 6.520 -21.316 1.00 69.75 314 SER A N 1
ATOM 2471 C CA . SER A 1 314 ? 19.281 5.058 -21.354 1.00 69.75 314 SER A CA 1
ATOM 2472 C C . SER A 1 314 ? 18.563 4.511 -20.125 1.00 69.75 314 SER A C 1
ATOM 2474 O O . SER A 1 314 ? 18.927 4.851 -19.003 1.00 69.75 314 SER A O 1
ATOM 2476 N N . ASN A 1 315 ? 17.542 3.688 -20.332 1.00 61.53 315 ASN A N 1
ATOM 2477 C CA . ASN A 1 315 ? 16.780 3.054 -19.263 1.00 61.53 315 ASN A CA 1
ATOM 2478 C C . ASN A 1 315 ? 16.409 1.636 -19.699 1.00 61.53 315 ASN A C 1
ATOM 2480 O O . ASN A 1 315 ? 15.688 1.452 -20.680 1.00 61.53 315 ASN A O 1
ATOM 2484 N N . LEU A 1 316 ? 16.927 0.630 -19.004 1.00 60.53 316 LEU A N 1
ATOM 2485 C CA . LEU A 1 316 ? 16.702 -0.768 -19.349 1.00 60.53 316 LEU A CA 1
ATOM 2486 C C . LEU A 1 316 ? 15.194 -1.097 -19.305 1.00 60.53 316 LEU A C 1
ATOM 2488 O O . LEU A 1 316 ? 14.456 -0.563 -18.483 1.00 60.53 316 LEU A O 1
ATOM 2492 N N . HIS A 1 317 ? 14.717 -1.948 -20.218 1.00 65.69 317 HIS A N 1
ATOM 2493 C CA . HIS A 1 317 ? 13.307 -2.392 -20.291 1.00 65.69 317 HIS A CA 1
ATOM 2494 C C . HIS A 1 317 ? 12.281 -1.325 -20.714 1.00 65.69 317 HIS A C 1
ATOM 2496 O O . HIS A 1 317 ? 11.069 -1.556 -20.668 1.00 65.69 317 HIS A O 1
ATOM 2502 N N . THR A 1 318 ? 12.759 -0.185 -21.206 1.00 73.88 318 THR A N 1
ATOM 2503 C CA . THR A 1 318 ? 11.943 0.812 -21.904 1.00 73.88 318 THR A CA 1
ATOM 2504 C C . THR A 1 318 ? 12.121 0.686 -23.411 1.00 73.88 318 THR A C 1
ATOM 2506 O O . THR A 1 318 ? 13.080 0.097 -23.911 1.00 73.88 318 THR A O 1
ATOM 2509 N N . SER A 1 319 ? 11.163 1.178 -24.177 1.00 86.12 319 SER A N 1
ATOM 2510 C CA . SER A 1 319 ? 11.254 1.263 -25.624 1.00 86.12 319 SER A CA 1
ATOM 2511 C C . SER A 1 319 ? 10.616 2.564 -26.068 1.00 86.12 319 SER A C 1
ATOM 2513 O O . SER A 1 319 ? 9.417 2.763 -25.888 1.00 86.12 319 SER A O 1
ATOM 2515 N N . LEU A 1 320 ? 11.412 3.447 -26.653 1.00 85.81 320 LEU A N 1
ATOM 2516 C CA . LEU A 1 320 ? 10.958 4.739 -27.144 1.00 85.81 320 LEU A CA 1
ATOM 2517 C C . LEU A 1 320 ? 10.412 4.589 -28.566 1.00 85.81 320 LEU A C 1
ATOM 2519 O O . LEU A 1 320 ? 11.075 4.042 -29.442 1.00 85.81 320 LEU A O 1
ATOM 2523 N N . GLY A 1 321 ? 9.194 5.059 -28.796 1.00 87.25 321 GLY A N 1
ATOM 2524 C CA . GLY A 1 321 ? 8.532 5.043 -30.091 1.00 87.25 321 GLY A CA 1
ATOM 2525 C C . GLY A 1 321 ? 7.997 6.416 -30.474 1.00 87.25 321 GLY A C 1
ATOM 2526 O O . GLY A 1 321 ? 7.782 7.288 -29.629 1.00 87.25 321 GLY A O 1
ATOM 2527 N N . TYR A 1 322 ? 7.780 6.592 -31.772 1.00 86.12 322 TYR A N 1
ATOM 2528 C CA . TYR A 1 322 ? 7.366 7.850 -32.375 1.00 86.12 322 TYR A CA 1
ATOM 2529 C C . TYR A 1 322 ? 6.150 7.624 -33.290 1.00 86.12 322 TYR A C 1
ATOM 2531 O O . TYR A 1 322 ? 6.156 6.653 -34.062 1.00 86.12 322 TYR A O 1
ATOM 2539 N N . PRO A 1 323 ? 5.103 8.469 -33.196 1.00 81.44 323 PRO A N 1
ATOM 2540 C CA . PRO A 1 323 ? 3.962 8.423 -34.109 1.00 81.44 323 PRO A CA 1
ATOM 2541 C C . PRO A 1 323 ? 4.374 8.827 -35.534 1.00 81.44 323 PRO A C 1
ATOM 2543 O O . PRO A 1 323 ? 5.422 9.448 -35.741 1.00 81.44 323 PRO A O 1
ATOM 2546 N N . SER A 1 324 ? 3.566 8.481 -36.539 1.00 73.31 324 SER A N 1
ATOM 2547 C CA . SER A 1 324 ? 3.877 8.846 -37.926 1.00 73.31 324 SER A CA 1
ATOM 2548 C C . SER A 1 324 ? 3.972 10.367 -38.098 1.00 73.31 324 SER A C 1
ATOM 2550 O O . SER A 1 324 ? 3.035 11.097 -37.787 1.00 73.31 324 SER A O 1
ATOM 2552 N N . GLY A 1 325 ? 5.109 10.852 -38.609 1.00 59.72 325 GLY A N 1
ATOM 2553 C CA . GLY A 1 325 ? 5.332 12.278 -38.880 1.00 59.72 325 GLY A CA 1
ATOM 2554 C C . GLY A 1 325 ? 5.874 13.110 -37.711 1.00 59.72 325 GLY A C 1
ATOM 2555 O O . GLY A 1 325 ? 6.021 14.319 -37.869 1.00 59.72 325 GLY A O 1
ATOM 2556 N N . SER A 1 326 ? 6.217 12.516 -36.559 1.00 57.31 326 SER A N 1
ATOM 2557 C CA . SER A 1 326 ? 6.946 13.261 -35.523 1.00 57.31 326 SER A CA 1
ATOM 2558 C C . SER A 1 326 ? 8.414 13.442 -35.922 1.00 57.31 326 SER A C 1
ATOM 2560 O O . SER A 1 326 ? 9.136 12.458 -36.110 1.00 57.31 326 SER A O 1
ATOM 2562 N N . GLU A 1 327 ? 8.872 14.688 -36.025 1.00 54.78 327 GLU A N 1
ATOM 2563 C CA . GLU A 1 327 ? 10.277 15.006 -36.290 1.00 54.78 327 GLU A CA 1
ATOM 2564 C C . GLU A 1 327 ? 11.177 14.446 -35.171 1.00 54.78 327 GLU A C 1
ATOM 2566 O O . GLU A 1 327 ? 11.157 14.911 -34.031 1.00 54.78 327 GLU A O 1
ATOM 2571 N N . LYS A 1 328 ? 11.986 13.428 -35.502 1.00 56.09 328 LYS A N 1
ATOM 2572 C CA . LYS A 1 328 ? 13.069 12.922 -34.635 1.00 56.09 328 LYS A CA 1
ATOM 2573 C C . LYS A 1 328 ? 14.249 13.896 -34.539 1.00 56.09 328 LYS A C 1
ATOM 2575 O O . LYS A 1 328 ? 15.068 13.781 -33.632 1.00 56.09 328 LYS A O 1
ATOM 2580 N N . CYS A 1 329 ? 14.358 14.821 -35.488 1.00 60.34 329 CYS A N 1
ATOM 2581 C CA . CYS A 1 329 ? 15.419 15.816 -35.542 1.00 60.34 329 CYS A CA 1
ATOM 2582 C C . CYS A 1 329 ? 14.983 17.025 -34.701 1.00 60.34 329 CYS A C 1
ATOM 2584 O O . CYS A 1 329 ? 13.962 17.646 -34.979 1.00 60.34 329 CYS A O 1
ATOM 2586 N N . SER A 1 330 ? 15.732 17.332 -33.645 1.00 61.50 330 SER A N 1
ATOM 2587 C CA . SER A 1 330 ? 15.516 18.512 -32.802 1.00 61.50 330 SER A CA 1
ATOM 2588 C C . SER A 1 330 ? 15.773 19.835 -33.549 1.00 61.50 330 SER A C 1
ATOM 2590 O O . SER A 1 330 ? 16.210 19.852 -34.700 1.00 61.50 330 SER A O 1
ATOM 2592 N N . THR A 1 331 ? 15.507 20.957 -32.870 1.00 59.56 331 THR A N 1
ATOM 2593 C CA . THR A 1 331 ? 15.760 22.331 -33.334 1.00 59.56 331 THR A CA 1
ATOM 2594 C C . THR A 1 331 ? 17.165 22.496 -33.927 1.00 59.56 331 THR A C 1
ATOM 2596 O O . THR A 1 331 ? 18.155 22.095 -33.318 1.00 59.56 331 THR A O 1
ATOM 2599 N N . LYS A 1 332 ? 17.252 23.108 -35.114 1.00 62.03 332 LYS A N 1
ATOM 2600 C CA . LYS A 1 332 ? 18.510 23.386 -35.825 1.00 62.03 332 LYS A CA 1
ATOM 2601 C C . LYS A 1 332 ? 19.227 24.584 -35.190 1.00 62.03 332 LYS A C 1
ATOM 2603 O O . LYS A 1 332 ? 18.602 25.624 -34.993 1.00 62.03 332 LYS A O 1
ATOM 2608 N N . TYR A 1 333 ? 20.531 24.463 -34.942 1.00 65.81 333 TYR A N 1
ATOM 2609 C CA . TYR A 1 333 ? 21.379 25.558 -34.455 1.00 65.81 333 TYR A CA 1
ATOM 2610 C C . TYR A 1 333 ? 22.284 26.058 -35.593 1.00 65.81 333 TYR A C 1
ATOM 2612 O O . TYR A 1 333 ? 23.191 25.333 -36.00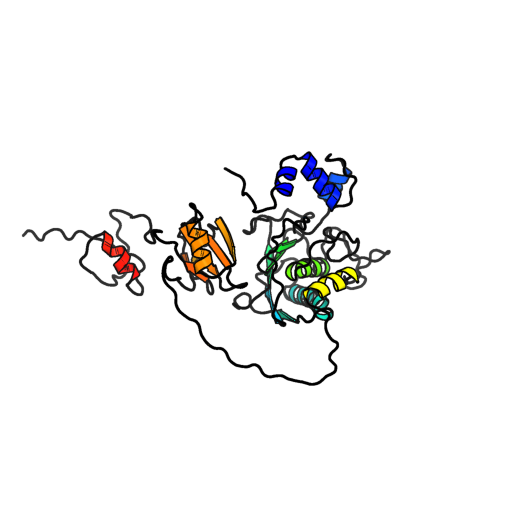2 1.00 65.81 333 TYR A O 1
ATOM 2620 N N . PRO A 1 334 ? 22.036 27.250 -36.165 1.00 67.19 334 PRO A N 1
ATOM 2621 C CA . PRO A 1 334 ? 22.880 27.786 -37.229 1.00 67.19 334 PRO A CA 1
ATOM 2622 C C . PRO A 1 334 ? 24.265 28.186 -36.695 1.00 67.19 334 PRO A C 1
ATOM 2624 O O . PRO A 1 334 ? 24.372 28.708 -35.588 1.00 67.19 334 PRO A O 1
ATOM 2627 N N . ASN A 1 335 ? 25.306 27.994 -37.514 1.00 68.56 335 ASN A N 1
ATOM 2628 C CA . ASN A 1 335 ? 26.695 28.414 -37.251 1.00 68.56 335 ASN A CA 1
ATOM 2629 C C . ASN A 1 335 ? 27.342 27.800 -35.997 1.00 68.56 335 ASN A C 1
ATOM 2631 O O . ASN A 1 335 ? 28.187 28.430 -35.364 1.00 68.56 335 ASN A O 1
ATOM 2635 N N . MET A 1 336 ? 26.941 26.584 -35.629 1.00 65.25 336 MET A N 1
ATOM 2636 C CA . MET A 1 336 ? 27.503 25.854 -34.497 1.00 65.25 336 MET A CA 1
ATOM 2637 C C . MET A 1 336 ? 28.274 24.632 -34.995 1.00 65.25 336 MET A C 1
ATOM 2639 O O . MET A 1 336 ? 27.727 23.822 -35.743 1.00 65.25 336 MET A O 1
ATOM 2643 N N . ASP A 1 337 ? 29.528 24.515 -34.566 1.00 69.62 337 ASP A N 1
ATOM 2644 C CA . ASP A 1 337 ? 30.334 23.303 -34.706 1.00 69.62 337 ASP A CA 1
ATOM 2645 C C . ASP A 1 337 ? 30.243 22.485 -33.408 1.00 69.62 337 ASP A C 1
ATOM 2647 O O . ASP A 1 337 ? 30.049 23.042 -32.324 1.00 69.62 337 ASP A O 1
ATOM 2651 N N . ILE A 1 338 ? 30.332 21.163 -33.517 1.00 68.19 338 ILE A N 1
ATOM 2652 C CA . ILE A 1 338 ? 30.221 20.241 -32.387 1.00 68.19 338 ILE A CA 1
ATOM 2653 C C . ILE A 1 338 ? 31.596 19.628 -32.160 1.00 68.19 338 ILE A C 1
ATOM 2655 O O . ILE A 1 338 ? 32.069 18.835 -32.970 1.00 68.19 338 ILE A O 1
ATOM 2659 N N . ASP A 1 339 ? 32.210 19.969 -31.031 1.00 56.62 339 ASP A N 1
ATOM 2660 C CA . ASP A 1 339 ? 33.551 19.508 -30.686 1.00 56.62 339 ASP A CA 1
ATOM 2661 C C . ASP A 1 339 ? 33.549 17.983 -30.442 1.00 56.62 339 ASP A C 1
ATOM 2663 O O . ASP A 1 339 ? 32.866 17.472 -29.546 1.00 56.62 339 ASP A O 1
ATOM 2667 N N . GLY A 1 340 ? 34.262 17.230 -31.283 1.00 66.12 340 GLY A N 1
ATOM 2668 C CA . GLY A 1 340 ? 34.258 15.768 -31.258 1.00 66.12 340 GLY A CA 1
ATOM 2669 C C . GLY A 1 340 ? 35.049 15.120 -32.397 1.00 66.12 340 GLY A C 1
ATOM 2670 O O . GLY A 1 340 ? 35.510 15.771 -33.329 1.00 66.12 340 GLY A O 1
ATOM 2671 N N . SER A 1 341 ? 35.229 13.797 -32.325 1.00 66.31 341 SER A N 1
ATOM 2672 C CA . SER A 1 341 ? 35.869 13.037 -33.405 1.00 66.31 341 SER A CA 1
ATOM 2673 C C . SER A 1 341 ? 34.885 12.781 -34.548 1.00 66.31 341 SER A C 1
ATOM 2675 O O . SER A 1 341 ? 33.849 12.144 -34.352 1.00 66.31 341 SER A O 1
ATOM 2677 N N . ASN A 1 342 ? 35.238 13.231 -35.754 1.00 74.19 342 ASN A N 1
ATOM 2678 C CA . ASN A 1 342 ? 34.446 13.001 -36.960 1.00 74.19 342 ASN A CA 1
ATOM 2679 C C . ASN A 1 342 ? 34.347 11.503 -37.276 1.00 74.19 342 ASN A C 1
ATOM 2681 O O . ASN A 1 342 ? 35.354 10.845 -37.536 1.00 74.19 342 ASN A O 1
ATOM 2685 N N . LEU A 1 343 ? 33.121 10.972 -37.303 1.00 74.06 343 LEU A N 1
ATOM 2686 C CA . LEU A 1 343 ? 32.852 9.581 -37.695 1.00 74.06 343 LEU A CA 1
ATOM 2687 C C . LEU A 1 343 ? 32.979 9.363 -39.213 1.00 74.06 343 LEU A C 1
ATOM 2689 O O . LEU A 1 343 ? 33.124 8.230 -39.666 1.00 74.06 343 LEU A O 1
ATOM 2693 N N . GLY A 1 344 ? 32.922 10.439 -40.001 1.00 75.50 344 GLY A N 1
ATOM 2694 C CA . GLY A 1 344 ? 33.096 10.429 -41.451 1.00 75.50 344 GLY A CA 1
ATOM 2695 C C . GLY A 1 344 ? 32.429 11.630 -42.123 1.00 75.50 344 GLY A C 1
ATOM 2696 O O . GLY A 1 344 ? 31.627 12.323 -41.506 1.00 75.50 344 GLY A O 1
ATOM 2697 N N . ASN A 1 345 ? 32.741 11.848 -43.402 1.00 77.25 345 ASN A N 1
ATOM 2698 C CA . ASN A 1 345 ? 32.162 12.912 -44.227 1.00 77.25 345 ASN A CA 1
ATOM 2699 C C . ASN A 1 345 ? 31.374 12.301 -45.388 1.00 77.25 345 ASN A C 1
ATOM 2701 O O . ASN A 1 345 ? 31.855 11.366 -46.032 1.00 77.25 345 ASN A O 1
ATOM 2705 N N . ARG A 1 346 ? 30.179 12.828 -45.678 1.00 75.88 346 ARG A N 1
ATOM 2706 C CA . ARG A 1 346 ? 29.377 12.423 -46.843 1.00 75.88 346 ARG A CA 1
ATOM 2707 C C . ARG A 1 346 ? 28.806 13.648 -47.564 1.00 75.88 346 ARG A C 1
ATOM 2709 O O . ARG A 1 346 ? 28.220 14.496 -46.895 1.00 75.88 346 ARG A O 1
ATOM 2716 N N . PRO A 1 347 ? 28.946 13.748 -48.898 1.00 73.50 347 PRO A N 1
ATOM 2717 C CA . PRO A 1 347 ? 28.283 14.792 -49.672 1.00 73.50 347 PRO A CA 1
ATOM 2718 C C . PRO A 1 347 ? 26.767 14.540 -49.715 1.00 73.50 347 PRO A C 1
ATOM 2720 O O . PRO A 1 347 ? 26.333 13.405 -49.907 1.00 73.50 347 PRO A O 1
ATOM 2723 N N . GLY A 1 348 ? 25.971 15.594 -49.539 1.00 73.44 348 GLY A N 1
ATOM 2724 C CA . GLY A 1 348 ? 24.507 15.532 -49.527 1.00 73.44 348 GLY A CA 1
ATOM 2725 C C . GLY A 1 348 ? 23.877 16.898 -49.259 1.00 73.44 348 GLY A C 1
ATOM 2726 O O . GLY A 1 348 ? 24.582 17.871 -48.968 1.00 73.44 348 GLY A O 1
ATOM 2727 N N . GLN A 1 349 ? 22.551 16.988 -49.365 1.00 71.75 349 GLN A N 1
ATOM 2728 C CA . GLN A 1 349 ? 21.827 18.194 -48.971 1.00 71.75 349 GLN A CA 1
ATOM 2729 C C . GLN A 1 349 ? 21.717 18.292 -47.447 1.00 71.75 349 GLN A C 1
ATOM 2731 O O . GLN A 1 349 ? 21.806 17.299 -46.726 1.00 71.75 349 GLN A O 1
ATOM 2736 N N . GLN A 1 350 ? 21.474 19.505 -46.943 1.00 65.88 350 GLN A N 1
ATOM 2737 C CA . GLN A 1 350 ? 21.314 19.757 -45.506 1.00 65.88 350 GLN A CA 1
ATOM 2738 C C . GLN A 1 350 ? 20.213 18.895 -44.867 1.00 65.88 350 GLN A C 1
ATOM 2740 O O . GLN A 1 350 ? 20.298 18.540 -43.690 1.00 65.88 350 GLN A O 1
ATOM 2745 N N . THR A 1 351 ? 19.167 18.578 -45.632 1.00 68.19 351 THR A N 1
ATOM 2746 C CA . THR A 1 351 ? 18.047 17.724 -45.215 1.00 68.19 351 THR A CA 1
ATOM 2747 C C . THR A 1 351 ? 18.464 16.279 -44.976 1.00 68.19 351 THR A C 1
ATOM 2749 O O . THR A 1 351 ? 17.909 15.624 -44.098 1.00 68.19 351 THR A O 1
ATOM 2752 N N . ASP A 1 352 ? 19.483 15.809 -45.689 1.00 73.25 352 ASP A N 1
ATOM 2753 C CA . ASP A 1 352 ? 19.867 14.398 -45.724 1.00 73.25 352 ASP A CA 1
ATOM 2754 C C . ASP A 1 352 ? 20.714 14.029 -44.500 1.00 73.25 352 ASP A C 1
ATOM 2756 O O . ASP A 1 352 ? 20.762 12.875 -44.074 1.00 73.25 352 ASP A O 1
ATOM 2760 N N . CYS A 1 353 ? 21.373 15.015 -43.885 1.00 73.62 353 CYS A N 1
ATOM 2761 C CA . CYS A 1 353 ? 22.308 14.783 -42.790 1.00 73.62 353 CYS A CA 1
ATOM 2762 C C . CYS A 1 353 ? 21.646 14.155 -41.553 1.00 73.62 353 CYS A C 1
ATOM 2764 O O . CYS A 1 353 ? 22.284 13.352 -40.868 1.00 73.62 353 CYS A O 1
ATOM 2766 N N . CYS A 1 354 ? 20.369 14.459 -41.285 1.00 76.12 354 CYS A N 1
ATOM 2767 C CA . CYS A 1 354 ? 19.664 13.842 -40.160 1.00 76.12 354 CYS A CA 1
ATOM 2768 C C . CYS A 1 354 ? 19.427 12.347 -40.397 1.00 76.12 354 CYS A C 1
ATOM 2770 O O . CYS A 1 354 ? 19.722 11.534 -39.522 1.00 76.12 354 CYS A O 1
ATOM 2772 N N . GLU A 1 355 ? 18.967 11.965 -41.588 1.00 72.88 355 GLU A N 1
ATOM 2773 C CA . GLU A 1 355 ? 18.739 10.560 -41.942 1.00 72.88 355 GLU A CA 1
ATOM 2774 C C . GLU A 1 355 ? 20.055 9.774 -42.029 1.00 72.88 355 GLU A C 1
ATOM 2776 O O . GLU A 1 355 ? 20.148 8.632 -41.568 1.00 72.88 355 GLU A O 1
ATOM 2781 N N . ILE A 1 356 ? 21.115 10.402 -42.547 1.00 72.88 356 ILE A N 1
ATOM 2782 C CA . ILE A 1 356 ? 22.459 9.816 -42.607 1.00 72.88 356 ILE A CA 1
ATOM 2783 C C . ILE A 1 356 ? 23.004 9.569 -41.196 1.00 72.88 356 ILE A C 1
ATOM 2785 O O . ILE A 1 356 ? 23.553 8.499 -40.928 1.00 72.88 356 ILE A O 1
ATOM 2789 N N . CYS A 1 357 ? 22.831 10.516 -40.271 1.00 73.62 357 CYS A N 1
ATOM 2790 C CA . CYS A 1 357 ? 23.245 10.309 -38.887 1.00 73.62 357 CYS A CA 1
ATOM 2791 C C . CYS A 1 357 ? 22.412 9.212 -38.215 1.00 73.62 357 CYS A C 1
ATOM 2793 O O . CYS A 1 357 ? 22.970 8.311 -37.599 1.00 73.62 357 CYS A O 1
ATOM 2795 N N . GLN A 1 358 ? 21.090 9.201 -38.410 1.00 73.06 358 GLN A N 1
ATOM 2796 C CA . GLN A 1 358 ? 20.215 8.160 -37.856 1.00 73.06 358 GLN A CA 1
ATOM 2797 C C . GLN A 1 358 ? 20.560 6.746 -38.346 1.00 73.06 358 GLN A C 1
ATOM 2799 O O . GLN A 1 358 ? 20.380 5.780 -37.606 1.00 73.06 358 GLN A O 1
ATOM 2804 N N . SER A 1 359 ? 21.059 6.615 -39.575 1.00 65.19 359 SER A N 1
ATOM 2805 C CA . SER A 1 359 ? 21.463 5.329 -40.156 1.00 65.19 359 SER A CA 1
ATOM 2806 C C . SER A 1 359 ? 22.919 4.944 -39.865 1.00 65.19 359 SER A C 1
ATOM 2808 O O . SER A 1 359 ? 23.333 3.832 -40.198 1.00 65.19 359 SER A O 1
ATOM 2810 N N . THR A 1 360 ? 23.698 5.813 -39.215 1.00 67.44 360 THR A N 1
ATOM 2811 C CA . THR A 1 3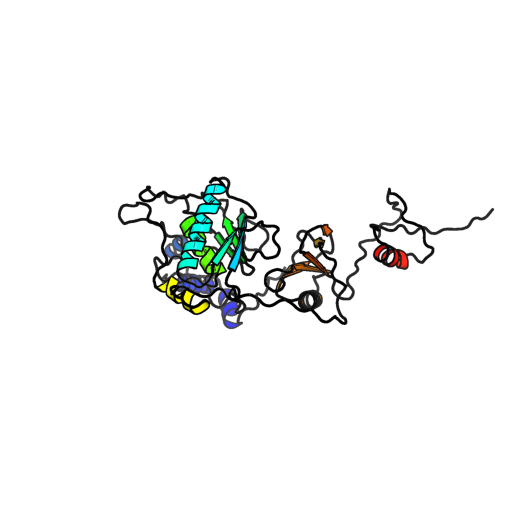60 ? 25.107 5.563 -38.891 1.00 67.44 360 THR A CA 1
ATOM 2812 C C . THR A 1 360 ? 25.258 5.128 -37.433 1.00 67.44 360 THR A C 1
ATOM 2814 O O . THR A 1 360 ? 25.021 5.901 -36.504 1.00 67.44 360 THR A O 1
ATOM 2817 N N . PHE A 1 361 ? 25.690 3.879 -37.220 1.00 66.25 361 PHE A N 1
ATOM 2818 C CA . PHE A 1 361 ? 25.966 3.338 -35.886 1.00 66.25 361 PHE A CA 1
ATOM 2819 C C . PHE A 1 361 ? 26.962 4.241 -35.136 1.00 66.25 361 PHE A C 1
ATOM 2821 O O . PHE A 1 361 ? 28.021 4.573 -35.666 1.00 66.25 361 PHE A O 1
ATOM 2828 N N . SER A 1 362 ? 26.602 4.644 -33.913 1.00 69.25 362 SER A N 1
ATOM 2829 C CA . SER A 1 362 ? 27.335 5.589 -33.048 1.00 69.25 362 SER A CA 1
ATOM 2830 C C . SER A 1 362 ? 27.263 7.080 -33.416 1.00 69.25 362 SER A C 1
ATOM 2832 O O . SER A 1 362 ? 27.871 7.886 -32.708 1.00 69.25 362 SER A O 1
ATOM 2834 N N . CYS A 1 363 ? 26.498 7.488 -34.436 1.00 70.62 363 CYS A N 1
ATOM 2835 C CA . CYS A 1 363 ? 26.281 8.910 -34.717 1.00 70.62 363 CYS A CA 1
ATOM 2836 C C . CYS A 1 363 ? 25.343 9.544 -33.681 1.00 70.62 363 CYS A C 1
ATOM 2838 O O . CYS A 1 363 ? 24.238 9.060 -33.438 1.00 70.62 363 CYS A O 1
ATOM 2840 N N . LYS A 1 364 ? 25.805 10.627 -33.047 1.00 71.50 364 LYS A N 1
ATOM 2841 C CA . LYS A 1 364 ? 25.052 11.366 -32.017 1.00 71.50 364 LYS A CA 1
ATOM 2842 C C . LYS A 1 364 ? 24.559 12.729 -32.503 1.00 71.50 364 LYS A C 1
ATOM 2844 O O . LYS A 1 364 ? 23.570 13.229 -31.980 1.00 71.50 364 LYS A O 1
ATOM 2849 N N . ALA A 1 365 ? 25.243 13.314 -33.482 1.00 74.56 365 ALA A N 1
ATOM 2850 C CA . ALA A 1 365 ? 24.907 14.588 -34.099 1.00 74.56 365 ALA A CA 1
ATOM 2851 C C . ALA A 1 365 ? 25.558 14.682 -35.488 1.00 74.56 365 ALA A C 1
ATOM 2853 O O . ALA A 1 365 ? 26.488 13.932 -35.788 1.00 74.56 365 ALA A O 1
ATOM 2854 N N . TYR A 1 366 ? 25.077 15.605 -36.319 1.00 79.69 366 TYR A N 1
ATOM 2855 C CA . TYR A 1 366 ? 25.652 15.904 -37.628 1.00 79.69 366 TYR A CA 1
ATOM 2856 C C . TYR A 1 366 ? 25.908 17.402 -37.766 1.00 79.69 366 TYR A C 1
ATOM 2858 O O . TYR A 1 366 ? 25.188 18.219 -37.193 1.00 79.69 366 TYR A O 1
ATOM 2866 N N . ILE A 1 367 ? 26.899 17.745 -38.581 1.00 77.44 367 ILE A N 1
ATOM 2867 C CA . ILE A 1 367 ? 27.178 19.111 -39.018 1.00 77.44 367 ILE A CA 1
ATOM 2868 C C . ILE A 1 367 ? 26.988 19.133 -40.533 1.00 77.44 367 ILE A C 1
ATOM 2870 O O . ILE A 1 367 ? 27.366 18.189 -41.227 1.00 77.44 367 ILE A O 1
ATOM 2874 N N . TRP A 1 368 ? 26.377 20.197 -41.046 1.00 78.56 368 TRP A N 1
ATOM 2875 C CA . TRP A 1 368 ? 26.295 20.440 -42.481 1.00 78.56 368 TRP A CA 1
ATOM 2876 C C . TRP A 1 368 ? 27.080 21.701 -42.816 1.00 78.56 368 TRP A C 1
ATOM 2878 O O . TRP A 1 368 ? 26.816 22.763 -42.255 1.00 78.56 368 TRP A O 1
ATOM 2888 N N . ILE A 1 369 ? 28.039 21.565 -43.727 1.00 76.25 369 ILE A N 1
ATOM 2889 C CA . ILE A 1 369 ? 28.918 22.645 -44.170 1.00 76.25 369 ILE A CA 1
ATOM 2890 C C . ILE A 1 369 ? 28.706 22.822 -45.672 1.00 76.25 369 ILE A C 1
ATOM 2892 O O . ILE A 1 369 ? 28.727 21.847 -46.425 1.00 76.25 369 ILE A O 1
ATOM 2896 N N . ILE A 1 370 ? 28.521 24.063 -46.117 1.00 78.12 370 ILE A N 1
ATOM 2897 C CA . ILE A 1 370 ? 28.545 24.396 -47.542 1.00 78.12 370 ILE A CA 1
ATOM 2898 C C . ILE A 1 370 ? 30.011 24.443 -47.966 1.00 78.12 370 ILE A C 1
ATOM 2900 O O . ILE A 1 370 ? 30.742 25.354 -47.583 1.00 78.12 370 ILE A O 1
ATOM 2904 N N . MET A 1 371 ? 30.451 23.463 -48.751 1.00 64.75 371 MET A N 1
ATOM 2905 C CA . MET A 1 371 ? 31.769 23.504 -49.385 1.00 64.75 371 MET A CA 1
ATOM 2906 C C . MET A 1 371 ? 31.684 24.427 -50.607 1.00 64.75 371 MET A C 1
ATOM 2908 O O . MET A 1 371 ? 31.301 23.996 -51.692 1.00 64.75 371 MET A O 1
ATOM 2912 N N . GLY A 1 372 ? 31.962 25.715 -50.398 1.00 54.88 372 GLY A N 1
ATOM 2913 C CA . GLY A 1 372 ? 32.044 26.728 -51.448 1.00 54.88 372 GLY A CA 1
ATOM 2914 C C . GLY A 1 372 ? 33.474 26.894 -51.967 1.00 54.88 372 GLY A C 1
ATOM 2915 O O . GLY A 1 372 ? 34.364 27.230 -51.197 1.00 54.88 372 GLY A O 1
ATOM 2916 N N . GLU A 1 373 ? 33.634 26.615 -53.262 1.00 40.97 373 GLU A N 1
ATOM 2917 C CA . GLU A 1 373 ? 34.675 27.028 -54.217 1.00 40.97 373 GLU A CA 1
ATOM 2918 C C . GLU A 1 373 ? 36.121 27.233 -53.716 1.00 40.97 373 GLU A C 1
ATOM 2920 O O . GLU A 1 373 ? 36.495 28.276 -53.185 1.00 40.97 373 GLU A O 1
ATOM 2925 N N . LEU A 1 374 ? 36.995 26.287 -54.085 1.00 42.12 374 LEU A N 1
ATOM 2926 C CA . LEU A 1 374 ? 38.350 26.644 -54.504 1.00 42.12 374 LEU A CA 1
ATOM 2927 C C . LEU A 1 374 ? 38.231 27.494 -55.779 1.00 42.12 374 LEU A C 1
ATOM 2929 O O . LEU A 1 374 ? 38.192 26.953 -56.885 1.00 42.12 374 LEU A O 1
ATOM 2933 N N . VAL A 1 375 ? 38.154 28.813 -55.624 1.00 40.34 375 VAL A N 1
ATOM 2934 C CA . VAL A 1 375 ? 38.611 29.737 -56.665 1.00 40.34 375 VAL A CA 1
ATOM 2935 C C . VAL A 1 375 ? 40.075 30.023 -56.354 1.00 40.34 375 VAL A C 1
ATOM 2937 O O . VAL A 1 375 ? 40.410 30.376 -55.222 1.00 40.34 375 VAL A O 1
ATOM 2940 N N . GLY A 1 376 ? 40.938 29.755 -57.333 1.00 34.03 376 GLY A N 1
ATOM 2941 C CA . GLY A 1 376 ? 42.351 30.126 -57.285 1.00 34.03 376 GLY A CA 1
ATOM 2942 C C . GLY A 1 376 ? 42.588 31.627 -57.331 1.00 34.03 376 GLY A C 1
ATOM 2943 O O . GLY A 1 376 ? 41.622 32.388 -57.565 1.00 34.03 376 GLY A O 1
#